Protein AF-A0A662JNB6-F1 (afdb_monomer)

Radius of gyration: 44.87 Å; Cα contacts (8 Å, |Δi|>4): 844; chains: 1; bounding box: 91×78×123 Å

Secondary structure (DSSP, 8-state):
----PPPHHHHHHHHHHHHHS-EEEEEEE--TT--EEE-SSSS--EEEEEEEEETTEEEEEPBTTTEEEETTEEEEPTTS--PPTT-EEEEEEE--SS-S----STTSHHHHHHHHHHHHHHHHHHHHHHHHHTTSTTT--HHHHHHHHHTTT--PPPPB--EEEEEEEESSPPPEEEEEEEEEE--S-SEEE-SS-SEEEEEEEEEEETTEEEEEPBTTTEEE-SSEEEE-TTS--PPTT-EEEEEEEEE---EE-TT-EEEE--SSGGG--EEEESS-EE-EEEETTEEEEEEEEEESS-SGGG-B-TT-EEE-SSPPTT--EEE--S-B---BPPPPHHHHHHHHHHHHHHHSTTSHHHHHHHHHTSTTEEEEEEEESGGG-TTEEEEEEEES-HHHHHHHHHHHSPTTPEEEEEPPPP----------PPTT--HHHHHHHHHHHHHHHH--

Foldseek 3Di:
DDDDADDLVRQLCVVCCCQFQVKDWDKDWDAPPDQKDADPAPDWPDWDWKWAAFPNDIDIFDEPAQWHDDRNIIGGDVPHGDHDHRTMMIIITGHDPDRPDDDCDPPDPVVVVSSVVSVVSNVVSVVVVLVVLLLDLVRNFDVSNQVNLVVLVFHWDAWAWFKDKKKWKFLAFADKDKDWFDKDWCAPDQKDAAPAPDFPWWPWKWWAAPNDIDTFDDPAQWHDDRRITGGDPRHGDHDHRIMMTTITIHGDWFKDAFQFKWWFDDPDPVLIWIKTFHHMDTWDDPDVSMTIDITMITTPDAAQSNWDAWFGGWDRPDDGPPTDTMTHRGTRRPGHHIQGSVRSSVVSVVSVLCVQFADQSNLQVQLCPAPFWDHKDKDACVVVNHLEIEIEIDTHDPVSSVVSNVVRHDPSRHYHYDYDDDDDDDDDDDDDDDPPDDPVVVVVVVVVVVVVVVVD

Nearest PDB structures (foldseek):
  8kea-assembly1_e  TM=4.980E-01  e=2.276E-10  unclassified Caudoviricetes
  9b45-assembly1_l  TM=4.932E-01  e=4.911E-09  Pseudomonas virus Pa193
  7kh1-assembly1_A5  TM=4.160E-01  e=2.410E-08  Vibrio phage XM1
  9jyz-assembly1_B  TM=4.874E-01  e=3.020E-02  Escherichia phage T7
  7ey7-assembly1_c  TM=3.915E-01  e=5.227E-02  Escherichia phage T7

Solvent-accessible surface area (backbone atoms only — not comparable to full-atom values): 25574 Å² total; per-residue (Å²): 135,85,90,75,77,64,52,50,67,58,43,36,52,51,53,48,41,39,63,36,49,40,36,44,78,45,80,46,69,38,47,93,88,56,52,67,46,79,55,93,65,70,64,50,74,47,78,78,48,37,38,28,32,42,93,88,36,85,40,75,58,46,79,82,55,16,29,42,85,54,95,49,17,47,33,53,42,93,90,32,73,64,59,37,78,75,34,61,34,38,42,30,28,23,43,52,94,68,50,92,49,82,67,70,49,94,84,27,74,59,32,52,53,44,50,56,52,23,51,52,51,32,50,51,38,53,52,53,50,51,57,58,42,34,72,37,74,90,64,22,53,68,72,41,30,51,57,57,35,41,79,75,74,43,73,81,52,72,49,34,51,7,50,45,54,32,36,39,26,30,82,55,73,63,64,70,44,81,46,73,64,47,76,44,72,34,80,78,71,50,70,46,78,54,93,61,56,56,53,77,46,78,75,46,37,40,27,34,41,93,90,37,85,40,73,58,45,77,85,55,16,27,41,82,58,95,38,20,49,32,54,38,91,90,24,72,64,63,37,81,78,34,62,32,30,38,25,30,34,18,37,56,82,43,70,46,56,52,67,46,50,36,19,31,78,52,96,50,75,89,74,35,49,46,30,29,26,75,45,67,48,56,55,40,81,77,50,92,44,29,29,37,32,80,34,47,31,34,28,73,51,58,7,48,81,34,39,44,57,50,63,44,38,52,37,50,89,66,74,54,82,89,51,74,48,43,33,18,84,51,66,22,71,68,14,35,54,52,59,48,65,67,57,47,41,53,53,43,52,51,50,50,48,62,66,41,58,55,38,69,67,28,48,42,52,52,47,53,68,41,71,65,36,78,48,68,49,70,40,76,30,58,99,75,39,83,58,35,34,36,38,36,42,38,65,42,57,67,70,60,43,53,48,50,48,63,75,32,51,43,87,89,52,47,76,46,79,43,67,76,78,88,78,88,78,90,80,89,80,91,80,88,78,63,94,88,64,61,62,69,66,50,49,56,52,51,52,52,52,53,52,52,64,76,75,105

Structure (mmCIF, N/CA/C/O backbone):
data_AF-A0A662JNB6-F1
#
_entry.id   AF-A0A662JNB6-F1
#
loop_
_atom_site.group_PDB
_atom_site.id
_atom_site.type_symbol
_atom_site.label_atom_id
_atom_site.label_alt_id
_atom_site.label_comp_id
_atom_site.label_asym_id
_atom_site.label_entity_id
_atom_site.label_seq_id
_atom_site.pdbx_PDB_ins_code
_atom_site.Cartn_x
_atom_site.Cartn_y
_atom_site.Cartn_z
_atom_site.occupancy
_atom_site.B_iso_or_equiv
_atom_site.auth_seq_id
_atom_site.auth_comp_id
_atom_site.auth_asym_id
_atom_site.auth_atom_id
_atom_site.pdbx_PDB_model_num
ATOM 1 N N . MET A 1 1 ? 24.725 -7.289 -31.799 1.00 48.06 1 MET A N 1
ATOM 2 C CA . MET A 1 1 ? 24.157 -6.538 -32.940 1.00 48.06 1 MET A CA 1
ATOM 3 C C . MET A 1 1 ? 23.305 -5.425 -32.365 1.00 48.06 1 MET A C 1
ATOM 5 O O . MET A 1 1 ? 22.439 -5.732 -31.561 1.00 48.06 1 MET A O 1
ATOM 9 N N . THR A 1 2 ? 23.580 -4.168 -32.704 1.00 61.81 2 THR A N 1
ATOM 10 C CA . THR A 1 2 ? 22.772 -3.019 -32.263 1.00 61.81 2 THR A CA 1
ATOM 11 C C . THR A 1 2 ? 21.530 -2.928 -33.144 1.00 61.81 2 THR A C 1
ATOM 13 O O . THR A 1 2 ? 21.650 -3.005 -34.367 1.00 61.81 2 THR A O 1
ATOM 16 N N . TYR A 1 3 ? 20.347 -2.819 -32.541 1.00 74.94 3 TYR A N 1
ATOM 17 C CA . TYR A 1 3 ? 19.111 -2.590 -33.285 1.00 74.94 3 TYR A CA 1
ATOM 18 C C . TYR A 1 3 ? 19.142 -1.192 -33.918 1.00 74.94 3 TYR A C 1
ATOM 20 O O . TYR A 1 3 ? 19.459 -0.216 -33.242 1.00 74.94 3 TYR A O 1
ATOM 28 N N . VAL A 1 4 ? 18.831 -1.105 -35.211 1.00 75.25 4 VAL A N 1
ATOM 29 C CA . VAL A 1 4 ? 18.731 0.156 -35.955 1.00 75.25 4 VAL A CA 1
ATOM 30 C C . VAL A 1 4 ? 17.395 0.136 -36.684 1.00 75.25 4 VAL A C 1
ATOM 32 O O . VAL A 1 4 ? 17.165 -0.737 -37.525 1.00 75.25 4 VAL A O 1
ATOM 35 N N . SER A 1 5 ? 16.501 1.058 -36.330 1.00 82.19 5 SER A N 1
ATOM 36 C CA . SER A 1 5 ? 15.245 1.252 -37.048 1.00 82.19 5 SER A CA 1
ATOM 37 C C . SER A 1 5 ? 15.515 1.896 -38.405 1.00 82.19 5 SER A C 1
ATOM 39 O O . SER A 1 5 ? 16.429 2.707 -38.545 1.00 82.19 5 SER A O 1
ATOM 41 N N . LYS A 1 6 ? 14.720 1.523 -39.408 1.00 83.62 6 LYS A N 1
ATOM 42 C CA . LYS A 1 6 ? 14.697 2.204 -40.706 1.00 83.62 6 LYS A CA 1
ATOM 43 C C . LYS A 1 6 ? 13.502 3.140 -40.761 1.00 83.62 6 LYS A C 1
ATOM 45 O O . LYS A 1 6 ? 12.444 2.796 -40.231 1.00 83.62 6 LYS A O 1
ATOM 50 N N . THR A 1 7 ? 13.663 4.293 -41.398 1.00 87.56 7 THR A N 1
ATOM 51 C CA . THR A 1 7 ? 12.543 5.217 -41.626 1.00 87.56 7 THR A CA 1
ATOM 52 C C . THR A 1 7 ? 11.667 4.738 -42.779 1.00 87.56 7 THR A C 1
ATOM 54 O O . THR A 1 7 ? 12.107 3.949 -43.621 1.00 87.56 7 THR A O 1
ATOM 57 N N . TYR A 1 8 ? 10.432 5.237 -42.849 1.00 88.56 8 TYR A N 1
ATOM 58 C CA . TYR A 1 8 ? 9.548 5.001 -43.988 1.00 88.56 8 TYR A CA 1
ATOM 59 C C . TYR A 1 8 ? 10.237 5.227 -45.343 1.00 88.56 8 TYR A C 1
ATOM 61 O O . TYR A 1 8 ? 10.206 4.346 -46.203 1.00 88.56 8 TYR A O 1
ATOM 69 N N . ASP A 1 9 ? 10.907 6.369 -45.514 1.00 84.88 9 ASP A N 1
ATOM 70 C CA . ASP A 1 9 ? 11.555 6.732 -46.778 1.00 84.88 9 ASP A CA 1
ATOM 71 C C . ASP A 1 9 ? 12.682 5.759 -47.139 1.00 84.88 9 ASP A C 1
ATOM 73 O O . ASP A 1 9 ? 12.757 5.296 -48.278 1.00 84.88 9 ASP A O 1
ATOM 77 N N . GLU A 1 10 ? 13.501 5.359 -46.163 1.00 85.06 10 GLU A N 1
ATOM 78 C CA . GLU A 1 10 ? 14.561 4.367 -46.370 1.00 85.06 10 GLU A CA 1
ATOM 79 C C . GLU A 1 10 ? 13.997 2.999 -46.774 1.00 85.06 10 GLU A C 1
ATOM 81 O O . GLU A 1 10 ? 14.577 2.307 -47.615 1.00 85.06 10 GLU A O 1
ATOM 86 N N . ILE A 1 11 ? 12.864 2.592 -46.192 1.00 87.38 11 ILE A N 1
ATOM 87 C CA . ILE A 1 11 ? 12.195 1.329 -46.529 1.00 87.38 11 ILE A CA 1
ATOM 88 C C . ILE A 1 11 ? 11.634 1.400 -47.953 1.00 87.38 11 ILE A C 1
ATOM 90 O O . ILE A 1 11 ? 11.870 0.487 -48.749 1.00 87.38 11 ILE A O 1
ATOM 94 N N . VAL A 1 12 ? 10.941 2.490 -48.299 1.00 86.06 12 VAL A N 1
ATOM 95 C CA . VAL A 1 12 ? 10.380 2.713 -49.639 1.00 86.06 12 VAL A CA 1
ATOM 96 C C . VAL A 1 12 ? 11.481 2.734 -50.697 1.00 86.06 12 VAL A C 1
ATOM 98 O O . VAL A 1 12 ? 11.376 2.022 -51.697 1.00 86.06 12 VAL A O 1
ATOM 101 N N . GLU A 1 13 ? 12.550 3.502 -50.487 1.00 82.75 13 GLU A N 1
ATOM 102 C CA . GLU A 1 13 ? 13.680 3.561 -51.416 1.00 82.75 13 GLU A CA 1
ATOM 103 C C . GLU A 1 13 ? 14.348 2.197 -51.581 1.00 82.75 13 GLU A C 1
ATOM 105 O O . GLU A 1 13 ? 14.647 1.787 -52.707 1.00 82.75 13 GLU A O 1
ATOM 110 N N . HIS A 1 14 ? 14.533 1.461 -50.484 1.00 81.50 14 HIS A N 1
ATOM 111 C CA . HIS A 1 14 ? 15.127 0.134 -50.528 1.00 81.50 14 HIS A CA 1
ATOM 112 C C . HIS A 1 14 ? 14.267 -0.841 -51.344 1.00 81.50 14 HIS A C 1
ATOM 114 O O . HIS A 1 14 ? 14.779 -1.463 -52.277 1.00 81.50 14 HIS A O 1
ATOM 120 N N . ILE A 1 15 ? 12.962 -0.929 -51.072 1.00 83.50 15 ILE A N 1
ATOM 121 C CA . ILE A 1 15 ? 12.044 -1.823 -51.797 1.00 83.50 15 ILE A CA 1
ATOM 122 C C . ILE A 1 15 ? 11.947 -1.426 -53.276 1.00 83.50 15 ILE A C 1
ATOM 124 O O . ILE A 1 15 ? 12.068 -2.281 -54.156 1.00 83.50 15 ILE A O 1
ATOM 128 N N . LEU A 1 16 ? 11.801 -0.131 -53.580 1.00 78.62 16 LEU A N 1
ATOM 129 C CA . LEU A 1 16 ? 11.759 0.340 -54.965 1.00 78.62 16 LEU A CA 1
ATOM 130 C C . LEU A 1 16 ? 13.063 0.043 -55.699 1.00 78.62 16 LEU A C 1
ATOM 132 O O . LEU A 1 16 ? 13.019 -0.373 -56.856 1.00 78.62 16 LEU A O 1
ATOM 136 N N . SER A 1 17 ? 14.219 0.210 -55.053 1.00 73.00 17 SER A N 1
ATOM 137 C CA . SER A 1 17 ? 15.512 -0.086 -55.677 1.00 73.00 17 SER A CA 1
ATOM 138 C C . SER A 1 17 ? 15.646 -1.565 -56.053 1.00 73.00 17 SER A C 1
ATOM 140 O O . SER A 1 17 ? 16.115 -1.871 -57.152 1.00 73.00 17 SER A O 1
ATOM 142 N N . GLN A 1 18 ? 15.147 -2.468 -55.203 1.00 72.81 18 GLN A N 1
ATOM 143 C CA . GLN A 1 18 ? 15.144 -3.905 -55.470 1.00 72.81 18 GLN A CA 1
ATOM 144 C C . GLN A 1 18 ? 14.198 -4.271 -56.620 1.00 72.81 18 GLN A C 1
ATOM 146 O O . GLN A 1 18 ? 14.580 -5.028 -57.510 1.00 72.81 18 GLN A O 1
ATOM 151 N N . ILE A 1 19 ? 12.989 -3.702 -56.646 1.00 73.00 19 ILE A N 1
ATOM 152 C CA . ILE A 1 19 ? 11.956 -4.050 -57.635 1.00 73.00 19 ILE A CA 1
ATOM 153 C C . ILE A 1 19 ? 12.242 -3.439 -59.017 1.00 73.00 19 ILE A C 1
ATOM 155 O O . ILE A 1 19 ? 11.996 -4.070 -60.042 1.00 73.00 19 ILE A O 1
ATOM 159 N N . THR A 1 20 ? 12.750 -2.206 -59.068 1.00 66.88 20 THR A N 1
ATOM 160 C CA . THR A 1 20 ? 12.760 -1.404 -60.311 1.00 66.88 20 THR A CA 1
ATOM 161 C C . THR A 1 20 ? 14.110 -1.396 -61.002 1.00 66.88 20 THR A C 1
ATOM 163 O O . THR A 1 20 ? 14.187 -1.322 -62.222 1.00 66.88 20 THR A O 1
ATOM 166 N N . LYS A 1 21 ? 15.200 -1.503 -60.242 1.00 60.72 21 LYS A N 1
ATOM 167 C CA . LYS A 1 21 ? 16.549 -1.485 -60.813 1.00 60.72 21 LYS A CA 1
ATOM 168 C C . LYS A 1 21 ? 17.145 -2.885 -60.939 1.00 60.72 21 LYS A C 1
ATOM 170 O O . LYS A 1 21 ? 18.285 -2.993 -61.376 1.00 60.72 21 LYS A O 1
ATOM 175 N N . GLY A 1 22 ? 16.422 -3.931 -60.518 1.00 63.88 22 GLY A N 1
ATOM 176 C CA . GLY A 1 22 ? 16.975 -5.284 -60.402 1.00 63.88 22 GLY A CA 1
ATOM 177 C C . GLY A 1 22 ? 18.250 -5.297 -59.556 1.00 63.88 22 GLY A C 1
ATOM 178 O O . GLY A 1 22 ? 19.176 -6.049 -59.856 1.00 63.88 22 GLY A O 1
ATOM 179 N N . VAL A 1 23 ? 18.340 -4.383 -58.578 1.00 64.06 23 VAL A N 1
ATOM 180 C CA . VAL A 1 23 ? 19.539 -4.198 -57.764 1.00 64.06 23 VAL A CA 1
ATOM 181 C C . VAL A 1 23 ? 19.499 -5.196 -56.626 1.00 64.06 23 VAL A C 1
ATOM 183 O O . VAL A 1 23 ? 18.639 -5.124 -55.748 1.00 64.06 23 VAL A O 1
ATOM 186 N N . VAL A 1 24 ? 20.454 -6.115 -56.637 1.00 72.19 24 VAL A N 1
ATOM 187 C CA . VAL A 1 24 ? 20.684 -7.048 -55.538 1.00 72.19 24 VAL A CA 1
ATOM 188 C C . VAL A 1 24 ? 21.706 -6.415 -54.616 1.00 72.19 24 VAL A C 1
ATOM 190 O O . V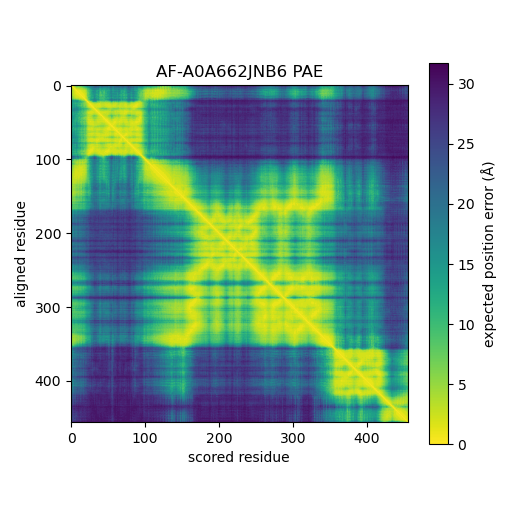AL A 1 24 ? 22.779 -6.023 -55.066 1.00 72.19 24 VAL A O 1
ATOM 193 N N . ASN A 1 25 ? 21.365 -6.311 -53.334 1.00 82.19 25 ASN A N 1
ATOM 194 C CA . ASN A 1 25 ? 22.329 -6.047 -52.275 1.00 82.19 25 ASN A CA 1
ATOM 195 C C . ASN A 1 25 ? 22.817 -7.403 -51.754 1.00 82.19 25 ASN A C 1
ATOM 197 O O . ASN A 1 25 ? 22.099 -8.086 -51.024 1.00 82.19 25 ASN A O 1
ATOM 201 N N . GLU A 1 26 ? 24.000 -7.822 -52.193 1.00 84.12 26 GLU A N 1
ATOM 202 C CA . GLU A 1 26 ? 24.592 -9.097 -51.794 1.00 84.12 26 GLU A CA 1
ATOM 203 C C . GLU A 1 26 ? 25.681 -8.879 -50.749 1.00 84.12 26 GLU A C 1
ATOM 205 O O . GLU A 1 26 ? 26.555 -8.022 -50.900 1.00 84.12 26 GLU A O 1
ATOM 210 N N . LYS A 1 27 ? 25.616 -9.665 -49.674 1.00 88.44 27 LYS A N 1
ATOM 211 C CA . LYS A 1 27 ? 26.578 -9.626 -48.576 1.00 88.44 27 LYS A CA 1
ATOM 212 C C . LYS A 1 27 ? 27.682 -10.653 -48.807 1.00 88.44 27 LYS A C 1
ATOM 214 O O . LYS A 1 27 ? 27.405 -11.844 -48.927 1.00 88.44 27 LYS A O 1
ATOM 219 N N . HIS A 1 28 ? 28.928 -10.206 -48.717 1.00 90.25 28 HIS A N 1
ATOM 220 C CA . HIS A 1 28 ? 30.113 -11.058 -48.665 1.00 90.25 28 HIS A CA 1
ATOM 221 C C . HIS A 1 28 ? 30.941 -10.754 -47.413 1.00 90.25 28 HIS A C 1
ATOM 223 O O . HIS A 1 28 ? 30.810 -9.692 -46.805 1.00 90.25 28 HIS A O 1
ATOM 229 N N . VAL A 1 29 ? 31.792 -11.697 -47.012 1.00 91.38 29 VAL A N 1
ATOM 230 C CA . VAL A 1 29 ? 32.801 -11.495 -45.963 1.00 91.38 29 VAL A CA 1
ATOM 231 C C . VAL A 1 29 ? 34.152 -11.376 -46.647 1.00 91.38 29 VAL A C 1
ATOM 233 O O . VAL A 1 29 ? 34.480 -12.220 -47.478 1.00 91.38 29 VAL A O 1
ATOM 236 N N . TYR A 1 30 ? 34.902 -10.321 -46.340 1.00 90.94 30 TYR A N 1
ATOM 237 C CA . TYR A 1 30 ? 36.222 -10.112 -46.914 1.00 90.94 30 TYR A CA 1
ATOM 238 C C . TYR A 1 30 ? 37.264 -10.981 -46.198 1.00 90.94 30 TYR A C 1
ATOM 240 O O . TYR A 1 30 ? 37.487 -10.853 -44.995 1.00 90.94 30 TYR A O 1
ATOM 248 N N . GLU A 1 31 ? 37.901 -11.873 -46.951 1.00 90.31 31 GLU A N 1
ATOM 249 C CA . GLU A 1 31 ? 38.995 -12.731 -46.503 1.00 90.31 31 GLU A CA 1
ATOM 250 C C . GLU A 1 31 ? 40.335 -12.201 -47.067 1.00 90.31 31 GLU A C 1
ATOM 252 O O . GLU A 1 31 ? 40.426 -11.977 -48.280 1.00 90.31 31 GLU A O 1
ATOM 257 N N . PRO A 1 32 ? 41.404 -12.058 -46.252 1.00 81.56 32 PRO A N 1
ATOM 258 C CA . PRO A 1 32 ? 42.668 -11.414 -46.657 1.00 81.56 32 PRO A CA 1
ATOM 259 C C . PRO A 1 32 ? 43.348 -12.019 -47.896 1.00 81.56 32 PRO A C 1
ATOM 261 O O . PRO A 1 32 ? 44.088 -11.342 -48.612 1.00 81.56 32 PRO A O 1
ATOM 264 N N . HIS A 1 33 ? 43.102 -13.305 -48.161 1.00 82.50 33 HIS A N 1
ATOM 265 C CA . HIS A 1 33 ? 43.699 -14.058 -49.269 1.00 82.50 33 HIS A CA 1
ATOM 266 C C . HIS A 1 33 ? 42.749 -14.267 -50.453 1.00 82.50 33 HIS A C 1
ATOM 268 O O . HIS A 1 33 ? 43.107 -14.933 -51.426 1.00 82.50 33 HIS A O 1
ATOM 274 N N . ARG A 1 34 ? 41.547 -13.687 -50.398 1.00 88.38 34 ARG A N 1
ATOM 275 C CA . ARG A 1 34 ? 40.531 -13.820 -51.436 1.00 88.38 34 ARG A CA 1
ATOM 276 C C . ARG A 1 34 ? 40.268 -12.467 -52.078 1.00 88.38 34 ARG A C 1
ATOM 278 O O . ARG A 1 34 ? 39.575 -11.612 -51.536 1.00 88.38 34 ARG A O 1
ATOM 285 N N . SER A 1 35 ? 40.799 -12.293 -53.282 1.00 85.62 35 SER A N 1
ATOM 286 C CA . SER A 1 35 ? 40.608 -11.075 -54.073 1.00 85.62 35 SER A CA 1
ATOM 287 C C . SER A 1 35 ? 39.357 -11.105 -54.948 1.00 85.62 35 SER A C 1
ATOM 289 O O . SER A 1 35 ? 38.957 -10.055 -55.436 1.00 85.62 35 SER A O 1
ATOM 291 N N . ARG A 1 36 ? 38.727 -12.272 -55.150 1.00 90.88 36 ARG A N 1
ATOM 292 C CA . ARG A 1 36 ? 37.577 -12.441 -56.053 1.00 90.88 36 ARG A CA 1
ATOM 293 C C . ARG A 1 36 ? 36.373 -13.065 -55.355 1.00 90.88 36 ARG A C 1
ATOM 295 O O . ARG A 1 36 ? 36.492 -14.100 -54.688 1.00 90.88 36 ARG A O 1
ATOM 302 N N . TYR A 1 37 ? 35.203 -12.473 -55.571 1.00 91.12 37 TYR A N 1
ATOM 303 C CA . TYR A 1 37 ? 33.929 -12.949 -55.035 1.00 91.12 37 TYR A CA 1
ATOM 304 C C . TYR A 1 37 ? 32.912 -13.044 -56.163 1.00 91.12 37 TYR A C 1
ATOM 306 O O . TYR A 1 37 ? 32.689 -12.075 -56.882 1.00 91.12 37 TYR A O 1
ATOM 314 N N . ARG A 1 38 ? 32.319 -14.229 -56.331 1.00 90.06 38 ARG A N 1
ATOM 315 C CA . ARG A 1 38 ? 31.273 -14.464 -57.325 1.00 90.06 38 ARG A CA 1
ATOM 316 C C . ARG A 1 38 ? 29.950 -13.946 -56.795 1.00 90.06 38 ARG A C 1
ATOM 318 O O . ARG A 1 38 ? 29.576 -14.305 -55.682 1.00 90.06 38 ARG A O 1
ATOM 325 N N . LEU A 1 39 ? 29.285 -13.145 -57.617 1.00 89.12 39 LEU A N 1
ATOM 326 C CA . LEU A 1 39 ? 27.954 -12.630 -57.345 1.00 89.12 39 LEU A CA 1
ATOM 327 C C . LEU A 1 39 ? 26.927 -13.700 -57.726 1.00 89.12 39 LEU A C 1
ATOM 329 O O . LEU A 1 39 ? 27.085 -14.398 -58.731 1.00 89.12 39 LEU A O 1
ATOM 333 N N . ALA A 1 40 ? 25.905 -13.879 -56.894 1.00 84.88 40 ALA A N 1
ATOM 334 C CA . ALA A 1 40 ? 24.955 -14.977 -57.029 1.00 84.88 40 ALA A CA 1
ATOM 335 C C . ALA A 1 40 ? 24.064 -14.857 -58.278 1.00 84.88 40 ALA A C 1
ATOM 337 O O . ALA A 1 40 ? 23.733 -15.872 -58.893 1.00 84.88 40 ALA A O 1
ATOM 338 N N . ASN A 1 41 ? 23.682 -13.635 -58.666 1.00 81.62 41 ASN A N 1
ATOM 339 C CA . ASN A 1 41 ? 22.777 -13.394 -59.789 1.00 81.62 41 ASN A CA 1
ATOM 340 C C . ASN A 1 41 ? 23.564 -12.963 -61.032 1.00 81.62 41 ASN A C 1
ATOM 342 O O . ASN A 1 41 ? 24.173 -11.897 -61.051 1.00 81.62 41 ASN A O 1
ATOM 346 N N . THR A 1 42 ? 23.530 -13.792 -62.075 1.00 79.12 42 THR A N 1
ATOM 347 C CA . THR A 1 42 ? 24.312 -13.622 -63.311 1.00 79.12 42 THR A CA 1
ATOM 348 C C . THR A 1 42 ? 23.397 -13.643 -64.546 1.00 79.12 42 THR A C 1
ATOM 350 O O . THR A 1 42 ? 22.339 -14.277 -64.494 1.00 79.12 42 THR A O 1
ATOM 353 N N . PRO A 1 43 ? 23.752 -12.966 -65.657 1.00 83.75 43 PRO A N 1
ATOM 354 C CA . PRO A 1 43 ? 24.942 -12.130 -65.842 1.00 83.75 43 PRO A CA 1
ATOM 355 C C . PRO A 1 43 ? 24.807 -10.754 -65.167 1.00 83.75 43 PRO A C 1
ATOM 357 O O . PRO A 1 43 ? 23.804 -10.056 -65.324 1.00 83.75 43 PRO A O 1
ATOM 360 N N . VAL A 1 44 ? 25.842 -10.337 -64.441 1.00 84.44 44 VAL A N 1
ATOM 361 C CA . VAL A 1 44 ? 25.940 -9.028 -63.793 1.00 84.44 44 VAL A CA 1
ATOM 362 C C . VAL A 1 44 ? 26.218 -7.977 -64.859 1.00 84.44 44 VAL A C 1
ATOM 364 O O . VAL A 1 44 ? 27.239 -7.997 -65.541 1.00 84.44 44 VAL A O 1
ATOM 367 N N . LYS A 1 45 ? 25.308 -7.016 -64.995 1.00 83.19 45 LYS A N 1
ATOM 368 C CA . LYS A 1 45 ? 25.417 -5.925 -65.968 1.00 83.19 45 LYS A CA 1
ATOM 369 C C . LYS A 1 45 ? 26.348 -4.828 -65.485 1.00 83.19 45 LYS A C 1
ATOM 371 O O . LYS A 1 45 ? 27.196 -4.358 -66.237 1.00 83.19 45 LYS A O 1
ATOM 376 N N . ARG A 1 46 ? 26.173 -4.398 -64.233 1.00 84.88 46 ARG A N 1
ATOM 377 C CA . ARG A 1 46 ? 27.024 -3.385 -63.595 1.00 84.88 46 ARG A CA 1
ATOM 378 C C . ARG A 1 46 ? 26.914 -3.424 -62.080 1.00 84.88 46 ARG A C 1
ATOM 380 O O . ARG A 1 46 ? 25.851 -3.726 -61.538 1.00 84.88 46 ARG A O 1
ATOM 387 N N . ILE A 1 47 ? 27.979 -3.007 -61.407 1.00 85.56 47 ILE A N 1
ATOM 388 C CA . ILE A 1 47 ? 27.967 -2.724 -59.972 1.00 85.56 47 ILE A CA 1
ATOM 389 C C . ILE A 1 47 ? 27.562 -1.257 -59.774 1.00 85.56 47 ILE A C 1
ATOM 391 O O . ILE A 1 47 ? 28.096 -0.362 -60.419 1.00 85.56 47 ILE A O 1
ATOM 395 N N . VAL A 1 48 ? 26.577 -1.015 -58.910 1.00 84.81 48 VAL A N 1
ATOM 396 C CA . VAL A 1 48 ? 26.066 0.319 -58.560 1.00 84.81 48 VAL A CA 1
ATOM 397 C C . VAL A 1 48 ? 26.866 0.922 -57.412 1.00 84.81 48 VAL A C 1
ATOM 399 O O . VAL A 1 48 ? 27.206 2.101 -57.450 1.00 84.81 48 VAL A O 1
ATOM 402 N N . LYS A 1 49 ? 27.125 0.132 -56.365 1.00 86.88 49 LYS A N 1
ATOM 403 C CA . LYS A 1 49 ? 27.788 0.608 -55.147 1.00 86.88 49 LYS A CA 1
ATOM 404 C C . LYS A 1 49 ? 28.360 -0.556 -54.350 1.00 86.88 49 LYS A C 1
ATOM 406 O O . LYS A 1 49 ? 27.635 -1.511 -54.083 1.00 86.88 49 LYS A O 1
ATOM 411 N N . VAL A 1 50 ? 29.599 -0.426 -53.886 1.00 90.31 50 VAL A N 1
ATOM 412 C CA . VAL A 1 50 ? 30.210 -1.354 -52.923 1.00 90.31 50 VAL A CA 1
ATOM 413 C C . VAL A 1 50 ? 30.506 -0.602 -51.640 1.00 90.31 50 VAL A C 1
ATOM 415 O O . VAL A 1 50 ? 31.116 0.465 -51.672 1.00 90.31 50 VAL A O 1
ATOM 418 N N . GLU A 1 51 ? 30.061 -1.136 -50.510 1.00 91.62 51 GLU A N 1
ATOM 419 C CA . GLU A 1 51 ? 30.275 -0.523 -49.200 1.00 91.62 51 GLU A CA 1
ATOM 420 C C . GLU A 1 51 ? 30.698 -1.546 -48.150 1.00 91.62 51 GLU A C 1
ATOM 422 O O . GLU A 1 51 ? 30.287 -2.703 -48.185 1.00 91.62 51 GLU A O 1
ATOM 427 N N . GLY A 1 52 ? 31.518 -1.115 -47.201 1.00 92.12 52 GLY A N 1
ATOM 428 C CA . GLY A 1 52 ? 32.053 -1.960 -46.135 1.00 92.12 52 GLY A CA 1
ATOM 429 C C . GLY A 1 52 ? 32.774 -1.123 -45.087 1.00 92.12 52 GLY A C 1
ATOM 430 O O . GLY A 1 52 ? 32.622 0.099 -45.055 1.00 92.12 52 GLY A O 1
ATOM 431 N N . LEU A 1 53 ? 33.531 -1.778 -44.213 1.00 92.19 53 LEU A N 1
ATOM 432 C CA . LEU A 1 53 ? 34.351 -1.106 -43.208 1.00 92.19 53 LEU A CA 1
ATOM 433 C C . LEU A 1 53 ? 35.774 -0.940 -43.730 1.00 92.19 53 LEU A C 1
ATOM 435 O O . LEU A 1 53 ? 36.342 -1.899 -44.231 1.00 92.19 53 LEU A O 1
ATOM 439 N N . LEU A 1 54 ? 36.330 0.261 -43.614 1.00 91.19 54 LEU A N 1
ATOM 440 C CA . LEU A 1 54 ? 37.740 0.554 -43.847 1.00 91.19 54 LEU A CA 1
ATOM 441 C C . LEU A 1 54 ? 38.262 1.285 -42.609 1.00 91.19 54 LEU A C 1
ATOM 443 O O . LEU A 1 54 ? 37.768 2.365 -42.271 1.00 91.19 54 LEU A O 1
ATOM 447 N N . ARG A 1 55 ? 39.249 0.704 -41.925 1.00 90.38 55 ARG A N 1
ATOM 448 C CA . ARG A 1 55 ? 39.824 1.214 -40.668 1.00 90.38 55 ARG A CA 1
ATOM 449 C C . ARG A 1 55 ? 38.747 1.505 -39.614 1.00 90.38 55 ARG A C 1
ATOM 451 O O . ARG A 1 55 ? 38.766 2.543 -38.955 1.00 90.38 55 ARG A O 1
ATOM 458 N N . GLY A 1 56 ? 37.769 0.609 -39.496 1.00 85.50 56 GLY A N 1
ATOM 459 C CA . GLY A 1 56 ? 36.661 0.689 -38.544 1.00 85.50 56 GLY A CA 1
ATOM 460 C C . GLY A 1 56 ? 35.543 1.671 -38.910 1.00 85.50 56 GLY A C 1
ATOM 461 O O . GLY A 1 56 ? 34.569 1.769 -38.167 1.00 85.50 56 GLY A O 1
ATOM 462 N N . SER A 1 57 ? 35.636 2.383 -40.039 1.00 86.12 57 SER A N 1
ATOM 463 C CA . SER A 1 57 ? 34.625 3.354 -40.484 1.00 86.12 57 SER A CA 1
ATOM 464 C C . SER A 1 57 ? 33.934 2.908 -41.770 1.00 86.12 57 SER A C 1
ATOM 466 O O . SER A 1 57 ? 34.548 2.280 -42.631 1.00 86.12 57 SER A O 1
ATOM 468 N N . ARG A 1 58 ? 32.644 3.240 -41.929 1.00 87.88 58 ARG A N 1
ATOM 469 C CA . ARG A 1 58 ? 31.887 2.898 -43.144 1.00 87.88 58 ARG A CA 1
ATOM 470 C C . ARG A 1 58 ? 32.469 3.647 -44.342 1.00 87.88 58 ARG A C 1
ATOM 472 O O . ARG A 1 58 ? 32.547 4.873 -44.332 1.00 87.88 58 ARG A O 1
ATOM 479 N N . HIS A 1 59 ? 32.838 2.904 -45.376 1.00 89.81 59 HIS A N 1
ATOM 480 C CA . HIS A 1 59 ? 33.469 3.424 -46.578 1.00 89.81 59 HIS A CA 1
ATOM 481 C C . HIS A 1 59 ? 32.760 2.906 -47.832 1.00 89.81 59 HIS A C 1
ATOM 483 O O . HIS A 1 59 ? 32.270 1.774 -47.867 1.00 89.81 59 HIS A O 1
ATOM 489 N N . VAL A 1 60 ? 32.686 3.758 -48.856 1.00 92.94 60 VAL A N 1
ATOM 490 C CA . VAL A 1 60 ? 32.161 3.406 -50.179 1.00 92.94 60 VAL A CA 1
ATOM 491 C C . VAL A 1 60 ? 33.345 3.277 -51.121 1.00 92.94 60 VAL A C 1
ATOM 493 O O . VAL A 1 60 ? 34.003 4.267 -51.423 1.00 92.94 60 VAL A O 1
ATOM 496 N N . PHE A 1 61 ? 33.597 2.055 -51.572 1.00 92.56 61 PHE A N 1
ATOM 497 C CA . PHE A 1 61 ? 34.725 1.742 -52.439 1.00 92.56 61 PHE A CA 1
ATOM 498 C C . PHE A 1 61 ? 34.452 2.222 -53.866 1.00 92.56 61 PHE A C 1
ATOM 500 O O . PHE A 1 61 ? 33.303 2.250 -54.329 1.00 92.56 61 PHE A O 1
ATOM 507 N N . ARG A 1 62 ? 35.511 2.591 -54.583 1.00 91.50 62 ARG A N 1
ATOM 508 C CA . ARG A 1 62 ? 35.446 3.177 -55.924 1.00 91.50 62 ARG A CA 1
ATOM 509 C C . ARG A 1 62 ? 35.707 2.130 -57.004 1.00 91.50 62 ARG A C 1
ATOM 511 O O . ARG A 1 62 ? 36.683 1.383 -56.940 1.00 91.50 62 ARG A O 1
ATOM 518 N N . SER A 1 63 ? 34.845 2.121 -58.022 1.00 90.31 63 SER A N 1
ATOM 519 C CA . SER A 1 63 ? 35.046 1.313 -59.233 1.00 90.31 63 SER A CA 1
ATOM 520 C C . SER A 1 63 ? 36.351 1.704 -59.923 1.00 90.31 63 SER A C 1
ATOM 522 O O . SER A 1 63 ? 36.708 2.882 -59.950 1.00 90.31 63 SER A O 1
ATOM 524 N N . ASP A 1 64 ? 37.050 0.710 -60.461 1.00 88.44 64 ASP A N 1
ATOM 525 C CA . ASP A 1 64 ? 38.292 0.808 -61.240 1.00 88.44 64 ASP A CA 1
ATOM 526 C C . ASP A 1 64 ? 39.509 1.361 -60.478 1.00 88.44 64 ASP A C 1
ATOM 528 O O . ASP A 1 64 ? 40.598 1.472 -61.041 1.00 88.44 64 ASP A O 1
ATOM 532 N N . ILE A 1 65 ? 39.346 1.648 -59.184 1.00 90.94 65 ILE A N 1
ATOM 533 C CA . ILE A 1 65 ? 40.418 2.034 -58.257 1.00 90.94 65 ILE A CA 1
ATOM 534 C C . ILE A 1 65 ? 40.560 0.961 -57.177 1.00 90.94 65 ILE A C 1
ATOM 536 O O . ILE A 1 65 ? 41.631 0.381 -57.012 1.00 90.94 65 ILE A O 1
ATOM 540 N N . ASP A 1 66 ? 39.461 0.663 -56.482 1.00 91.62 66 ASP A N 1
ATOM 541 C CA . ASP A 1 66 ? 39.443 -0.258 -55.345 1.00 91.62 66 ASP A CA 1
ATOM 542 C C . ASP A 1 66 ? 39.018 -1.668 -55.781 1.00 91.62 66 ASP A C 1
ATOM 544 O O . ASP A 1 66 ? 39.613 -2.673 -55.384 1.00 91.62 66 ASP A O 1
ATOM 548 N N . TYR A 1 67 ? 38.032 -1.753 -56.675 1.00 93.50 67 TYR A N 1
ATOM 549 C CA . TYR A 1 67 ? 37.540 -3.009 -57.240 1.00 93.50 67 TYR A CA 1
ATOM 550 C C . TYR A 1 67 ? 37.152 -2.854 -58.711 1.00 93.50 67 TYR A C 1
ATOM 552 O O . TYR A 1 67 ? 36.932 -1.748 -59.197 1.00 93.50 67 TYR A O 1
ATOM 560 N N . ARG A 1 68 ? 36.993 -3.978 -59.411 1.00 93.06 68 ARG A N 1
ATOM 561 C CA . ARG A 1 68 ? 36.401 -4.044 -60.754 1.00 93.06 68 ARG A CA 1
ATOM 562 C C . ARG A 1 68 ? 35.481 -5.254 -60.902 1.00 93.06 68 ARG A C 1
AT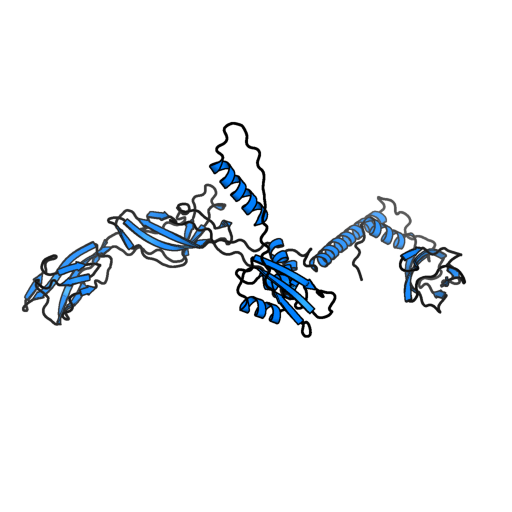OM 564 O O . ARG A 1 68 ? 35.595 -6.219 -60.148 1.00 93.06 68 ARG A O 1
ATOM 571 N N . LEU A 1 69 ? 34.581 -5.207 -61.879 1.00 91.19 69 LEU A N 1
ATOM 572 C CA . LEU A 1 69 ? 33.725 -6.334 -62.255 1.00 91.19 69 LEU A CA 1
ATOM 573 C C . LEU A 1 69 ? 34.403 -7.148 -63.369 1.00 91.19 69 LEU A C 1
ATOM 575 O O . LEU A 1 69 ? 34.726 -6.593 -64.417 1.00 91.19 69 LEU A O 1
ATOM 579 N N . VAL A 1 70 ? 34.611 -8.449 -63.152 1.00 90.88 70 VAL A N 1
ATOM 580 C CA . VAL A 1 70 ? 35.200 -9.389 -64.125 1.00 90.88 70 VAL A CA 1
ATOM 581 C C . VAL A 1 70 ? 34.434 -10.707 -64.069 1.00 90.88 70 VAL A C 1
ATOM 583 O O . VAL A 1 70 ? 34.381 -11.319 -63.008 1.00 90.88 70 VAL A O 1
ATOM 586 N N . ASP A 1 71 ? 33.866 -11.159 -65.189 1.00 86.06 71 ASP A N 1
ATOM 587 C CA . ASP A 1 71 ? 33.164 -12.452 -65.315 1.00 86.06 71 ASP A CA 1
ATOM 588 C C . ASP A 1 71 ? 32.158 -12.727 -64.179 1.00 86.06 71 ASP A C 1
ATOM 590 O O . ASP A 1 71 ? 32.222 -13.756 -63.503 1.00 86.06 71 ASP A O 1
ATOM 594 N N . ASP A 1 72 ? 31.262 -11.767 -63.921 1.00 88.62 72 ASP A N 1
ATOM 595 C CA . ASP A 1 72 ? 30.269 -11.811 -62.834 1.00 88.62 72 ASP A CA 1
ATOM 596 C C . ASP A 1 72 ? 30.856 -11.908 -61.410 1.00 88.62 72 ASP A C 1
ATOM 598 O O . ASP A 1 72 ? 30.176 -12.263 -60.441 1.00 88.62 72 ASP A O 1
ATOM 602 N N . MET A 1 73 ? 32.138 -11.578 -61.258 1.00 90.75 73 MET A N 1
ATOM 603 C CA . MET A 1 73 ? 32.838 -11.524 -59.982 1.00 90.75 73 MET A CA 1
ATOM 604 C C . MET A 1 73 ? 33.307 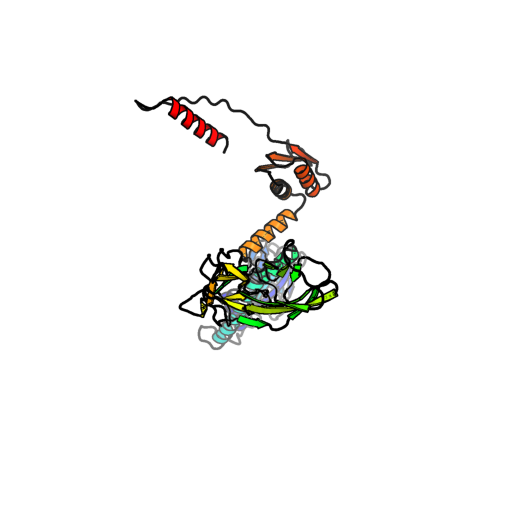-10.103 -59.689 1.00 90.75 73 MET A C 1
ATOM 606 O O . MET A 1 73 ? 33.810 -9.399 -60.565 1.00 90.75 73 MET A O 1
ATOM 610 N N . ILE A 1 74 ? 33.206 -9.695 -58.428 1.00 92.44 74 ILE A N 1
ATOM 611 C CA . ILE A 1 74 ? 33.934 -8.526 -57.943 1.00 92.44 74 ILE A CA 1
ATOM 612 C C . ILE A 1 74 ? 35.381 -8.940 -57.666 1.00 92.44 74 ILE A C 1
ATOM 614 O O . ILE A 1 74 ? 35.638 -9.892 -56.925 1.00 92.44 74 ILE A O 1
ATOM 618 N N . GLU A 1 75 ? 36.325 -8.236 -58.282 1.00 93.50 75 GLU A N 1
ATOM 619 C CA . GLU A 1 75 ? 37.760 -8.403 -58.077 1.00 93.50 75 GLU A CA 1
ATOM 620 C C . GLU A 1 75 ? 38.337 -7.157 -57.400 1.00 93.50 75 GLU A C 1
ATOM 622 O O . GLU A 1 75 ? 38.299 -6.065 -57.964 1.00 93.50 75 GLU A O 1
ATOM 627 N N . TRP A 1 76 ? 38.901 -7.328 -56.205 1.00 93.81 76 TRP A N 1
ATOM 628 C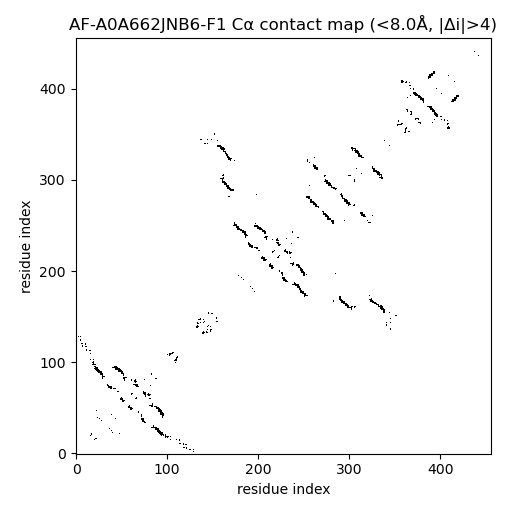 CA . TRP A 1 76 ? 39.633 -6.285 -55.487 1.00 93.81 76 TRP A CA 1
ATOM 629 C C . TRP A 1 76 ? 41.005 -6.059 -56.120 1.00 93.81 76 TRP A C 1
ATOM 631 O O . TRP A 1 76 ? 41.781 -7.004 -56.302 1.00 93.81 76 TRP A O 1
ATOM 641 N N . LEU A 1 77 ? 41.322 -4.805 -56.437 1.00 91.62 77 LEU A N 1
ATOM 642 C CA . LEU A 1 77 ? 42.535 -4.459 -57.170 1.00 91.62 77 LEU A CA 1
ATOM 643 C C . LEU A 1 77 ? 43.786 -4.463 -56.262 1.00 91.62 77 LEU A C 1
ATOM 645 O O . LEU A 1 77 ? 43.716 -4.200 -55.052 1.00 91.62 77 LEU A O 1
ATOM 649 N N . PRO A 1 78 ? 44.974 -4.791 -56.803 1.00 82.94 78 PRO A N 1
ATOM 650 C CA . PRO A 1 78 ? 46.239 -4.597 -56.098 1.00 82.94 78 PRO A CA 1
ATOM 651 C C . PRO A 1 78 ? 46.517 -3.099 -55.900 1.00 82.94 78 PRO A C 1
ATOM 653 O O . PRO A 1 78 ? 46.668 -2.373 -56.877 1.00 82.94 78 PRO A O 1
ATOM 656 N N . GLY A 1 79 ? 46.594 -2.642 -54.646 1.00 82.44 79 GLY A N 1
ATOM 657 C CA . GLY A 1 79 ? 46.896 -1.244 -54.300 1.00 82.44 79 GLY A CA 1
ATOM 658 C C . GLY A 1 79 ? 45.686 -0.326 -54.075 1.00 82.44 79 GLY A C 1
ATOM 659 O O . GLY A 1 79 ? 45.891 0.818 -53.684 1.00 82.44 79 GLY A O 1
ATOM 660 N N . GLY A 1 80 ? 44.460 -0.816 -54.283 1.00 87.00 80 GLY A N 1
ATOM 661 C CA . GLY A 1 80 ? 43.226 -0.120 -53.901 1.00 87.00 80 GLY A CA 1
ATOM 662 C C . GLY A 1 80 ? 42.831 -0.361 -52.440 1.00 87.00 80 GLY A C 1
ATOM 663 O O . GLY A 1 80 ? 43.326 -1.304 -51.811 1.00 87.00 80 GLY A O 1
ATOM 664 N N . ASP A 1 81 ? 41.932 0.470 -51.910 1.00 92.19 81 ASP A N 1
ATOM 665 C CA . ASP A 1 81 ? 41.393 0.302 -50.558 1.00 92.19 81 ASP A CA 1
ATOM 666 C C . ASP A 1 81 ? 40.498 -0.948 -50.493 1.00 92.19 81 ASP A C 1
ATOM 668 O O . ASP A 1 81 ? 39.765 -1.266 -51.432 1.00 92.19 81 ASP A O 1
ATOM 672 N N . ARG A 1 82 ? 40.555 -1.689 -49.380 1.00 91.38 82 ARG A N 1
ATOM 673 C CA . ARG A 1 82 ? 39.820 -2.952 -49.199 1.00 91.38 82 ARG A CA 1
ATOM 674 C C . ARG A 1 82 ? 39.078 -2.970 -47.869 1.00 91.38 82 ARG A C 1
ATOM 676 O O . ARG A 1 82 ? 39.480 -2.243 -46.962 1.00 91.38 82 ARG A O 1
ATOM 683 N N . PRO A 1 83 ? 38.020 -3.786 -47.735 1.00 93.12 83 PRO A N 1
ATOM 684 C CA . PRO A 1 83 ? 37.355 -3.947 -46.457 1.00 93.12 83 PRO A CA 1
ATOM 685 C C . PRO A 1 83 ? 38.318 -4.467 -45.389 1.00 93.12 83 PRO A C 1
ATOM 687 O O . PRO A 1 83 ? 39.261 -5.193 -45.700 1.00 93.12 83 PRO A O 1
ATOM 690 N N . ASP A 1 84 ? 38.060 -4.122 -44.133 1.00 91.38 84 ASP A N 1
ATOM 691 C CA . ASP A 1 84 ? 38.809 -4.644 -42.997 1.00 91.38 84 ASP A CA 1
ATOM 692 C C . ASP A 1 84 ? 38.712 -6.178 -42.952 1.00 91.38 84 ASP A C 1
ATOM 694 O O . ASP A 1 84 ? 37.676 -6.771 -43.283 1.00 91.38 84 ASP A O 1
ATOM 698 N N . ASP A 1 85 ? 39.791 -6.831 -42.529 1.00 90.69 85 ASP A N 1
ATOM 699 C CA . ASP A 1 85 ? 39.891 -8.289 -42.516 1.00 90.69 85 ASP A CA 1
ATOM 700 C C . ASP A 1 85 ? 38.743 -8.935 -41.729 1.00 90.69 85 ASP A C 1
ATOM 702 O O . ASP A 1 85 ? 38.401 -8.508 -40.624 1.00 90.69 85 ASP A O 1
ATOM 706 N N . MET A 1 86 ? 38.148 -9.989 -42.298 1.00 88.75 86 MET A N 1
ATOM 707 C CA . MET A 1 86 ? 37.027 -10.737 -41.711 1.00 88.75 86 MET A CA 1
ATOM 708 C C . MET A 1 86 ? 35.754 -9.901 -41.488 1.00 88.75 86 MET A C 1
ATOM 710 O O . MET A 1 86 ? 34.842 -10.339 -40.780 1.00 88.75 86 MET A O 1
ATOM 714 N N . THR A 1 87 ? 35.642 -8.720 -42.104 1.00 89.62 87 THR A N 1
ATOM 715 C CA . THR A 1 87 ? 34.428 -7.896 -42.035 1.00 89.62 87 THR A CA 1
ATOM 716 C C . THR A 1 87 ? 33.512 -8.106 -43.237 1.00 89.62 87 THR A C 1
ATOM 718 O O . THR A 1 87 ? 33.912 -8.587 -44.299 1.00 89.62 87 THR A O 1
ATOM 721 N N . ALA A 1 88 ? 32.230 -7.779 -43.060 1.00 90.50 88 ALA A N 1
ATOM 722 C CA . ALA A 1 88 ? 31.258 -7.859 -44.138 1.00 90.50 88 ALA A CA 1
ATOM 723 C C . ALA A 1 88 ? 31.345 -6.637 -45.062 1.00 90.50 88 ALA A C 1
ATOM 725 O O . ALA A 1 88 ? 31.423 -5.500 -44.593 1.00 90.50 88 ALA A O 1
ATOM 726 N N . PHE A 1 89 ? 31.221 -6.878 -46.363 1.00 92.25 89 PHE A N 1
ATOM 727 C CA . PHE A 1 89 ? 30.990 -5.849 -47.368 1.00 92.25 89 PHE A CA 1
ATOM 728 C C . PHE A 1 89 ? 29.754 -6.196 -48.202 1.00 92.25 89 PHE A C 1
ATOM 730 O O . PHE A 1 89 ? 29.365 -7.360 -48.327 1.00 92.25 89 PHE A O 1
ATOM 737 N N . TYR A 1 90 ? 29.122 -5.167 -48.748 1.00 90.88 90 TYR A N 1
ATOM 738 C CA . TYR A 1 90 ? 27.866 -5.251 -49.478 1.00 90.88 90 TYR A CA 1
ATOM 739 C C . TYR A 1 90 ? 28.079 -4.755 -50.901 1.00 90.88 90 TYR A C 1
ATOM 741 O O . TYR A 1 90 ? 28.570 -3.643 -51.112 1.00 90.88 90 TYR A O 1
ATOM 749 N N . VAL A 1 91 ? 27.698 -5.575 -51.876 1.00 89.69 91 VAL A N 1
ATOM 750 C CA . VAL A 1 91 ? 27.778 -5.259 -53.303 1.00 89.69 91 VAL A CA 1
ATOM 751 C C . VAL A 1 91 ? 26.362 -5.039 -53.811 1.00 89.69 91 VAL A C 1
ATOM 753 O O . VAL A 1 91 ? 25.552 -5.959 -53.824 1.00 89.69 91 VAL A O 1
ATOM 756 N N . ASN A 1 92 ? 26.065 -3.813 -54.230 1.00 84.88 92 ASN A N 1
ATOM 757 C CA . ASN A 1 92 ? 24.829 -3.468 -54.921 1.00 84.88 92 ASN A CA 1
ATOM 758 C C . ASN A 1 92 ? 25.077 -3.568 -56.423 1.00 84.88 92 ASN A C 1
ATOM 760 O O . ASN A 1 92 ? 25.855 -2.771 -56.949 1.00 84.88 92 ASN A O 1
ATOM 764 N N . TYR A 1 93 ? 24.438 -4.501 -57.123 1.00 83.50 93 TYR A N 1
ATOM 765 C CA . TYR A 1 93 ? 24.653 -4.707 -58.559 1.00 83.50 93 TYR A CA 1
ATOM 766 C C . TYR A 1 93 ? 23.356 -5.002 -59.310 1.00 83.50 93 TYR A C 1
ATOM 768 O O . TYR A 1 93 ? 22.391 -5.493 -58.733 1.00 83.50 93 TYR A O 1
ATOM 776 N N . VAL A 1 94 ? 23.344 -4.684 -60.604 1.00 81.25 94 VAL A N 1
ATOM 777 C CA . VAL A 1 94 ? 22.229 -4.932 -61.527 1.00 81.25 94 VAL A CA 1
ATOM 778 C C . VAL A 1 94 ? 22.538 -6.176 -62.349 1.00 81.25 94 VAL A C 1
ATOM 780 O O . VAL A 1 94 ? 23.615 -6.257 -62.937 1.00 81.25 94 VAL A O 1
ATOM 783 N N . PHE A 1 95 ? 21.594 -7.109 -62.436 1.00 77.00 95 PHE A N 1
ATOM 784 C CA . PHE A 1 95 ? 21.710 -8.328 -63.253 1.00 77.00 95 PHE A CA 1
ATOM 785 C C . PHE A 1 95 ? 20.650 -8.420 -64.371 1.00 77.00 95 PHE A C 1
ATOM 787 O O . PHE A 1 95 ? 20.711 -9.308 -65.216 1.00 77.00 95 PHE A O 1
ATOM 794 N N . ASN A 1 96 ? 19.695 -7.483 -64.423 1.00 69.31 96 ASN A N 1
ATOM 795 C CA . ASN A 1 96 ? 18.666 -7.415 -65.462 1.00 69.31 96 ASN A CA 1
ATOM 796 C C . ASN A 1 96 ? 18.559 -5.986 -66.033 1.00 69.31 96 ASN A C 1
ATOM 798 O O . ASN A 1 96 ? 18.435 -5.033 -65.270 1.00 69.31 96 ASN A O 1
ATOM 802 N N . ASP A 1 97 ? 18.607 -5.841 -67.364 1.00 60.72 97 ASP A N 1
ATOM 803 C CA . ASP A 1 97 ? 18.563 -4.541 -68.070 1.00 60.72 97 ASP A CA 1
ATOM 804 C C . ASP A 1 97 ? 17.137 -4.037 -68.334 1.00 60.72 97 ASP A C 1
ATOM 806 O O . ASP A 1 97 ? 16.950 -2.882 -68.717 1.00 60.72 97 ASP A O 1
ATOM 810 N N . GLN A 1 98 ? 16.121 -4.880 -68.137 1.00 59.12 98 GLN A N 1
ATOM 811 C CA . GLN A 1 98 ? 14.727 -4.480 -68.292 1.00 59.12 98 GLN A CA 1
ATOM 812 C C . GLN A 1 98 ? 14.060 -4.405 -66.917 1.00 59.12 98 GLN A C 1
ATOM 814 O O . GLN A 1 98 ? 13.771 -5.450 -66.325 1.00 59.12 98 GLN A O 1
ATOM 819 N N . PRO A 1 99 ? 13.780 -3.196 -66.394 1.00 59.38 99 PRO A N 1
ATOM 820 C CA . PRO A 1 99 ? 12.831 -3.050 -65.305 1.00 59.38 99 PRO A CA 1
ATOM 821 C C . PRO A 1 99 ? 11.510 -3.664 -65.761 1.00 59.38 99 PRO A C 1
ATOM 823 O O . PRO A 1 99 ? 10.888 -3.160 -66.694 1.00 59.38 99 PRO A O 1
ATOM 826 N N . ALA A 1 100 ? 11.052 -4.736 -65.113 1.00 61.94 100 ALA A N 1
ATOM 827 C CA . ALA A 1 100 ? 9.688 -5.225 -65.335 1.00 61.94 100 ALA A CA 1
ATOM 828 C C . ALA A 1 100 ? 8.647 -4.149 -64.958 1.00 61.94 100 ALA A C 1
ATOM 830 O O . ALA A 1 100 ? 7.501 -4.199 -65.396 1.00 61.94 100 ALA A O 1
ATOM 831 N N . ILE A 1 101 ? 9.063 -3.171 -64.146 1.00 69.44 101 ILE A N 1
ATOM 832 C CA . ILE A 1 101 ? 8.248 -2.087 -63.623 1.00 69.44 101 ILE A CA 1
ATOM 833 C C . ILE A 1 101 ? 9.002 -0.765 -63.779 1.00 69.44 101 ILE A C 1
ATOM 835 O O . ILE A 1 101 ? 10.079 -0.590 -63.211 1.00 69.44 101 ILE A O 1
ATOM 839 N N . THR A 1 102 ? 8.425 0.169 -64.535 1.00 70.19 102 THR A N 1
ATOM 840 C CA . THR A 1 102 ? 9.071 1.438 -64.910 1.00 70.19 102 THR A CA 1
ATOM 841 C C . THR A 1 102 ? 8.467 2.667 -64.234 1.00 70.19 102 THR A C 1
ATOM 843 O O . THR A 1 102 ? 9.155 3.676 -64.101 1.00 70.19 102 THR A O 1
ATOM 846 N N . ASP A 1 103 ? 7.203 2.608 -63.805 1.00 77.56 103 ASP A N 1
ATOM 847 C CA . ASP A 1 103 ? 6.525 3.752 -63.189 1.00 77.56 103 ASP A CA 1
ATOM 848 C C . ASP A 1 103 ? 6.604 3.700 -61.658 1.00 77.56 103 ASP A C 1
ATOM 850 O O . ASP A 1 103 ? 5.859 2.983 -60.987 1.00 77.56 103 ASP A O 1
ATOM 854 N N . VAL A 1 104 ? 7.542 4.469 -61.110 1.00 78.50 104 VAL A N 1
ATOM 855 C CA . VAL A 1 104 ? 7.845 4.557 -59.669 1.00 78.50 104 VAL A CA 1
ATOM 856 C C . VAL A 1 104 ? 7.436 5.892 -59.059 1.00 78.50 104 VAL A C 1
ATOM 858 O O . VAL A 1 104 ? 7.766 6.177 -57.907 1.00 78.50 104 VAL A O 1
ATOM 861 N N . ASN A 1 105 ? 6.769 6.733 -59.846 1.00 78.75 105 ASN A N 1
ATOM 862 C CA . ASN A 1 105 ? 6.405 8.070 -59.419 1.00 78.75 105 ASN A CA 1
ATOM 863 C C . ASN A 1 105 ? 5.285 8.016 -58.367 1.00 78.75 105 ASN A C 1
ATOM 865 O O . ASN A 1 105 ? 4.476 7.081 -58.372 1.00 78.75 105 ASN A O 1
ATOM 869 N N . PRO A 1 106 ? 5.196 9.021 -57.477 1.00 80.25 106 PRO A N 1
ATOM 870 C CA . PRO A 1 106 ? 4.042 9.198 -56.600 1.00 80.25 106 PRO A CA 1
ATOM 871 C C . PRO A 1 106 ? 2.726 9.122 -57.387 1.00 80.25 106 PRO A C 1
ATOM 873 O O . PRO A 1 106 ? 2.543 9.844 -58.365 1.00 80.25 106 PRO A O 1
ATOM 876 N N . GLY A 1 107 ? 1.824 8.231 -56.967 1.00 77.88 107 GLY A N 1
ATOM 877 C CA . GLY A 1 107 ? 0.541 7.976 -57.635 1.00 77.88 107 GLY A CA 1
ATOM 878 C C . GLY A 1 107 ? 0.512 6.773 -58.587 1.00 77.88 107 GLY A C 1
ATOM 879 O O . GLY A 1 107 ? -0.572 6.409 -59.043 1.00 77.88 107 GLY A O 1
ATOM 880 N N . SER A 1 108 ? 1.647 6.119 -58.867 1.00 87.50 108 SER A N 1
ATOM 881 C CA . SER A 1 108 ? 1.649 4.857 -59.618 1.00 87.50 108 SER A CA 1
ATOM 882 C C . SER A 1 108 ? 1.144 3.690 -58.763 1.00 87.50 108 SER A C 1
ATOM 884 O O . SER A 1 108 ? 1.344 3.663 -57.549 1.00 87.50 108 SER A O 1
ATOM 886 N N . VAL A 1 109 ? 0.543 2.672 -59.395 1.00 85.38 109 VAL A N 1
ATOM 887 C CA . VAL A 1 109 ? 0.032 1.474 -58.692 1.00 85.38 109 VAL A CA 1
ATOM 888 C C . VAL A 1 109 ? 1.132 0.802 -57.867 1.00 85.38 109 VAL A C 1
ATOM 890 O O . VAL A 1 109 ? 0.911 0.403 -56.726 1.00 85.38 109 VAL A O 1
ATOM 893 N N . VAL A 1 110 ? 2.340 0.708 -58.424 1.00 83.31 110 VAL A N 1
ATOM 894 C CA . VAL A 1 110 ? 3.480 0.077 -57.747 1.00 83.31 110 VAL A CA 1
ATOM 895 C C . VAL A 1 110 ? 3.940 0.930 -56.579 1.00 83.31 110 VAL A C 1
ATOM 897 O O . VAL A 1 110 ? 4.175 0.391 -55.500 1.00 83.31 110 VAL A O 1
ATOM 900 N N . ARG A 1 111 ? 4.039 2.250 -56.768 1.00 85.62 111 ARG A N 1
ATOM 901 C CA . ARG A 1 111 ? 4.411 3.165 -55.693 1.00 85.62 111 ARG A CA 1
ATOM 902 C C . ARG A 1 111 ? 3.403 3.075 -54.551 1.00 85.62 111 ARG A C 1
ATOM 904 O O . ARG A 1 111 ? 3.827 2.889 -53.422 1.00 85.62 111 ARG A O 1
ATOM 911 N N . THR A 1 112 ? 2.102 3.071 -54.837 1.00 88.06 112 THR A N 1
ATOM 912 C CA . THR A 1 112 ? 1.050 2.927 -53.818 1.00 88.06 112 THR A CA 1
ATOM 913 C C . THR A 1 112 ? 1.142 1.605 -53.051 1.00 88.06 112 THR A C 1
ATOM 915 O O . THR A 1 112 ? 1.011 1.603 -51.829 1.00 88.06 112 THR A O 1
ATOM 918 N N . ILE A 1 113 ? 1.400 0.481 -53.732 1.00 88.12 113 ILE A N 1
ATOM 919 C CA . ILE A 1 113 ? 1.571 -0.823 -53.066 1.00 88.12 113 ILE A CA 1
ATOM 920 C C . ILE A 1 113 ? 2.815 -0.817 -52.170 1.00 88.12 113 ILE A C 1
ATOM 922 O O . ILE A 1 113 ? 2.748 -1.267 -51.027 1.00 88.12 113 ILE A O 1
ATOM 926 N N . VAL A 1 114 ? 3.945 -0.301 -52.666 1.00 89.25 114 VAL A N 1
ATOM 927 C CA . VAL A 1 114 ? 5.188 -0.238 -51.885 1.00 89.25 114 VAL A CA 1
ATOM 928 C C . VAL A 1 114 ? 5.030 0.683 -50.682 1.00 89.25 114 VAL A C 1
ATOM 930 O O . VAL A 1 114 ? 5.429 0.305 -49.593 1.00 89.25 114 VAL A O 1
ATOM 933 N N . GLU A 1 115 ? 4.406 1.845 -50.842 1.00 89.50 115 GLU A N 1
ATOM 934 C CA . GLU A 1 115 ? 4.123 2.774 -49.745 1.00 89.50 115 GLU A CA 1
ATOM 935 C C . GLU A 1 115 ? 3.238 2.137 -48.664 1.00 89.50 115 GLU A C 1
ATOM 937 O O . GLU A 1 115 ? 3.538 2.256 -47.476 1.00 89.50 115 GLU A O 1
ATOM 942 N N . ALA A 1 116 ? 2.203 1.385 -49.056 1.00 92.00 116 ALA A N 1
ATOM 943 C CA . ALA A 1 116 ? 1.363 0.651 -48.111 1.00 92.00 116 ALA A CA 1
ATOM 944 C C . ALA A 1 116 ? 2.164 -0.403 -47.323 1.00 92.00 116 ALA A C 1
ATOM 946 O O . ALA A 1 116 ? 2.083 -0.447 -46.099 1.00 92.00 116 ALA A O 1
ATOM 947 N N . ILE A 1 117 ? 2.983 -1.212 -48.005 1.00 91.00 117 ILE A N 1
ATOM 948 C CA . ILE A 1 117 ? 3.825 -2.233 -47.358 1.00 91.00 117 ILE A CA 1
ATOM 949 C C . ILE A 1 117 ? 4.888 -1.583 -46.463 1.00 91.00 117 ILE A C 1
ATOM 951 O O . ILE A 1 117 ? 5.101 -2.024 -45.336 1.00 91.00 117 ILE A O 1
ATOM 955 N N . SER A 1 118 ? 5.547 -0.525 -46.937 1.00 92.44 118 SER A N 1
ATOM 956 C CA . SER A 1 118 ? 6.567 0.198 -46.177 1.00 92.44 118 SER A CA 1
ATOM 957 C C . SER A 1 118 ? 6.010 0.798 -44.897 1.00 92.44 118 SER A C 1
ATOM 959 O O . SER A 1 118 ? 6.709 0.801 -43.890 1.00 92.44 118 SER A O 1
ATOM 961 N N . ARG A 1 119 ? 4.755 1.259 -44.911 1.00 92.19 119 ARG A N 1
ATOM 962 C CA . ARG A 1 119 ? 4.081 1.774 -43.717 1.00 92.19 119 ARG A CA 1
ATOM 963 C C . ARG A 1 119 ? 3.866 0.689 -42.661 1.00 92.19 119 ARG A C 1
ATOM 965 O O . ARG A 1 119 ? 4.102 0.932 -41.482 1.00 92.19 119 ARG A O 1
ATOM 972 N N . GLU A 1 120 ? 3.492 -0.519 -43.076 1.00 93.81 120 GLU A N 1
ATOM 973 C CA . GLU A 1 120 ? 3.387 -1.664 -42.161 1.00 93.81 120 GLU A CA 1
ATOM 974 C C . GLU A 1 120 ? 4.764 -2.094 -41.631 1.00 93.81 120 GLU A C 1
ATOM 976 O O . GLU A 1 120 ? 4.921 -2.378 -40.445 1.00 93.81 120 GLU A O 1
ATOM 981 N N . ILE A 1 121 ? 5.797 -2.090 -42.480 1.00 91.56 121 ILE A N 1
ATOM 982 C CA . ILE A 1 121 ? 7.172 -2.399 -42.059 1.00 91.56 121 ILE A CA 1
ATOM 983 C C . ILE A 1 121 ? 7.698 -1.340 -41.077 1.00 91.56 121 ILE A C 1
ATOM 985 O O . ILE A 1 121 ? 8.326 -1.697 -40.081 1.00 91.56 121 ILE A O 1
ATOM 989 N N . GLU A 1 122 ? 7.434 -0.054 -41.313 1.00 92.38 122 GLU A N 1
ATOM 990 C CA . GLU A 1 122 ? 7.769 1.027 -40.380 1.00 92.38 122 GLU A CA 1
ATOM 991 C C . GLU A 1 122 ? 7.079 0.815 -39.029 1.00 92.38 122 GLU A C 1
ATOM 993 O O . GLU A 1 122 ? 7.725 0.913 -37.984 1.00 92.38 122 GLU A O 1
ATOM 998 N N . PHE A 1 123 ? 5.794 0.453 -39.036 1.00 91.75 123 PHE A N 1
ATOM 999 C CA . PHE A 1 123 ? 5.066 0.132 -37.813 1.00 91.75 123 PHE A CA 1
ATOM 1000 C C . PHE A 1 123 ? 5.706 -1.042 -37.054 1.00 91.75 123 PHE A C 1
ATOM 1002 O O . PHE A 1 123 ? 5.891 -0.958 -35.838 1.00 91.75 123 PHE A O 1
ATOM 1009 N N . LEU A 1 124 ? 6.138 -2.098 -37.753 1.00 93.00 124 LEU A N 1
ATOM 1010 C CA . LEU A 1 124 ? 6.883 -3.204 -37.139 1.00 93.00 124 LEU A CA 1
ATOM 1011 C C . LEU A 1 124 ? 8.220 -2.745 -36.541 1.00 93.00 124 LEU A C 1
ATOM 1013 O O . LEU A 1 124 ? 8.562 -3.154 -35.430 1.00 93.00 124 LEU A O 1
ATOM 1017 N N . TYR A 1 125 ? 8.969 -1.872 -37.223 1.00 91.31 125 TYR A N 1
ATOM 1018 C CA . TYR A 1 125 ? 10.183 -1.272 -36.658 1.00 91.31 125 TYR A CA 1
ATOM 1019 C C . TYR A 1 125 ? 9.871 -0.413 -35.419 1.00 91.31 125 TYR A C 1
ATOM 1021 O O . TYR A 1 125 ? 10.618 -0.444 -34.439 1.00 91.31 125 TYR A O 1
ATOM 1029 N N . ALA A 1 126 ? 8.760 0.322 -35.401 1.00 88.75 126 ALA A N 1
ATOM 1030 C CA . ALA A 1 126 ? 8.346 1.076 -34.220 1.00 88.75 126 ALA A CA 1
ATOM 1031 C C . ALA A 1 126 ? 8.033 0.139 -33.037 1.00 88.75 126 ALA A C 1
ATOM 1033 O O . ALA A 1 126 ? 8.510 0.365 -31.922 1.00 88.75 126 ALA A O 1
ATOM 1034 N N . GLN A 1 127 ? 7.315 -0.963 -33.282 1.00 91.19 127 GLN A N 1
ATOM 1035 C CA . GLN A 1 127 ? 7.021 -1.974 -32.261 1.00 91.19 127 GLN A CA 1
ATOM 1036 C C . GLN A 1 127 ? 8.286 -2.664 -31.739 1.00 91.19 127 GLN A C 1
ATOM 1038 O O . GLN A 1 127 ? 8.470 -2.783 -30.528 1.00 91.19 127 GLN A O 1
ATOM 1043 N N . LEU A 1 128 ? 9.192 -3.073 -32.629 1.00 90.81 128 LEU A N 1
ATOM 1044 C CA . LEU A 1 128 ? 10.471 -3.673 -32.245 1.00 90.81 128 LEU A CA 1
ATOM 1045 C C . LEU A 1 128 ? 11.336 -2.701 -31.442 1.00 90.81 128 LEU A C 1
ATOM 1047 O O . LEU A 1 128 ? 11.965 -3.110 -30.468 1.00 90.81 128 LEU A O 1
ATOM 1051 N N . SER A 1 129 ? 11.327 -1.414 -31.799 1.00 88.50 129 SER A N 1
ATOM 1052 C CA . SER A 1 129 ? 12.019 -0.383 -31.026 1.00 88.50 129 SER A CA 1
ATOM 1053 C C . SER A 1 129 ? 11.449 -0.265 -29.616 1.00 88.50 129 SER A C 1
ATOM 1055 O O . SER A 1 129 ? 12.210 -0.124 -28.663 1.00 88.50 129 SER A O 1
ATOM 1057 N N . HIS A 1 130 ? 10.125 -0.345 -29.466 1.00 87.75 130 HIS A N 1
ATOM 1058 C CA . HIS A 1 130 ? 9.482 -0.317 -28.157 1.00 87.75 130 HIS A CA 1
ATOM 1059 C C . HIS A 1 130 ? 9.867 -1.539 -27.309 1.00 87.75 130 HIS A C 1
ATOM 1061 O O . HIS A 1 130 ? 10.245 -1.379 -26.153 1.00 87.75 130 HIS A O 1
ATOM 1067 N N . VAL A 1 131 ? 9.862 -2.742 -27.896 1.00 89.31 131 VAL A N 1
ATOM 1068 C CA . VAL A 1 131 ? 10.294 -3.982 -27.221 1.00 89.31 131 VAL A CA 1
ATOM 1069 C C . VAL A 1 131 ? 11.765 -3.915 -26.813 1.00 89.31 131 VAL A C 1
ATOM 1071 O O . VAL A 1 131 ? 12.114 -4.312 -25.704 1.00 89.31 131 VAL A O 1
ATOM 1074 N N . TYR A 1 132 ? 12.628 -3.388 -27.683 1.00 88.50 132 TYR A N 1
ATOM 1075 C CA . TYR A 1 132 ? 14.043 -3.207 -27.377 1.00 88.50 132 TYR A CA 1
ATOM 1076 C C . TYR A 1 132 ? 14.236 -2.264 -26.181 1.00 88.50 132 TYR A C 1
ATOM 1078 O O . TYR A 1 132 ? 14.908 -2.625 -25.217 1.00 88.50 132 TYR A O 1
ATOM 1086 N N . SER A 1 133 ? 13.588 -1.096 -26.194 1.00 87.69 133 SER A N 1
ATOM 1087 C CA . SER A 1 133 ? 13.644 -0.140 -25.082 1.00 87.69 133 SER A CA 1
ATOM 1088 C C . SER A 1 133 ? 12.999 -0.681 -23.799 1.00 87.69 133 SER A C 1
ATOM 1090 O O . SER A 1 133 ? 13.434 -0.344 -22.701 1.00 87.69 133 SER A O 1
ATOM 1092 N N . ALA A 1 134 ? 12.010 -1.567 -23.895 1.00 89.69 134 ALA A N 1
ATOM 1093 C CA . ALA A 1 134 ? 11.396 -2.204 -22.733 1.00 89.69 134 ALA A CA 1
ATOM 1094 C C . ALA A 1 134 ? 12.352 -3.146 -21.968 1.00 89.69 134 ALA A C 1
ATOM 1096 O O . ALA A 1 134 ? 12.057 -3.520 -20.837 1.00 89.69 134 ALA A O 1
ATOM 1097 N N . GLY A 1 135 ? 13.499 -3.514 -22.555 1.00 87.12 135 GLY A N 1
ATOM 1098 C CA . GLY A 1 135 ? 14.515 -4.355 -21.915 1.00 87.12 135 GLY A CA 1
ATOM 1099 C C . GLY A 1 135 ? 15.466 -3.623 -20.959 1.00 87.12 135 GLY A C 1
ATOM 1100 O O . GLY A 1 135 ? 16.225 -4.282 -20.250 1.00 87.12 135 GLY A O 1
ATOM 1101 N N . PHE A 1 136 ? 15.450 -2.288 -20.921 1.00 88.50 136 PHE A N 1
ATOM 1102 C CA . PHE A 1 136 ? 16.361 -1.499 -20.085 1.00 88.50 136 PHE A CA 1
ATOM 1103 C C . PHE A 1 136 ? 15.617 -0.830 -18.936 1.00 88.50 136 PHE A C 1
ATOM 1105 O O . PHE A 1 136 ? 14.564 -0.233 -19.135 1.00 88.50 136 PHE A O 1
ATOM 1112 N N . ILE A 1 137 ? 16.204 -0.860 -17.738 1.00 88.12 137 ILE A N 1
ATOM 1113 C CA . ILE A 1 137 ? 15.607 -0.291 -16.519 1.00 88.12 137 ILE A CA 1
ATOM 1114 C C . ILE A 1 137 ? 15.256 1.201 -16.654 1.00 88.12 137 ILE A C 1
ATOM 1116 O O . ILE A 1 137 ? 14.274 1.665 -16.076 1.00 88.12 137 ILE A O 1
ATOM 1120 N N . ASP A 1 138 ? 16.025 1.948 -17.448 1.00 88.94 138 ASP A N 1
ATOM 1121 C CA . ASP A 1 138 ? 15.828 3.385 -17.656 1.00 88.94 138 ASP A CA 1
ATOM 1122 C C . ASP A 1 138 ? 14.624 3.711 -18.542 1.00 88.94 138 ASP A C 1
ATOM 1124 O O . ASP A 1 138 ? 13.983 4.739 -18.348 1.00 88.94 138 ASP A O 1
ATOM 1128 N N . THR A 1 139 ? 14.299 2.837 -19.494 1.00 90.62 139 THR A N 1
ATOM 1129 C CA . THR A 1 139 ? 13.271 3.084 -20.516 1.00 90.62 139 THR A CA 1
ATOM 1130 C C . THR A 1 139 ? 12.050 2.176 -20.388 1.00 90.62 139 THR A C 1
ATOM 1132 O O . THR A 1 139 ? 11.008 2.470 -20.973 1.00 90.62 139 THR A O 1
ATOM 1135 N N . ALA A 1 140 ? 12.143 1.088 -19.623 1.00 92.62 140 ALA A N 1
ATOM 1136 C CA . ALA A 1 140 ? 11.027 0.198 -19.341 1.00 92.62 140 ALA A CA 1
ATOM 1137 C C . ALA A 1 140 ? 9.946 0.904 -18.507 1.00 92.62 140 ALA A C 1
ATOM 1139 O O . ALA A 1 140 ? 10.248 1.710 -17.623 1.00 92.62 140 ALA A O 1
ATOM 1140 N N . SER A 1 141 ? 8.684 0.568 -18.776 1.00 91.88 141 SER A N 1
ATOM 1141 C CA . SER A 1 141 ? 7.500 1.075 -18.069 1.00 91.88 141 SER A CA 1
ATOM 1142 C C . SER A 1 141 ? 6.480 -0.040 -17.831 1.00 91.88 141 SER A C 1
ATOM 1144 O O . SER A 1 141 ? 6.527 -1.091 -18.483 1.00 91.88 141 SER A O 1
ATOM 1146 N N . GLY A 1 142 ? 5.587 0.168 -16.862 1.00 91.56 142 GLY A N 1
ATOM 1147 C CA . GLY A 1 142 ? 4.542 -0.775 -16.468 1.00 91.56 142 GLY A CA 1
ATOM 1148 C C . GLY A 1 142 ? 5.075 -2.188 -16.215 1.00 91.56 142 GLY A C 1
ATOM 1149 O O . GLY A 1 142 ? 6.112 -2.380 -15.578 1.00 91.56 142 GLY A O 1
ATOM 1150 N N . SER A 1 143 ? 4.397 -3.190 -16.780 1.00 92.25 143 SER A N 1
ATOM 1151 C CA . SER A 1 143 ? 4.749 -4.603 -16.587 1.00 92.25 143 SER A CA 1
ATOM 1152 C C . SER A 1 143 ? 6.141 -4.972 -17.107 1.00 92.25 143 SER A C 1
ATOM 1154 O O . SER A 1 143 ? 6.757 -5.901 -16.590 1.00 92.25 143 SER A O 1
ATOM 1156 N N . ALA A 1 144 ? 6.662 -4.264 -18.115 1.00 93.38 144 ALA A N 1
ATOM 1157 C CA . ALA A 1 144 ? 8.023 -4.505 -18.588 1.00 93.38 144 ALA A CA 1
ATOM 1158 C C . ALA A 1 144 ? 9.055 -4.090 -17.532 1.00 93.38 144 ALA A C 1
ATOM 1160 O O . ALA A 1 144 ? 10.005 -4.832 -17.283 1.00 93.38 144 ALA A O 1
ATOM 1161 N N . LEU A 1 145 ? 8.837 -2.950 -16.862 1.00 94.44 145 LEU A N 1
ATOM 1162 C CA . LEU A 1 145 ? 9.690 -2.522 -15.754 1.00 94.44 145 LEU A CA 1
ATOM 1163 C C . LEU A 1 145 ? 9.641 -3.540 -14.614 1.00 94.44 145 LEU A C 1
ATOM 1165 O O . LEU A 1 145 ? 10.695 -3.923 -14.115 1.00 94.44 145 LEU A O 1
ATOM 1169 N N . ASP A 1 146 ? 8.450 -4.034 -14.266 1.00 94.12 146 ASP A N 1
ATOM 1170 C CA . ASP A 1 146 ? 8.277 -5.053 -13.222 1.00 94.12 146 ASP A CA 1
ATOM 1171 C C . ASP A 1 146 ? 9.086 -6.326 -13.518 1.00 94.12 146 ASP A C 1
ATOM 1173 O O . ASP A 1 146 ? 9.735 -6.878 -12.628 1.00 94.12 146 ASP A O 1
ATOM 1177 N N . LEU A 1 147 ? 9.104 -6.776 -14.779 1.00 92.62 147 LEU A N 1
ATOM 1178 C CA . LEU A 1 147 ? 9.907 -7.923 -15.208 1.00 92.62 147 LEU A CA 1
ATOM 1179 C C . LEU A 1 147 ? 11.410 -7.640 -15.108 1.00 92.62 147 LEU A C 1
ATOM 1181 O O . LEU A 1 147 ? 12.145 -8.477 -14.584 1.00 92.62 147 LEU A O 1
ATOM 1185 N N . VAL A 1 148 ? 11.870 -6.468 -15.553 1.00 92.19 148 VAL A N 1
ATOM 1186 C CA . VAL A 1 148 ? 13.291 -6.085 -15.484 1.00 92.19 148 VAL A CA 1
ATOM 1187 C C . VAL A 1 148 ? 13.774 -6.037 -14.032 1.00 92.19 148 VAL A C 1
ATOM 1189 O O . VAL A 1 148 ? 14.808 -6.619 -13.704 1.00 92.19 148 VAL A O 1
ATOM 1192 N N . VAL A 1 149 ? 13.014 -5.401 -13.137 1.00 92.50 149 VAL A N 1
ATOM 1193 C CA . VAL A 1 149 ? 13.403 -5.273 -11.722 1.00 92.50 149 VAL A CA 1
ATOM 1194 C C . VAL A 1 149 ? 13.239 -6.580 -10.942 1.00 92.50 149 VAL A C 1
ATOM 1196 O O . VAL A 1 149 ? 13.921 -6.774 -9.934 1.00 92.50 149 VAL A O 1
ATOM 1199 N N . SER A 1 150 ? 12.413 -7.518 -11.424 1.00 90.88 150 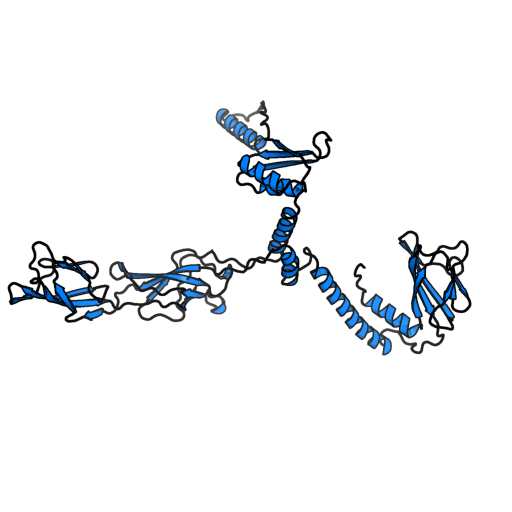SER A N 1
ATOM 1200 C CA . SER A 1 150 ? 12.248 -8.832 -10.787 1.00 90.88 150 SER A CA 1
ATOM 1201 C C . SER A 1 150 ? 13.541 -9.651 -10.748 1.00 90.88 150 SER A C 1
ATOM 1203 O O . SER A 1 150 ? 13.745 -10.420 -9.808 1.00 90.88 150 SER A O 1
ATOM 1205 N N . ILE A 1 151 ? 14.451 -9.432 -11.708 1.00 86.75 151 ILE A N 1
ATOM 1206 C CA . ILE A 1 151 ? 15.789 -10.047 -11.742 1.00 86.75 151 ILE A CA 1
ATOM 1207 C C . ILE A 1 151 ? 16.603 -9.643 -10.503 1.00 86.75 151 ILE A C 1
ATOM 1209 O O . ILE A 1 151 ? 17.394 -10.433 -9.993 1.00 86.75 151 ILE A O 1
ATOM 1213 N N . LEU A 1 152 ? 16.367 -8.438 -9.978 1.00 85.19 152 LEU A N 1
ATOM 1214 C CA . LEU A 1 152 ? 17.003 -7.911 -8.768 1.00 85.19 152 LEU A CA 1
ATOM 1215 C C . LEU A 1 152 ? 16.270 -8.326 -7.479 1.00 85.19 152 LEU A C 1
ATOM 1217 O O . LEU A 1 152 ? 16.622 -7.864 -6.396 1.00 85.19 152 LEU A O 1
ATOM 1221 N N . GLY A 1 153 ? 15.218 -9.149 -7.569 1.00 87.12 153 GLY A N 1
ATOM 1222 C CA . GLY A 1 153 ? 14.364 -9.507 -6.431 1.00 87.12 153 GLY A CA 1
ATOM 1223 C C . GLY A 1 153 ? 13.466 -8.363 -5.943 1.00 87.12 153 GLY A C 1
ATOM 1224 O O . GLY A 1 153 ? 12.830 -8.473 -4.893 1.00 87.12 153 GLY A O 1
ATOM 1225 N N . VAL A 1 154 ? 13.390 -7.266 -6.696 1.00 90.12 154 VAL A N 1
ATOM 1226 C CA . VAL A 1 154 ? 12.574 -6.095 -6.374 1.00 90.12 154 VAL A CA 1
ATOM 1227 C C . VAL A 1 154 ? 11.170 -6.301 -6.943 1.00 90.12 154 VAL A C 1
ATOM 1229 O O . VAL A 1 154 ? 11.009 -6.658 -8.105 1.00 90.12 154 VAL A O 1
ATOM 1232 N N . LYS A 1 155 ? 10.135 -6.080 -6.126 1.00 91.94 155 LYS A N 1
ATOM 1233 C CA . LYS A 1 155 ? 8.721 -6.115 -6.545 1.00 91.94 155 LYS A CA 1
ATOM 1234 C C . LYS A 1 155 ? 8.052 -4.782 -6.262 1.00 91.94 155 LYS A C 1
ATOM 1236 O O . LYS A 1 155 ? 8.358 -4.187 -5.226 1.00 91.94 155 LYS A O 1
ATOM 1241 N N . ARG A 1 156 ? 7.150 -4.345 -7.144 1.00 94.50 156 ARG A N 1
ATOM 1242 C CA . ARG A 1 156 ? 6.347 -3.129 -6.967 1.00 94.50 156 ARG A CA 1
ATOM 1243 C C . ARG A 1 156 ? 5.514 -3.210 -5.694 1.00 94.50 156 ARG A C 1
ATOM 1245 O O . ARG A 1 156 ? 4.943 -4.261 -5.391 1.00 94.50 156 ARG A O 1
ATOM 1252 N N . LYS A 1 157 ? 5.472 -2.115 -4.937 1.00 94.19 157 LYS A N 1
ATOM 1253 C CA . LYS A 1 157 ? 4.590 -2.021 -3.769 1.00 94.19 157 LYS A CA 1
ATOM 1254 C C . LYS A 1 157 ? 3.151 -1.787 -4.249 1.00 94.19 157 LYS A C 1
ATOM 1256 O O . LYS A 1 157 ? 2.936 -0.813 -4.973 1.00 94.19 157 LYS A O 1
ATOM 1261 N N . PRO A 1 158 ? 2.193 -2.660 -3.889 1.00 93.94 158 PRO A N 1
ATOM 1262 C CA . PRO A 1 158 ? 0.809 -2.507 -4.317 1.00 93.94 158 PRO A CA 1
ATOM 1263 C C . PRO A 1 158 ? 0.155 -1.312 -3.619 1.00 93.94 158 PRO A C 1
ATOM 1265 O O . PRO A 1 158 ? 0.609 -0.880 -2.560 1.00 93.94 158 PRO A O 1
ATOM 1268 N N . ALA A 1 159 ? -0.947 -0.824 -4.185 1.00 95.06 159 ALA A N 1
ATOM 1269 C CA . ALA A 1 159 ? -1.780 0.165 -3.513 1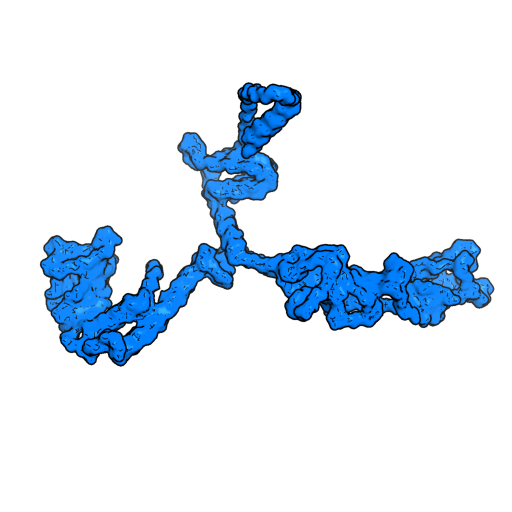.00 95.06 159 ALA A CA 1
ATOM 1270 C C . ALA A 1 159 ? -2.390 -0.414 -2.223 1.00 95.06 159 ALA A C 1
ATOM 1272 O O . ALA A 1 159 ? -2.902 -1.538 -2.209 1.00 95.06 159 ALA A O 1
ATOM 1273 N N . GLU A 1 160 ? -2.393 0.377 -1.154 1.00 95.56 160 GLU A N 1
ATOM 1274 C CA . GLU A 1 160 ? -2.982 0.026 0.136 1.00 95.56 160 GLU A CA 1
ATOM 1275 C C . GLU A 1 160 ? -4.311 0.756 0.347 1.00 95.56 160 GLU A C 1
ATOM 1277 O O . GLU A 1 160 ? -4.491 1.919 -0.023 1.00 95.56 160 GLU A O 1
ATOM 1282 N N . HIS A 1 161 ? -5.276 0.057 0.944 1.00 96.75 161 HIS A N 1
ATOM 1283 C CA . HIS A 1 161 ? -6.576 0.639 1.252 1.00 96.75 161 HIS A CA 1
ATOM 1284 C C . HIS A 1 161 ? -6.496 1.525 2.491 1.00 96.75 161 HIS A C 1
ATOM 1286 O O . HIS A 1 161 ? -5.997 1.099 3.530 1.00 96.75 161 HIS A O 1
ATOM 1292 N N . ALA A 1 162 ? -7.105 2.706 2.410 1.00 97.12 162 ALA A N 1
ATOM 1293 C CA . ALA A 1 162 ? -7.355 3.527 3.582 1.00 97.12 162 ALA A CA 1
ATOM 1294 C C . ALA A 1 162 ? -8.258 2.771 4.576 1.00 97.12 162 ALA A C 1
ATOM 1296 O O . ALA A 1 162 ? -9.288 2.204 4.191 1.00 97.12 162 ALA A O 1
ATOM 1297 N N . SER A 1 163 ? -7.875 2.744 5.848 1.00 97.19 163 SER A N 1
ATOM 1298 C CA . SER A 1 163 ? -8.571 2.008 6.904 1.00 97.19 163 SER A CA 1
ATOM 1299 C C . SER A 1 163 ? -8.544 2.778 8.213 1.00 97.19 163 SER A C 1
ATOM 1301 O O . SER A 1 163 ? -7.520 3.340 8.584 1.00 97.19 163 SER A O 1
ATOM 1303 N N . GLY A 1 164 ? -9.648 2.750 8.945 1.00 97.38 164 GLY A N 1
ATOM 1304 C CA . GLY A 1 164 ? -9.775 3.455 10.215 1.00 97.38 164 GLY A CA 1
ATOM 1305 C C . GLY A 1 164 ? -11.055 3.053 10.924 1.00 97.38 164 GLY A C 1
ATOM 1306 O O . GLY A 1 164 ? -11.584 1.971 10.670 1.00 97.38 164 GLY A O 1
ATOM 1307 N N . PHE A 1 165 ? -11.571 3.927 11.779 1.00 97.81 165 PHE A N 1
ATOM 1308 C CA . PHE A 1 165 ? -12.804 3.685 12.523 1.00 97.81 165 PHE A CA 1
ATOM 1309 C C . PHE A 1 165 ? -13.886 4.690 12.140 1.00 97.81 165 PHE A C 1
ATOM 1311 O O . PHE A 1 165 ? -13.619 5.868 11.898 1.00 97.81 165 PHE A O 1
ATOM 1318 N N . VAL A 1 166 ? -15.128 4.212 12.110 1.00 97.94 166 VAL A N 1
ATOM 1319 C CA . VAL A 1 166 ? -16.319 5.061 12.048 1.00 97.94 166 VAL A CA 1
ATOM 1320 C C . VAL A 1 166 ? -17.199 4.764 13.249 1.00 97.94 166 VAL A C 1
ATOM 1322 O O . VAL A 1 166 ? -17.406 3.608 13.615 1.00 97.94 166 VAL A O 1
ATOM 1325 N N . THR A 1 167 ? -17.741 5.815 13.838 1.00 97.88 167 THR A N 1
ATOM 1326 C CA . THR A 1 167 ? -18.710 5.741 14.918 1.00 97.88 167 THR A CA 1
ATOM 1327 C C . THR A 1 167 ? -20.102 5.707 14.308 1.00 97.88 167 THR A C 1
ATOM 1329 O O . THR A 1 167 ? -20.546 6.683 13.699 1.00 97.88 167 THR A O 1
ATOM 1332 N N . PHE A 1 168 ? -20.807 4.596 14.476 1.00 97.69 168 PHE A N 1
ATOM 1333 C CA . PHE A 1 168 ? -22.250 4.551 14.256 1.00 97.69 168 PHE A CA 1
ATOM 1334 C C . PHE A 1 168 ? -22.951 4.924 15.552 1.00 97.69 168 PHE A C 1
ATOM 1336 O O . PHE A 1 168 ? -22.473 4.559 16.625 1.00 97.69 168 PHE A O 1
ATOM 1343 N N . GLY A 1 169 ? -24.085 5.613 15.474 1.00 95.75 169 GLY A N 1
ATOM 1344 C CA . GLY A 1 169 ? -24.801 5.974 16.685 1.00 95.75 169 GLY A CA 1
ATOM 1345 C C . GLY A 1 169 ? -26.256 6.360 16.504 1.00 95.75 169 GLY A C 1
ATOM 1346 O O . GLY A 1 169 ? -26.783 6.458 15.392 1.00 95.75 169 GLY A O 1
ATOM 1347 N N . ARG A 1 170 ? -26.899 6.550 17.652 1.00 94.88 170 ARG A N 1
ATOM 1348 C CA . ARG A 1 170 ? -28.255 7.076 17.806 1.00 94.88 170 ARG A CA 1
ATOM 1349 C C . ARG A 1 170 ? -28.346 7.965 19.044 1.00 94.88 170 ARG A C 1
ATOM 1351 O O . ARG A 1 170 ? -27.673 7.715 20.046 1.00 94.88 170 ARG A O 1
ATOM 1358 N N . SER A 1 171 ? -29.207 8.971 18.957 1.00 92.50 171 SER A N 1
ATOM 1359 C CA . SER A 1 171 ? -29.479 9.979 19.990 1.00 92.50 171 SER A CA 1
ATOM 1360 C C . SER A 1 171 ? -30.813 9.738 20.707 1.00 92.50 171 SER A C 1
ATOM 1362 O O . SER A 1 171 ? -31.378 10.641 21.323 1.00 92.50 171 SER A O 1
ATOM 1364 N N . SER A 1 172 ? -31.346 8.524 20.595 1.00 90.62 172 SER A N 1
ATOM 1365 C CA . SER A 1 172 ? -32.551 8.069 21.277 1.00 90.62 172 SER A CA 1
ATOM 1366 C C . SER A 1 172 ? -32.320 6.676 21.862 1.00 90.62 172 SER A C 1
ATOM 1368 O O . SER A 1 172 ? -31.444 5.948 21.396 1.00 90.62 172 SER A O 1
ATOM 1370 N N . ASP A 1 173 ? -33.102 6.266 22.858 1.00 90.06 173 ASP A N 1
ATOM 1371 C CA . ASP A 1 173 ? -32.962 4.924 23.429 1.00 90.06 173 ASP A CA 1
ATOM 1372 C C . ASP A 1 173 ? -33.494 3.830 22.484 1.00 90.06 173 ASP A C 1
ATOM 1374 O O . ASP A 1 173 ? -34.538 4.015 21.842 1.00 90.06 173 ASP A O 1
ATOM 1378 N N . PRO A 1 174 ? -32.818 2.668 22.390 1.00 90.88 174 PRO A N 1
ATOM 1379 C CA . PRO A 1 174 ? -33.330 1.510 21.671 1.00 90.88 174 PRO A CA 1
ATOM 1380 C C . PRO A 1 174 ? -34.727 1.079 22.134 1.00 90.88 174 PRO A C 1
ATOM 1382 O O . PRO A 1 174 ? -35.101 1.317 23.287 1.00 90.88 174 PRO A O 1
ATOM 1385 N N . PRO A 1 175 ? -35.501 0.406 21.261 1.00 90.00 175 PRO A N 1
ATOM 1386 C CA . PRO A 1 175 ? -36.705 -0.292 21.687 1.00 90.00 175 PRO A CA 1
ATOM 1387 C C . PRO A 1 175 ? -36.398 -1.236 22.852 1.00 90.00 175 PRO A C 1
ATOM 1389 O O . PRO A 1 175 ? -35.299 -1.786 22.951 1.00 90.00 175 PRO A O 1
ATOM 1392 N N . THR A 1 176 ? -37.365 -1.407 23.749 1.00 91.44 176 THR A N 1
ATOM 1393 C CA . THR A 1 176 ? -37.205 -2.259 24.929 1.00 91.44 176 THR A CA 1
ATOM 1394 C C . THR A 1 176 ? -37.950 -3.569 24.760 1.00 91.44 176 THR A C 1
ATOM 1396 O O . THR A 1 176 ? -39.123 -3.568 24.389 1.00 91.44 176 THR A O 1
ATOM 1399 N N . VAL A 1 177 ? -37.305 -4.666 25.135 1.00 91.62 177 VAL A N 1
ATOM 1400 C CA . VAL A 1 177 ? -37.907 -5.991 25.265 1.00 91.62 177 VAL A CA 1
ATOM 1401 C C . VAL A 1 177 ? -38.174 -6.262 26.737 1.00 91.62 177 VAL A C 1
ATOM 1403 O O . VAL A 1 177 ? -37.293 -6.088 27.581 1.00 91.62 177 VAL A O 1
ATOM 1406 N N . GLN A 1 178 ? -39.385 -6.711 27.047 1.00 92.69 178 GLN A N 1
ATOM 1407 C CA . GLN A 1 178 ? -39.708 -7.220 28.372 1.00 92.69 178 GLN A CA 1
ATOM 1408 C C . GLN A 1 178 ? -39.273 -8.679 28.478 1.00 92.69 178 GLN A C 1
ATOM 1410 O O . GLN A 1 178 ? -39.736 -9.532 27.720 1.00 92.69 178 GLN A O 1
ATOM 1415 N N . VAL A 1 179 ? -38.393 -8.959 29.434 1.00 92.38 179 VAL A N 1
ATOM 1416 C CA . VAL A 1 179 ? -38.030 -10.316 29.834 1.00 92.38 179 VAL A CA 1
ATOM 1417 C C . VAL A 1 179 ? -38.805 -10.636 31.101 1.00 92.38 179 VAL A C 1
ATOM 1419 O O . VAL A 1 179 ? -38.782 -9.874 32.066 1.00 92.38 179 VAL A O 1
ATOM 1422 N N . SER A 1 180 ? -39.528 -11.751 31.085 1.00 93.00 180 SER A N 1
ATOM 1423 C CA . SER A 1 180 ? -40.353 -12.182 32.209 1.00 93.00 180 SER A CA 1
ATOM 1424 C C . SER A 1 180 ? -39.893 -13.532 32.733 1.00 93.00 180 SER A C 1
ATOM 1426 O O . SER A 1 180 ? -39.662 -14.468 31.967 1.00 93.00 180 SER A O 1
ATOM 1428 N N . ARG A 1 181 ? -39.826 -13.617 34.057 1.00 93.62 181 ARG A N 1
ATOM 1429 C CA . ARG A 1 181 ? -39.515 -14.776 34.881 1.00 93.62 181 ARG A CA 1
ATOM 1430 C C . ARG A 1 181 ? -38.183 -15.419 34.522 1.00 93.62 181 ARG A C 1
ATOM 1432 O O . ARG A 1 181 ? -38.094 -16.645 34.433 1.00 93.62 181 ARG A O 1
ATOM 1439 N N . GLU A 1 182 ? -37.138 -14.614 34.339 1.00 94.75 182 GLU A N 1
ATOM 1440 C CA . GLU A 1 182 ? -35.792 -15.159 34.185 1.00 94.75 182 GLU A CA 1
ATOM 1441 C C . GLU A 1 182 ? -35.351 -15.827 35.489 1.00 94.75 182 GLU A C 1
ATOM 1443 O O . GLU A 1 182 ? -35.289 -15.186 36.532 1.00 94.75 182 GLU A O 1
ATOM 1448 N N . ALA A 1 183 ? -35.095 -17.133 35.429 1.00 94.38 183 ALA A N 1
ATOM 1449 C CA . ALA A 1 183 ? -34.788 -17.948 36.594 1.00 94.38 183 ALA A CA 1
ATOM 1450 C C . ALA A 1 183 ? -33.281 -17.989 36.883 1.00 94.38 183 ALA A C 1
ATOM 1452 O O . ALA A 1 183 ? -32.485 -18.359 36.013 1.00 94.38 183 ALA A O 1
ATOM 1453 N N . HIS A 1 184 ? -32.917 -17.723 38.135 1.00 94.44 184 HIS A N 1
ATOM 1454 C CA . HIS A 1 184 ? -31.567 -17.868 38.673 1.00 94.44 184 HIS A CA 1
ATOM 1455 C C . HIS A 1 184 ? -31.598 -18.712 39.947 1.00 94.44 184 HIS A C 1
ATOM 1457 O O . HIS A 1 184 ? -32.479 -18.549 40.788 1.00 94.44 184 HIS A O 1
ATOM 1463 N N . ILE A 1 185 ? -30.630 -19.614 40.105 1.00 94.50 185 ILE A N 1
ATOM 1464 C CA . ILE A 1 185 ? -30.462 -20.393 41.337 1.00 94.50 185 ILE A CA 1
ATOM 1465 C C . ILE A 1 185 ? -29.559 -19.601 42.272 1.00 94.50 185 ILE A C 1
ATOM 1467 O O . ILE A 1 185 ? -28.454 -19.232 41.880 1.00 94.50 185 ILE A O 1
ATOM 1471 N N . TYR A 1 186 ? -30.016 -19.367 43.498 1.00 94.12 186 TYR A N 1
ATOM 1472 C CA . TYR A 1 186 ? -29.225 -18.692 44.511 1.00 94.12 186 TYR A CA 1
ATOM 1473 C C . TYR A 1 186 ? -28.224 -19.665 45.149 1.00 94.12 186 TYR A C 1
ATOM 1475 O O . TYR A 1 186 ? -28.603 -20.568 45.894 1.00 94.12 186 TYR A O 1
ATOM 1483 N N . ASP A 1 187 ? -26.939 -19.481 44.851 1.00 91.31 187 ASP A N 1
ATOM 1484 C CA . ASP A 1 187 ? -25.820 -20.304 45.336 1.00 91.31 187 ASP A CA 1
ATOM 1485 C C . ASP A 1 187 ? -24.977 -19.593 46.414 1.00 91.31 187 ASP A C 1
ATOM 1487 O O . ASP A 1 187 ? -23.910 -20.071 46.798 1.00 91.31 187 ASP A O 1
ATOM 1491 N N . GLY A 1 188 ? -25.459 -18.452 46.918 1.00 88.81 188 GLY A N 1
ATOM 1492 C CA . GLY A 1 188 ? -24.762 -17.621 47.902 1.00 88.81 188 GLY A CA 1
ATOM 1493 C C . GLY A 1 188 ? -23.838 -16.562 47.296 1.00 88.81 188 GLY A C 1
ATOM 1494 O O . GLY A 1 188 ? -23.275 -15.764 48.044 1.00 88.81 188 GLY A O 1
ATOM 1495 N N . LYS A 1 189 ? -23.693 -16.497 45.964 1.00 91.94 189 LYS A N 1
ATOM 1496 C CA . LYS A 1 189 ? -22.994 -15.380 45.314 1.00 91.94 189 LYS A CA 1
ATOM 1497 C C . LYS A 1 189 ? -23.739 -14.068 45.517 1.00 91.94 189 LYS A C 1
ATOM 1499 O O . LYS A 1 189 ? -24.964 -14.029 45.626 1.00 91.94 189 LYS A O 1
ATOM 1504 N N . GLU A 1 190 ? -22.980 -12.982 45.509 1.00 89.69 190 GLU A N 1
ATOM 1505 C CA . GLU A 1 190 ? -23.531 -11.630 45.595 1.00 89.69 190 GLU A CA 1
ATOM 1506 C C . GLU A 1 190 ? -24.042 -11.122 44.242 1.00 89.69 190 GLU A C 1
ATOM 1508 O O . GLU A 1 190 ? -24.933 -10.286 44.224 1.00 89.69 190 GLU A O 1
ATOM 1513 N N . LEU A 1 191 ? -23.518 -11.631 43.120 1.00 92.94 191 LEU A N 1
ATOM 1514 C CA . LEU A 1 191 ? -23.776 -11.119 41.769 1.00 92.94 191 LEU A CA 1
ATOM 1515 C C . LEU A 1 191 ? -24.359 -12.199 40.852 1.00 92.94 191 LEU A C 1
ATOM 1517 O O . LEU A 1 191 ? -23.785 -13.283 40.731 1.00 92.94 191 LEU A O 1
ATOM 1521 N N . TYR A 1 192 ? -25.435 -11.860 40.140 1.00 93.69 192 TYR A N 1
ATOM 1522 C CA . TYR A 1 192 ? -26.065 -12.713 39.128 1.00 93.69 192 TYR A CA 1
ATOM 1523 C C . TYR A 1 192 ? -26.280 -11.938 37.829 1.00 93.69 192 TYR A C 1
ATOM 1525 O O . TYR A 1 192 ? -26.909 -10.885 37.830 1.00 93.69 192 TYR A O 1
ATOM 1533 N N . GLU A 1 193 ? -25.750 -12.454 36.722 1.00 93.38 193 GLU A N 1
ATOM 1534 C CA . GLU A 1 193 ? -25.846 -11.825 35.399 1.00 93.38 193 GLU A CA 1
ATOM 1535 C C . GLU A 1 193 ? -27.196 -12.100 34.742 1.00 93.38 193 GLU A C 1
ATOM 1537 O O . GLU A 1 193 ? -27.600 -13.258 34.638 1.00 93.38 193 GLU A O 1
ATOM 1542 N N . LEU A 1 194 ? -27.852 -11.047 34.256 1.00 92.25 194 LEU A N 1
ATOM 1543 C CA . LEU A 1 194 ? -29.072 -11.147 33.460 1.00 92.25 194 LEU A CA 1
ATOM 1544 C C . LEU A 1 194 ? -28.720 -11.490 32.007 1.00 92.25 194 LEU A C 1
ATOM 1546 O O . LEU A 1 194 ? -27.753 -10.971 31.444 1.00 92.25 194 LEU A O 1
ATOM 1550 N N . ARG A 1 195 ? -29.508 -12.361 31.367 1.00 89.31 195 ARG A N 1
ATOM 1551 C CA . ARG A 1 195 ? -29.238 -12.836 29.995 1.00 89.31 195 ARG A CA 1
ATOM 1552 C C . ARG A 1 195 ? -29.327 -11.732 28.944 1.00 89.31 195 ARG A C 1
ATOM 1554 O O . ARG A 1 195 ? -28.588 -11.769 27.956 1.00 89.31 195 ARG A O 1
ATOM 1561 N N . SER A 1 196 ? -30.232 -10.774 29.127 1.00 87.69 196 SER A N 1
ATOM 1562 C CA . SER A 1 196 ? -30.470 -9.686 28.178 1.00 87.69 196 SER A CA 1
ATOM 1563 C C . SER A 1 196 ? -29.900 -8.371 28.697 1.00 87.69 196 SER A C 1
ATOM 1565 O O . SER A 1 196 ? -30.491 -7.694 29.528 1.00 87.69 196 SER A O 1
ATOM 1567 N N . THR A 1 197 ? -28.757 -7.973 28.152 1.00 84.94 197 THR A N 1
ATOM 1568 C CA . THR A 1 197 ? -28.115 -6.683 28.433 1.00 84.94 197 THR A CA 1
ATOM 1569 C C . THR A 1 197 ? -28.040 -5.826 27.166 1.00 84.94 197 THR A C 1
ATOM 1571 O O . THR A 1 197 ? -27.919 -6.389 26.074 1.00 84.94 197 THR A O 1
ATOM 1574 N N . PRO A 1 198 ? -28.074 -4.485 27.267 1.00 88.44 198 PRO A N 1
ATOM 1575 C CA . PRO A 1 198 ? -28.142 -3.694 28.504 1.00 88.44 198 PRO A CA 1
ATOM 1576 C C . PRO A 1 198 ? -29.554 -3.606 29.099 1.00 88.44 198 PRO A C 1
ATOM 1578 O O . PRO A 1 198 ? -30.544 -3.541 28.372 1.00 88.44 198 PRO A O 1
ATOM 1581 N N . VAL A 1 199 ? -29.635 -3.584 30.428 1.00 89.19 199 VAL A N 1
ATOM 1582 C CA . VAL A 1 199 ? -30.895 -3.498 31.175 1.00 89.19 199 VAL A CA 1
ATOM 1583 C C . VAL A 1 199 ? -31.311 -2.031 31.292 1.00 89.19 199 VAL A C 1
ATOM 1585 O O . VAL A 1 199 ? -30.490 -1.156 31.557 1.00 89.19 199 VAL A O 1
ATOM 1588 N N . LYS A 1 200 ? -32.586 -1.743 31.027 1.00 89.44 200 LYS A N 1
ATOM 1589 C CA . LYS A 1 200 ? -33.197 -0.427 31.250 1.00 89.44 200 LYS A CA 1
ATOM 1590 C C . LYS A 1 200 ? -33.624 -0.255 32.703 1.00 89.44 200 LYS A C 1
ATOM 1592 O O . LYS A 1 200 ? -33.525 0.843 33.237 1.00 89.44 200 LYS A O 1
ATOM 1597 N N . GLY A 1 201 ? -34.153 -1.320 33.290 1.00 90.12 201 GLY A N 1
ATOM 1598 C CA . GLY A 1 201 ? -34.576 -1.357 34.680 1.00 90.12 201 GLY A CA 1
ATOM 1599 C C . GLY A 1 201 ? -35.211 -2.694 35.028 1.00 90.12 201 GLY A C 1
ATOM 1600 O O . GLY A 1 201 ? -35.747 -3.391 34.157 1.00 90.12 201 GLY A O 1
ATOM 1601 N N . VAL A 1 202 ? -35.147 -3.040 36.308 1.00 92.56 202 VAL A N 1
ATOM 1602 C CA . VAL A 1 202 ? -35.785 -4.236 36.853 1.00 92.56 202 VAL A CA 1
ATOM 1603 C C . VAL A 1 202 ? -37.231 -3.899 37.199 1.00 92.56 202 VAL A C 1
ATOM 1605 O O . VAL A 1 202 ? -37.523 -2.874 37.803 1.00 92.56 202 VAL A O 1
ATOM 1608 N N . VAL A 1 203 ? -38.157 -4.745 36.760 1.00 93.88 203 VAL A N 1
ATOM 1609 C CA . VAL A 1 203 ? -39.590 -4.591 37.035 1.00 93.88 203 VAL A CA 1
ATOM 1610 C C . VAL A 1 203 ? -39.939 -5.282 38.345 1.00 93.88 203 VAL A C 1
ATOM 1612 O O . VAL A 1 203 ? -40.695 -4.734 39.143 1.00 93.88 203 VAL A O 1
ATOM 1615 N N . LYS A 1 204 ? -39.414 -6.494 38.555 1.00 94.38 204 LYS A N 1
ATOM 1616 C CA . LYS A 1 204 ? -39.753 -7.323 39.710 1.00 94.38 204 LYS A CA 1
ATOM 1617 C C . LYS A 1 204 ? -38.681 -8.371 39.983 1.00 94.38 204 LYS A C 1
ATOM 1619 O O . LYS A 1 204 ? -38.170 -8.980 39.047 1.00 94.38 204 LYS A O 1
ATOM 1624 N N . VAL A 1 205 ? -38.396 -8.637 41.257 1.00 95.31 205 VAL A N 1
ATOM 1625 C CA . VAL A 1 205 ? -37.583 -9.788 41.680 1.00 95.31 205 VAL A CA 1
ATOM 1626 C C . VAL A 1 205 ? -38.354 -10.570 42.731 1.00 95.31 205 VAL A C 1
ATOM 1628 O O . VAL A 1 205 ? -38.708 -10.026 43.772 1.00 95.31 205 VAL A O 1
ATOM 1631 N N . GLU A 1 206 ? -38.605 -11.850 42.476 1.00 95.12 206 GLU A N 1
ATOM 1632 C CA . GLU A 1 206 ? -39.329 -12.736 43.392 1.00 95.12 206 GLU A CA 1
ATOM 1633 C C . GLU A 1 206 ? -38.516 -13.982 43.709 1.00 95.12 206 GLU A C 1
ATOM 1635 O O . GLU A 1 206 ? -37.909 -14.577 42.826 1.00 95.12 206 GLU A O 1
ATOM 1640 N N . GLY A 1 207 ? -38.554 -14.446 44.951 1.00 94.44 207 GLY A N 1
ATOM 1641 C CA . GLY A 1 207 ? -37.915 -15.698 45.340 1.00 94.44 207 GLY A CA 1
ATOM 1642 C C . GLY A 1 207 ? -38.448 -16.213 46.662 1.00 94.44 207 GLY A C 1
ATOM 1643 O O . GLY A 1 207 ? -39.513 -15.796 47.117 1.00 94.44 207 GLY A O 1
ATOM 1644 N N . VAL A 1 208 ? -37.718 -17.146 47.265 1.00 92.81 208 VAL A N 1
ATOM 1645 C CA . VAL A 1 208 ? -38.108 -17.774 48.529 1.00 92.81 208 VAL A CA 1
ATOM 1646 C C . VAL A 1 208 ? -37.222 -17.244 49.647 1.00 92.81 208 VAL A C 1
ATOM 1648 O O . VAL A 1 208 ? -36.006 -17.247 49.496 1.00 92.81 208 VAL A O 1
ATOM 1651 N N . VAL A 1 209 ? -37.828 -16.786 50.740 1.00 91.62 209 VAL A N 1
ATOM 1652 C CA . VAL A 1 209 ? -37.143 -16.363 51.969 1.00 91.62 209 VAL A CA 1
ATOM 1653 C C . VAL A 1 209 ? -37.856 -17.020 53.145 1.00 91.62 209 VAL A C 1
ATOM 1655 O O . VAL A 1 209 ? -39.074 -16.882 53.273 1.00 91.62 209 VAL A O 1
ATOM 1658 N N . GLU A 1 210 ? -37.119 -17.743 53.987 1.00 89.56 210 GLU A N 1
ATOM 1659 C CA . GLU A 1 210 ? -37.665 -18.494 55.131 1.00 89.56 210 GLU A CA 1
ATOM 1660 C C . GLU A 1 210 ? -38.814 -19.449 54.732 1.00 89.56 210 GLU A C 1
ATOM 1662 O O . GLU A 1 210 ? -39.788 -19.637 55.463 1.00 89.56 210 GLU A O 1
ATOM 1667 N N . GLY A 1 211 ? -38.725 -20.052 53.541 1.00 84.50 211 GLY A N 1
ATOM 1668 C CA . GLY A 1 211 ? -39.740 -20.969 53.009 1.00 84.50 211 GLY A CA 1
ATOM 1669 C C . GLY A 1 211 ? -41.018 -20.311 52.461 1.00 84.50 211 GLY A C 1
ATOM 1670 O O . GLY A 1 211 ? -41.915 -21.027 52.013 1.00 84.50 211 GLY A O 1
ATOM 1671 N N . GLY A 1 212 ? -41.114 -18.975 52.461 1.00 87.88 212 GLY A N 1
ATOM 1672 C CA . GLY A 1 212 ? -42.229 -18.208 51.892 1.00 87.88 212 GLY A CA 1
ATOM 1673 C C . GLY A 1 212 ? -41.843 -17.421 50.635 1.00 87.88 212 GLY A C 1
ATOM 1674 O O . GLY A 1 212 ? -40.684 -17.067 50.448 1.00 87.88 212 GLY A O 1
ATOM 1675 N N . SER A 1 213 ? -42.815 -17.120 49.766 1.00 91.19 213 SER A N 1
ATOM 1676 C CA . SER A 1 213 ? -42.595 -16.238 48.607 1.00 91.19 213 SER A CA 1
ATOM 1677 C C . SER A 1 213 ? -42.367 -14.799 49.071 1.00 91.19 213 SER A C 1
ATOM 1679 O O . SER A 1 213 ? -43.171 -14.263 49.835 1.00 91.19 213 SER A O 1
ATOM 1681 N N . TYR A 1 214 ? -41.315 -14.160 48.573 1.00 93.62 214 TYR A N 1
ATOM 1682 C CA . TYR A 1 214 ? -40.954 -12.785 48.900 1.00 93.62 214 TYR A CA 1
ATOM 1683 C C . TYR A 1 214 ? -40.586 -12.010 47.630 1.00 93.62 214 TYR A C 1
ATOM 1685 O O . TYR A 1 214 ? -39.868 -12.514 46.765 1.00 93.62 214 TYR A O 1
ATOM 1693 N N . GLU A 1 215 ? -41.097 -10.783 47.526 1.00 95.12 215 GLU A N 1
ATOM 1694 C CA . GLU A 1 215 ? -40.735 -9.828 46.479 1.00 95.12 215 GLU A CA 1
ATOM 1695 C C . GLU A 1 215 ? -39.654 -8.893 47.024 1.00 95.12 215 GLU A C 1
ATOM 1697 O O . GLU A 1 215 ? -39.875 -8.163 47.995 1.00 95.12 215 GLU A O 1
ATOM 1702 N N . PHE A 1 216 ? -38.475 -8.951 46.414 1.00 94.50 216 PHE A N 1
ATOM 1703 C CA . PHE A 1 216 ? -37.312 -8.191 46.845 1.00 94.50 216 PHE A CA 1
ATOM 1704 C C . PHE A 1 216 ? -37.388 -6.752 46.342 1.00 94.50 216 PHE A C 1
ATOM 1706 O O . PHE A 1 216 ? -37.836 -6.489 45.224 1.00 94.50 216 PHE A O 1
ATOM 1713 N N . LYS A 1 217 ? -36.924 -5.812 47.165 1.00 92.88 217 LYS A N 1
ATOM 1714 C CA . LYS A 1 217 ? -36.966 -4.378 46.865 1.00 92.88 217 LYS A CA 1
ATOM 1715 C C . LYS A 1 217 ? -35.613 -3.865 46.392 1.00 92.88 217 LYS A C 1
ATOM 1717 O O . LYS A 1 217 ? -34.603 -4.043 47.074 1.00 92.88 217 LYS A O 1
ATOM 1722 N N . GLU A 1 218 ? -35.606 -3.175 45.258 1.00 92.81 218 GLU A N 1
ATOM 1723 C CA . GLU A 1 218 ? -34.412 -2.493 44.757 1.00 92.81 218 GLU A CA 1
ATOM 1724 C C . GLU A 1 218 ? -33.967 -1.384 45.732 1.00 92.81 218 GLU A C 1
ATOM 1726 O O . GLU A 1 218 ? -34.793 -0.687 46.324 1.00 92.81 218 GLU A O 1
ATOM 1731 N N . GLY A 1 219 ? -32.659 -1.256 45.951 1.00 90.75 219 GLY A N 1
ATOM 1732 C CA . GLY A 1 219 ? -32.041 -0.335 46.908 1.00 90.75 219 GLY A CA 1
ATOM 1733 C C . GLY A 1 219 ? -32.080 -0.792 48.372 1.00 90.75 219 GLY A C 1
ATOM 1734 O O . GLY A 1 219 ? -31.426 -0.171 49.206 1.00 90.75 219 GLY A O 1
ATOM 1735 N N . VAL A 1 220 ? -32.813 -1.867 48.693 1.00 92.62 220 VAL A N 1
ATOM 1736 C CA . VAL A 1 220 ? -32.899 -2.439 50.052 1.00 92.62 220 VAL A CA 1
ATOM 1737 C C . VAL A 1 220 ? -32.365 -3.867 50.075 1.00 92.62 220 VAL A C 1
ATOM 1739 O O . VAL A 1 220 ? -31.458 -4.180 50.840 1.00 92.62 220 VAL A O 1
ATOM 1742 N N . ASP A 1 221 ? -32.907 -4.723 49.211 1.00 93.50 221 ASP A N 1
ATOM 1743 C CA . ASP A 1 221 ? -32.557 -6.139 49.128 1.00 93.50 221 ASP A CA 1
ATOM 1744 C C . ASP A 1 221 ? -31.498 -6.396 48.046 1.00 93.50 221 ASP A C 1
ATOM 1746 O O . ASP A 1 221 ? -30.553 -7.162 48.246 1.00 93.50 221 ASP A O 1
ATOM 1750 N N . TYR A 1 222 ? -31.615 -5.710 46.908 1.00 94.44 222 TYR A N 1
ATOM 1751 C CA . TYR A 1 222 ? -30.678 -5.806 45.789 1.00 94.44 222 TYR A CA 1
ATOM 1752 C C . TYR A 1 222 ? -30.481 -4.453 45.100 1.00 94.44 222 TYR A C 1
ATOM 1754 O O . TYR A 1 222 ? -31.256 -3.523 45.309 1.00 94.44 222 TYR A O 1
ATOM 1762 N N . VAL A 1 223 ? -29.469 -4.347 44.245 1.00 94.25 223 VAL A N 1
ATOM 1763 C CA . VAL A 1 223 ? -29.301 -3.254 43.279 1.00 94.25 223 VAL A CA 1
ATOM 1764 C C . VAL A 1 223 ? -28.991 -3.837 41.901 1.00 94.25 223 VAL A C 1
ATOM 1766 O O . VAL A 1 223 ? -28.330 -4.874 41.805 1.00 94.25 223 VAL A O 1
ATOM 1769 N N . GLU A 1 224 ? -29.495 -3.211 40.839 1.00 91.62 224 GLU A N 1
ATOM 1770 C CA . GLU A 1 224 ? -29.079 -3.526 39.472 1.00 91.62 224 GLU A CA 1
ATOM 1771 C C . GLU A 1 224 ? -27.806 -2.741 39.133 1.00 91.62 224 GLU A C 1
ATOM 1773 O O . GLU A 1 224 ? -27.767 -1.516 39.232 1.00 91.62 224 GLU A O 1
ATOM 1778 N N . GLU A 1 225 ? -26.735 -3.452 38.785 1.00 88.00 225 GLU A N 1
ATOM 1779 C CA . GLU A 1 225 ? -25.448 -2.849 38.443 1.00 88.00 225 GLU A CA 1
ATOM 1780 C C . GLU A 1 225 ? -24.857 -3.545 37.208 1.00 88.00 225 GLU A C 1
ATOM 1782 O O . GLU A 1 225 ? -24.349 -4.666 37.277 1.00 88.00 225 GLU A O 1
ATOM 1787 N N . GLY A 1 226 ? -24.912 -2.873 36.054 1.00 81.62 226 GLY A N 1
ATOM 1788 C CA . GLY A 1 226 ? -24.230 -3.314 34.831 1.00 81.62 226 GLY A CA 1
ATOM 1789 C C . GLY A 1 226 ? -24.822 -4.573 34.188 1.00 81.62 226 GLY A C 1
ATOM 1790 O O . GLY A 1 226 ? -24.085 -5.398 33.648 1.00 81.62 226 GLY A O 1
ATOM 1791 N N . GLY A 1 227 ? -26.142 -4.740 34.250 1.00 88.75 227 GLY A N 1
ATOM 1792 C CA . GLY A 1 227 ? -26.858 -5.928 33.795 1.00 88.75 227 GLY A CA 1
ATOM 1793 C C . GLY A 1 227 ? -26.811 -7.086 34.790 1.00 88.75 227 GLY A C 1
ATOM 1794 O O . GLY A 1 227 ? -26.999 -8.238 34.394 1.00 88.75 227 GLY A O 1
ATOM 1795 N N . LYS A 1 228 ? -26.514 -6.808 36.063 1.00 93.31 228 LYS A N 1
ATOM 1796 C CA . LYS A 1 228 ? -26.398 -7.819 37.118 1.00 93.31 228 LYS A CA 1
ATOM 1797 C C . LYS A 1 228 ? -27.272 -7.455 38.304 1.00 93.31 228 LYS A C 1
ATOM 1799 O O . LYS A 1 228 ? -27.329 -6.298 38.703 1.00 93.31 228 LYS A O 1
ATOM 1804 N N . ILE A 1 229 ? -27.885 -8.462 38.911 1.00 94.62 229 ILE A N 1
ATOM 1805 C CA . ILE A 1 229 ? -28.514 -8.334 40.222 1.00 94.62 229 ILE A CA 1
ATOM 1806 C C . ILE A 1 229 ? -27.436 -8.533 41.279 1.00 94.62 229 ILE A C 1
ATOM 1808 O O . ILE A 1 229 ? -26.843 -9.611 41.374 1.00 94.62 229 ILE A O 1
ATOM 1812 N N . LYS A 1 230 ? -27.190 -7.486 42.063 1.00 94.75 230 LYS A N 1
ATOM 1813 C CA . LYS A 1 230 ? -26.273 -7.497 43.196 1.00 94.75 230 LYS A CA 1
ATOM 1814 C C . LYS A 1 230 ? -27.062 -7.509 44.496 1.00 94.75 230 LYS A C 1
ATOM 1816 O O . LYS A 1 230 ? -27.738 -6.536 44.820 1.00 94.75 230 LYS A O 1
ATOM 1821 N N . TRP A 1 231 ? -26.967 -8.594 45.249 1.00 94.69 231 TRP A N 1
ATOM 1822 C CA . TRP A 1 231 ? -27.604 -8.710 46.557 1.00 94.69 231 TRP A CA 1
ATOM 1823 C C . TRP A 1 231 ? -26.877 -7.853 47.591 1.00 94.69 231 TRP A C 1
ATOM 1825 O O . TRP A 1 231 ? -25.657 -7.938 47.730 1.00 94.69 231 TRP A O 1
ATOM 1835 N N . LEU A 1 232 ? -27.626 -7.041 48.336 1.00 92.94 232 LEU A N 1
ATOM 1836 C CA . LEU A 1 232 ? -27.069 -6.170 49.367 1.00 92.94 232 LEU A CA 1
ATOM 1837 C C . LEU A 1 232 ? -26.805 -6.965 50.648 1.00 92.94 232 LEU A C 1
ATOM 1839 O O . LEU A 1 232 ? -27.568 -7.854 51.024 1.00 92.94 232 LEU A O 1
ATOM 1843 N N . SER A 1 233 ? -25.709 -6.657 51.340 1.00 87.88 233 SER A N 1
ATOM 1844 C CA . SER A 1 233 ? -25.292 -7.383 52.545 1.00 87.88 233 SER A CA 1
ATOM 1845 C C . SER A 1 233 ? -26.340 -7.318 53.662 1.00 87.88 233 SER A C 1
ATOM 1847 O O . SER A 1 233 ? -26.607 -8.354 54.271 1.00 87.88 233 SER A O 1
ATOM 1849 N N . GLU A 1 234 ? -26.954 -6.150 53.868 1.00 86.94 234 GLU A N 1
ATOM 1850 C CA . GLU A 1 234 ? -27.983 -5.874 54.888 1.00 86.94 234 GLU A CA 1
ATOM 1851 C C . GLU A 1 234 ? -29.417 -6.228 54.449 1.00 86.94 234 GLU A C 1
ATOM 1853 O O . GLU A 1 234 ? -30.340 -6.218 55.263 1.00 86.94 234 GLU A O 1
ATOM 1858 N N . GLY A 1 235 ? -29.602 -6.549 53.168 1.00 87.62 235 GLY A N 1
ATOM 1859 C CA . GLY A 1 235 ? -30.889 -6.882 52.569 1.00 87.62 235 GLY A CA 1
ATOM 1860 C C . GLY A 1 235 ? -31.314 -8.336 52.782 1.00 87.62 235 GLY A C 1
ATOM 1861 O O . GLY A 1 235 ? -30.493 -9.209 53.092 1.00 87.62 235 GLY A O 1
ATOM 1862 N N . LYS A 1 236 ? -32.604 -8.627 52.568 1.00 91.50 236 LYS A N 1
ATOM 1863 C CA . LYS A 1 236 ? -33.086 -10.013 52.502 1.00 91.50 236 LYS A CA 1
ATOM 1864 C C . LYS A 1 236 ? -32.575 -10.671 51.224 1.00 91.50 236 LYS A C 1
ATOM 1866 O O . LYS A 1 236 ? -32.565 -10.060 50.160 1.00 91.50 236 LYS A O 1
ATOM 1871 N N . LYS A 1 237 ? -32.181 -11.940 51.331 1.00 93.12 237 LYS A N 1
ATOM 1872 C CA . LYS A 1 237 ? -31.631 -12.742 50.229 1.00 93.12 237 LYS A CA 1
ATOM 1873 C C . LYS A 1 237 ? -32.452 -14.013 50.061 1.00 93.12 237 LYS A C 1
ATOM 1875 O O . LYS A 1 237 ? -33.036 -14.457 51.050 1.00 93.12 237 LYS A O 1
ATOM 1880 N N . PRO A 1 238 ? -32.492 -14.602 48.857 1.00 94.19 238 PRO A N 1
ATOM 1881 C CA . PRO A 1 238 ? -33.142 -15.886 48.666 1.00 94.19 238 PRO A CA 1
ATOM 1882 C C . PRO A 1 238 ? -32.524 -16.973 49.554 1.00 94.19 238 PRO A C 1
ATOM 1884 O O . PRO A 1 238 ? -31.332 -16.941 49.863 1.00 94.19 238 PRO A O 1
ATOM 1887 N N . ASP A 1 239 ? -33.322 -17.964 49.931 1.00 92.88 239 ASP A N 1
ATOM 1888 C CA . ASP A 1 239 ? -32.844 -19.146 50.639 1.00 92.88 239 ASP A CA 1
ATOM 1889 C C . ASP A 1 239 ? -31.833 -19.913 49.761 1.00 92.88 239 ASP A C 1
ATOM 1891 O O . ASP A 1 239 ? -31.970 -19.993 48.533 1.00 92.88 239 ASP A O 1
ATOM 1895 N N . LEU A 1 240 ? -30.805 -20.501 50.378 1.00 92.81 240 LEU A N 1
ATOM 1896 C CA . LEU A 1 240 ? -29.746 -21.216 49.657 1.00 92.81 240 LEU A CA 1
ATOM 1897 C C . LEU A 1 240 ? -30.324 -22.360 48.803 1.00 92.81 240 LEU A C 1
ATOM 1899 O O . LEU A 1 240 ? -31.145 -23.144 49.277 1.00 92.81 240 LEU A O 1
ATOM 1903 N N . ASN A 1 241 ? -29.850 -22.487 47.561 1.00 91.31 241 ASN A N 1
ATOM 1904 C CA . ASN A 1 241 ? -30.308 -23.456 46.558 1.00 91.31 241 ASN A CA 1
ATOM 1905 C C . ASN A 1 241 ? -31.771 -23.288 46.109 1.00 91.31 241 ASN A C 1
ATOM 1907 O O . ASN A 1 241 ? -32.336 -24.203 45.505 1.00 91.31 241 ASN A O 1
ATOM 1911 N N . THR A 1 242 ? -32.391 -22.135 46.361 1.00 93.56 242 THR A N 1
ATOM 1912 C CA . THR A 1 242 ? -33.713 -21.810 45.807 1.00 93.56 242 THR A CA 1
ATOM 1913 C C . THR A 1 242 ? -33.598 -20.996 44.521 1.00 93.56 242 THR A C 1
ATOM 1915 O O . THR A 1 242 ? -32.559 -20.409 44.220 1.00 93.56 242 THR A O 1
ATOM 1918 N N . THR A 1 243 ? -34.655 -21.007 43.706 1.00 93.88 243 THR A N 1
ATOM 1919 C CA . THR A 1 243 ? -34.717 -20.205 42.477 1.00 93.88 243 THR A CA 1
ATOM 1920 C C . THR A 1 243 ? -35.387 -18.871 42.766 1.00 93.88 243 THR A C 1
ATOM 1922 O O . THR A 1 243 ? -36.485 -18.848 43.323 1.00 93.88 243 THR A O 1
ATOM 1925 N N . PHE A 1 244 ? -34.762 -17.783 42.333 1.00 94.88 244 PHE A N 1
ATOM 1926 C CA . PHE A 1 244 ? -35.404 -16.481 42.228 1.00 94.88 244 PHE A CA 1
ATOM 1927 C C . PHE A 1 244 ? -35.643 -16.133 40.755 1.00 94.88 244 PHE A C 1
ATOM 1929 O O . PHE A 1 244 ? -34.930 -16.592 39.860 1.00 94.88 244 PHE A O 1
ATOM 1936 N N . TYR A 1 245 ? -36.689 -15.357 40.510 1.00 95.94 245 TYR A N 1
ATOM 1937 C CA . TYR A 1 245 ? -37.153 -14.931 39.203 1.00 95.94 245 TYR A CA 1
ATOM 1938 C C . TYR A 1 245 ? -36.990 -13.425 39.074 1.00 95.94 245 TYR A C 1
ATOM 1940 O O . TYR A 1 245 ? -37.336 -12.687 39.997 1.00 95.94 245 TYR A O 1
ATOM 1948 N N . VAL A 1 246 ? -36.506 -12.980 37.920 1.00 95.81 246 VAL A N 1
ATOM 1949 C CA . VAL A 1 246 ? -36.337 -11.564 37.602 1.00 95.81 246 VAL A CA 1
ATOM 1950 C C . VAL A 1 246 ? -37.184 -11.219 36.380 1.00 95.81 246 VAL A C 1
ATOM 1952 O O . VAL A 1 246 ? -37.051 -11.836 35.321 1.00 95.81 246 VAL A O 1
ATOM 1955 N N . ASP A 1 247 ? -38.049 -10.221 36.535 1.00 94.88 247 ASP A N 1
ATOM 1956 C CA . ASP A 1 247 ? -38.736 -9.529 35.450 1.00 94.88 247 ASP A CA 1
ATOM 1957 C C . ASP A 1 247 ? -38.021 -8.200 35.218 1.00 94.88 247 ASP A C 1
ATOM 1959 O O . ASP A 1 247 ? -37.832 -7.424 36.155 1.00 94.88 247 ASP A O 1
ATOM 1963 N N . TYR A 1 248 ? -37.626 -7.903 33.984 1.00 94.31 248 TYR A N 1
ATOM 1964 C CA . TYR A 1 248 ? -36.886 -6.682 33.674 1.00 94.31 248 TYR A CA 1
ATOM 1965 C C . TYR A 1 248 ? -37.105 -6.227 32.230 1.00 94.31 248 TYR A C 1
ATOM 1967 O O . TYR A 1 248 ? -37.539 -6.986 31.360 1.00 94.31 248 TYR A O 1
ATOM 1975 N N . LEU A 1 249 ? -36.816 -4.953 31.979 1.00 93.56 249 LEU A N 1
ATOM 1976 C CA . LEU A 1 249 ? -36.802 -4.363 30.646 1.00 93.56 249 LEU A CA 1
ATOM 1977 C C . LEU A 1 249 ? -35.358 -4.294 30.161 1.00 93.56 249 LEU A C 1
ATOM 1979 O O . LEU A 1 249 ? -34.512 -3.704 30.830 1.00 93.56 249 LEU A O 1
ATOM 1983 N N . ALA A 1 250 ? -35.078 -4.851 28.989 1.00 92.00 250 ALA A N 1
ATOM 1984 C CA . ALA A 1 250 ? -33.776 -4.770 28.334 1.00 92.00 250 ALA A CA 1
ATOM 1985 C C . ALA A 1 250 ? -33.876 -3.985 27.027 1.00 92.00 250 ALA A C 1
ATOM 1987 O O . ALA A 1 250 ? -34.911 -3.999 26.366 1.00 92.00 250 ALA A O 1
ATOM 1988 N N . TYR A 1 251 ? -32.800 -3.314 26.637 1.00 91.56 251 TYR A N 1
ATOM 1989 C CA . TYR A 1 251 ? -32.700 -2.672 25.331 1.00 91.56 251 TYR A CA 1
ATOM 1990 C C . TYR A 1 251 ? -32.423 -3.707 24.237 1.00 91.56 251 TYR A C 1
ATOM 1992 O O . TYR A 1 251 ? -31.626 -4.629 24.420 1.00 91.56 251 TYR A O 1
ATOM 2000 N N . GLU A 1 252 ? -33.063 -3.551 23.077 1.00 90.62 252 GLU A N 1
ATOM 2001 C CA . GLU A 1 252 ? -32.745 -4.354 21.898 1.00 90.62 252 GLU A CA 1
ATOM 2002 C C . GLU A 1 252 ? -31.301 -4.111 21.441 1.00 90.62 252 GLU A C 1
ATOM 2004 O O . GLU A 1 252 ? -30.853 -2.973 21.285 1.00 90.62 252 GLU A O 1
ATOM 2009 N N . LYS A 1 253 ? -30.567 -5.201 21.180 1.00 91.12 253 LYS A N 1
ATOM 2010 C CA . LYS A 1 253 ? -29.193 -5.137 20.668 1.00 91.12 253 LYS A CA 1
ATOM 2011 C C . LYS A 1 253 ? -29.194 -4.748 19.193 1.00 91.12 253 LYS A C 1
ATOM 2013 O O . LYS A 1 253 ? -29.525 -5.564 18.332 1.00 91.12 253 LYS A O 1
ATOM 2018 N N . ILE A 1 254 ? -28.747 -3.533 18.901 1.00 93.12 254 ILE A N 1
ATOM 2019 C CA . ILE A 1 254 ? -28.583 -3.042 17.531 1.00 93.12 254 ILE A CA 1
ATOM 2020 C C . ILE A 1 254 ? -27.192 -3.422 17.037 1.00 93.12 254 ILE A C 1
ATOM 2022 O O . ILE A 1 254 ? -26.183 -2.969 17.575 1.00 93.12 254 ILE A O 1
ATOM 2026 N N . ARG A 1 255 ? -27.148 -4.274 16.013 1.00 94.75 255 ARG A N 1
ATOM 2027 C CA . ARG A 1 255 ? -25.906 -4.784 15.428 1.00 94.75 255 ARG A CA 1
ATOM 2028 C C . ARG A 1 255 ? -25.565 -4.018 14.161 1.00 94.75 255 ARG A C 1
ATOM 2030 O O . ARG A 1 255 ? -26.439 -3.767 13.335 1.00 94.75 255 ARG A O 1
ATOM 2037 N N . ILE A 1 256 ? -24.284 -3.726 13.990 1.00 97.31 256 ILE A N 1
ATOM 2038 C CA . ILE A 1 256 ? -23.684 -3.241 12.752 1.00 97.31 256 ILE A CA 1
ATOM 2039 C C . ILE A 1 256 ? -22.939 -4.424 12.138 1.00 97.31 256 ILE A C 1
ATOM 2041 O O . ILE A 1 256 ? -21.853 -4.756 12.615 1.00 97.31 256 ILE A O 1
ATOM 2045 N N . PRO A 1 257 ? -23.501 -5.096 11.119 1.00 97.31 257 PRO A N 1
ATOM 2046 C CA . PRO A 1 257 ? -22.855 -6.247 10.505 1.00 97.31 257 PRO A CA 1
ATOM 2047 C C . PRO A 1 257 ? -21.554 -5.858 9.803 1.00 97.31 257 PRO A C 1
ATOM 2049 O O . PRO A 1 257 ? -21.417 -4.741 9.287 1.00 97.31 257 PRO A O 1
ATOM 2052 N N . LYS A 1 258 ? -20.639 -6.825 9.682 1.00 97.38 258 LYS A N 1
ATOM 2053 C CA . LYS A 1 258 ? -19.552 -6.762 8.698 1.00 97.38 258 LYS A CA 1
ATOM 2054 C C . LYS A 1 258 ? -20.140 -6.596 7.291 1.00 97.38 258 LYS A C 1
ATOM 2056 O O . LYS A 1 258 ? -21.150 -7.219 6.968 1.00 97.38 258 LYS A O 1
ATOM 2061 N N . GLY A 1 259 ? -19.501 -5.793 6.447 1.00 97.06 259 GLY A N 1
ATOM 2062 C CA . GLY A 1 259 ? -19.976 -5.532 5.087 1.00 97.06 259 GLY A CA 1
ATOM 2063 C C . GLY A 1 259 ? -20.952 -4.354 4.963 1.00 97.06 259 GLY A C 1
ATOM 2064 O O . GLY A 1 259 ? -21.496 -4.091 3.889 1.00 97.06 259 GLY A O 1
ATOM 2065 N N . THR A 1 260 ? -21.206 -3.632 6.055 1.00 97.62 260 THR A N 1
ATOM 2066 C CA . THR A 1 260 ? -22.042 -2.427 6.037 1.00 97.62 260 THR A CA 1
ATOM 2067 C C . THR A 1 260 ? -21.313 -1.317 5.289 1.00 97.62 260 THR A C 1
ATOM 2069 O O . THR A 1 260 ? -20.160 -1.014 5.592 1.00 97.62 260 THR A O 1
ATOM 2072 N N . ARG A 1 261 ? -21.986 -0.691 4.316 1.00 97.44 261 ARG A N 1
ATOM 2073 C CA . ARG A 1 261 ? -21.412 0.391 3.508 1.00 97.44 261 ARG A CA 1
ATOM 2074 C C . ARG A 1 261 ? -21.705 1.761 4.100 1.00 97.44 261 ARG A C 1
ATOM 2076 O O . ARG A 1 261 ? -22.855 2.070 4.409 1.00 97.44 261 ARG A O 1
ATOM 2083 N N . VAL A 1 262 ? -20.673 2.591 4.154 1.00 97.44 262 VAL A N 1
ATOM 2084 C CA . VAL A 1 262 ? -20.731 4.001 4.559 1.00 97.44 262 VAL A CA 1
ATOM 2085 C C . VAL A 1 262 ? -19.965 4.839 3.548 1.00 97.44 262 VAL A C 1
ATOM 2087 O O . VAL A 1 262 ? -19.085 4.328 2.854 1.00 97.44 262 VAL A O 1
ATOM 2090 N N . SER A 1 263 ? -20.299 6.115 3.418 1.00 97.19 263 SER A N 1
ATOM 2091 C CA . SER A 1 263 ? -19.629 6.981 2.458 1.00 97.19 263 SER A CA 1
ATOM 2092 C C . SER A 1 263 ? -19.553 8.427 2.911 1.00 97.19 263 SER A C 1
ATOM 2094 O O . SER A 1 263 ? -20.283 8.877 3.798 1.00 97.19 263 SER A O 1
ATOM 2096 N N . THR A 1 264 ? -18.683 9.179 2.246 1.00 96.38 264 THR A N 1
ATOM 2097 C CA . THR A 1 264 ? -18.766 10.635 2.276 1.00 96.38 264 THR A CA 1
ATOM 2098 C C . THR A 1 264 ? -20.014 11.121 1.548 1.00 96.38 264 THR A C 1
ATOM 2100 O O . THR A 1 264 ? -20.580 10.426 0.695 1.00 96.38 264 THR A O 1
ATOM 2103 N N . TYR A 1 265 ? -20.448 12.333 1.879 1.00 93.19 265 TYR A N 1
ATOM 2104 C CA . TYR A 1 265 ? -21.439 13.033 1.077 1.00 93.19 265 TYR A CA 1
ATOM 2105 C C . TYR A 1 265 ? -20.781 13.598 -0.189 1.00 93.19 265 TYR A C 1
ATOM 2107 O O . TYR A 1 265 ? -19.775 14.301 -0.110 1.00 93.19 265 TYR A O 1
ATOM 2115 N N . SER A 1 266 ? -21.363 13.325 -1.357 1.00 91.31 266 SER A N 1
ATOM 2116 C CA . SER A 1 266 ? -21.009 13.991 -2.614 1.00 91.31 266 SER A CA 1
ATOM 2117 C C . SER A 1 266 ? -22.262 14.252 -3.444 1.00 91.31 266 SER A C 1
ATOM 2119 O O . SER A 1 266 ? -23.217 13.476 -3.413 1.00 91.31 266 SER A O 1
ATOM 2121 N N . ARG A 1 267 ? -22.253 15.351 -4.208 1.00 86.44 267 ARG A N 1
ATOM 2122 C CA . ARG A 1 267 ? -23.320 15.683 -5.168 1.00 86.44 267 ARG A CA 1
ATOM 2123 C C . ARG A 1 267 ? -23.280 14.783 -6.404 1.00 86.44 267 ARG A C 1
ATOM 2125 O O . ARG A 1 267 ? -24.311 14.590 -7.040 1.00 86.44 267 ARG A O 1
ATOM 2132 N N . ALA A 1 268 ? -22.111 14.234 -6.725 1.00 88.62 268 ALA A N 1
ATOM 2133 C CA . ALA A 1 268 ? -21.920 13.247 -7.775 1.00 88.62 268 ALA A CA 1
ATOM 2134 C C . ALA A 1 268 ? -21.667 11.878 -7.117 1.00 88.62 268 ALA A C 1
ATOM 2136 O O . ALA A 1 268 ? -20.612 11.690 -6.509 1.00 88.62 268 ALA A O 1
ATOM 2137 N N . PRO A 1 269 ? -22.588 10.900 -7.225 1.00 78.94 269 PRO A N 1
ATOM 2138 C CA . PRO A 1 269 ? -22.441 9.603 -6.558 1.00 78.94 269 PRO A CA 1
ATOM 2139 C C . PRO A 1 269 ? -21.138 8.859 -6.890 1.00 78.94 269 PRO A C 1
ATOM 2141 O O . PRO A 1 269 ? -20.638 8.117 -6.053 1.00 78.94 269 PRO A O 1
ATOM 2144 N N . GLY A 1 270 ? -20.570 9.077 -8.082 1.00 83.31 270 GLY A N 1
ATOM 2145 C CA . GLY A 1 270 ? -19.293 8.482 -8.498 1.00 83.31 270 GLY A CA 1
ATOM 2146 C C . GLY A 1 270 ? -18.053 9.061 -7.804 1.00 83.31 270 GLY A C 1
ATOM 2147 O O . GLY A 1 270 ? -17.002 8.434 -7.836 1.00 83.31 270 GLY A O 1
ATOM 2148 N N . GLU A 1 271 ? -18.168 10.224 -7.161 1.00 88.94 271 GLU A N 1
ATOM 2149 C CA . GLU A 1 271 ? -17.078 10.869 -6.413 1.00 88.94 271 GLU A CA 1
ATOM 2150 C C . GLU A 1 271 ? -17.162 10.596 -4.904 1.00 88.94 271 GLU A C 1
ATOM 2152 O O . GLU A 1 271 ? -16.276 10.986 -4.142 1.00 88.94 271 GLU A O 1
ATOM 2157 N N . ALA A 1 272 ? -18.239 9.948 -4.447 1.00 93.06 272 ALA A N 1
ATOM 2158 C CA . ALA A 1 272 ? -18.381 9.568 -3.051 1.00 93.06 272 ALA A CA 1
ATOM 2159 C C . ALA A 1 272 ? -17.343 8.499 -2.697 1.00 93.06 272 ALA A C 1
ATOM 2161 O O . ALA A 1 272 ? -17.226 7.465 -3.358 1.00 93.06 272 ALA A O 1
ATOM 2162 N N . LYS A 1 273 ? -16.606 8.727 -1.611 1.00 95.75 273 LYS A N 1
ATOM 2163 C CA . LYS A 1 273 ? -15.629 7.761 -1.110 1.00 95.75 273 LYS A CA 1
ATOM 2164 C C . LYS A 1 273 ? -16.374 6.751 -0.257 1.00 95.75 273 LYS A C 1
ATOM 2166 O O . LYS A 1 273 ? -16.985 7.126 0.743 1.00 95.75 273 LYS A O 1
ATOM 2171 N N . VAL A 1 274 ? -16.369 5.492 -0.686 1.00 97.06 274 VAL A N 1
ATOM 2172 C CA . VAL A 1 274 ? -17.144 4.418 -0.057 1.00 97.06 274 VAL A CA 1
ATOM 2173 C C . VAL A 1 274 ? -16.227 3.510 0.748 1.00 97.06 274 VAL A C 1
ATOM 2175 O O . VAL A 1 274 ? -15.179 3.078 0.266 1.00 97.06 274 VAL A O 1
ATOM 2178 N N . TYR A 1 275 ? -16.670 3.182 1.954 1.00 98.12 275 TYR A N 1
ATOM 2179 C CA . TYR A 1 275 ? -16.016 2.275 2.881 1.00 98.12 275 TYR A CA 1
ATOM 2180 C C . TYR A 1 275 ? -16.969 1.151 3.259 1.00 98.12 275 TYR A C 1
ATOM 2182 O O . TYR A 1 275 ? -18.193 1.270 3.153 1.00 98.12 275 TYR A O 1
ATOM 2190 N N . GLU A 1 276 ? -16.387 0.059 3.723 1.00 98.06 276 GLU A N 1
ATOM 2191 C CA . GLU A 1 276 ? -17.091 -1.120 4.189 1.00 98.06 276 GLU A CA 1
ATOM 2192 C C . GLU A 1 276 ? -16.577 -1.514 5.575 1.00 98.06 276 GLU A C 1
ATOM 2194 O O . GLU A 1 276 ? -15.369 -1.480 5.825 1.00 98.06 276 GLU A O 1
ATOM 2199 N N . THR A 1 277 ? -17.485 -1.881 6.480 1.00 98.06 277 THR A N 1
ATOM 2200 C CA . THR A 1 277 ? -17.119 -2.376 7.812 1.00 98.06 277 THR A CA 1
ATOM 2201 C C . THR A 1 277 ? -16.413 -3.725 7.712 1.00 98.06 277 THR A C 1
ATOM 2203 O O . THR A 1 277 ? -16.866 -4.640 7.017 1.00 98.06 277 THR A O 1
ATOM 2206 N N . THR A 1 278 ? -15.290 -3.875 8.412 1.00 97.75 278 THR A N 1
ATOM 2207 C CA . THR A 1 278 ? -14.473 -5.099 8.362 1.00 97.75 278 THR A CA 1
ATOM 2208 C C . THR A 1 278 ? -14.875 -6.128 9.415 1.00 97.75 278 THR A C 1
ATOM 2210 O O . THR A 1 278 ? -14.568 -7.313 9.253 1.00 97.75 278 THR A O 1
ATOM 2213 N N . GLU A 1 279 ? -15.616 -5.704 10.439 1.00 97.62 279 GLU A N 1
ATOM 2214 C CA . GLU A 1 279 ? -16.074 -6.526 11.559 1.00 97.62 279 GLU A CA 1
ATOM 2215 C C . GLU A 1 279 ? -17.493 -6.139 12.000 1.00 97.62 279 GLU A C 1
ATOM 2217 O O . GLU A 1 279 ? -17.971 -5.046 11.698 1.00 97.62 279 GLU A O 1
ATOM 2222 N N . GLU A 1 280 ? -18.161 -7.046 12.720 1.00 97.19 280 GLU A N 1
ATOM 2223 C CA . GLU A 1 280 ? -19.428 -6.750 13.398 1.00 97.19 280 GLU A CA 1
ATOM 2224 C C . GLU A 1 280 ? -19.166 -6.068 14.750 1.00 97.19 280 GLU A C 1
ATOM 2226 O O . GLU A 1 280 ? -18.243 -6.443 15.485 1.00 97.19 280 GLU A O 1
ATOM 2231 N N . ARG A 1 281 ? -20.000 -5.081 15.093 1.00 96.94 281 ARG A N 1
ATOM 2232 C CA . ARG A 1 281 ? -20.081 -4.481 16.436 1.00 96.94 281 ARG A CA 1
ATOM 2233 C C . ARG A 1 281 ? -21.536 -4.254 16.837 1.00 96.94 281 ARG A C 1
ATOM 2235 O O . ARG A 1 281 ? -22.432 -4.270 15.995 1.00 96.94 281 ARG A O 1
ATOM 2242 N N . VAL A 1 282 ? -21.769 -4.049 18.127 1.00 94.75 282 VAL A N 1
ATOM 2243 C CA . VAL A 1 282 ? -23.087 -3.749 18.700 1.00 94.75 282 VAL A CA 1
ATOM 2244 C C . VAL A 1 282 ? -23.036 -2.349 19.291 1.00 94.75 282 VAL A C 1
ATOM 2246 O O . VAL A 1 282 ? -22.015 -1.988 19.866 1.00 94.75 282 VAL A O 1
ATOM 2249 N N . LEU A 1 283 ? -24.108 -1.568 19.140 1.00 94.56 283 LEU A N 1
ATOM 2250 C CA . LEU A 1 283 ? -24.215 -0.278 19.821 1.00 94.56 283 LEU A CA 1
ATOM 2251 C C . LEU A 1 283 ? -24.230 -0.473 21.338 1.00 94.56 283 LEU A C 1
ATOM 2253 O O . LEU A 1 283 ? -25.022 -1.259 21.864 1.00 94.56 283 LEU A O 1
ATOM 2257 N N . GLU A 1 284 ? -23.400 0.296 22.029 1.00 92.50 284 GLU A N 1
ATOM 2258 C CA . GLU A 1 284 ? -23.309 0.324 23.483 1.00 92.50 284 GLU A CA 1
ATOM 2259 C C . GLU A 1 284 ? -23.736 1.695 24.007 1.00 92.50 284 GLU A C 1
ATOM 2261 O O . GLU A 1 284 ? -23.641 2.715 23.318 1.00 92.50 284 GLU A O 1
ATOM 2266 N N . LYS A 1 285 ? -24.256 1.724 25.235 1.00 90.56 285 LYS A N 1
ATOM 2267 C CA . LYS A 1 285 ? -24.688 2.966 25.873 1.00 90.56 285 LYS A CA 1
ATOM 2268 C C . LYS A 1 285 ? -23.454 3.762 26.297 1.00 90.56 285 LYS A C 1
ATOM 2270 O O . LYS A 1 285 ? -22.704 3.312 27.156 1.00 90.56 285 LYS A O 1
ATOM 2275 N N . VAL A 1 286 ? -23.279 4.955 25.731 1.00 89.25 286 VAL A N 1
ATOM 2276 C CA . VAL A 1 286 ? -22.168 5.864 26.067 1.00 89.25 286 VAL A CA 1
ATOM 2277 C C . VAL A 1 286 ? -22.602 6.896 27.107 1.00 89.25 286 VAL A C 1
ATOM 2279 O O . VAL A 1 286 ? -21.855 7.209 28.029 1.00 89.25 286 VAL A O 1
ATOM 2282 N N . ALA A 1 287 ? -23.822 7.418 26.973 1.00 84.00 287 ALA A N 1
ATOM 2283 C CA . ALA A 1 287 ? -24.441 8.352 27.913 1.00 84.00 287 ALA A CA 1
ATOM 2284 C C . ALA A 1 287 ? -25.971 8.175 27.898 1.00 84.00 287 ALA A C 1
ATOM 2286 O O . ALA A 1 287 ? -26.505 7.378 27.123 1.00 84.00 287 ALA A O 1
ATOM 2287 N N . GLU A 1 288 ? -26.705 8.893 28.752 1.00 76.88 288 GLU A N 1
ATOM 2288 C CA . GLU A 1 288 ? -28.173 8.894 28.693 1.00 76.88 288 GLU A CA 1
ATOM 2289 C C . GLU A 1 288 ? -28.674 9.312 27.304 1.00 76.88 288 GLU A C 1
ATOM 2291 O O . GLU A 1 288 ? -28.259 10.336 26.764 1.00 76.88 288 GLU A O 1
ATOM 2296 N N . GLY A 1 289 ? -29.529 8.476 26.705 1.00 79.94 289 GLY A N 1
ATOM 2297 C CA . GLY A 1 289 ? -30.066 8.686 25.361 1.00 79.94 289 GLY A CA 1
ATOM 2298 C C . GLY A 1 289 ? -29.049 8.579 24.220 1.00 79.94 289 GLY A C 1
ATOM 2299 O O . GLY A 1 289 ? -29.432 8.786 23.074 1.00 79.94 289 GLY A O 1
ATOM 2300 N N . ARG A 1 290 ? -27.774 8.249 24.481 1.00 91.12 290 ARG A N 1
ATOM 2301 C CA . ARG A 1 290 ? -26.726 8.186 23.452 1.00 91.12 290 ARG A CA 1
ATOM 2302 C C . ARG A 1 290 ? -26.071 6.814 23.393 1.00 91.12 290 ARG A C 1
ATOM 2304 O O . ARG A 1 290 ? -25.431 6.371 24.349 1.00 91.12 290 ARG A O 1
ATOM 2311 N N . TRP A 1 291 ? -26.190 6.186 22.229 1.00 95.00 291 TRP A N 1
ATOM 2312 C CA . TRP A 1 291 ? -25.682 4.846 21.963 1.00 95.00 291 TRP A CA 1
ATOM 2313 C C . TRP A 1 291 ? -24.792 4.855 20.736 1.00 95.00 291 TRP A C 1
ATOM 2315 O O . TRP A 1 291 ? -25.202 5.356 19.689 1.00 95.00 291 TRP A O 1
ATOM 2325 N N . GLU A 1 292 ? -23.588 4.310 20.861 1.00 96.44 292 GLU A N 1
ATOM 2326 C CA . GLU A 1 292 ? -22.576 4.359 19.809 1.00 96.44 292 GLU A CA 1
ATOM 2327 C C . GLU A 1 292 ? -21.772 3.060 19.731 1.00 96.44 292 GLU A C 1
ATOM 2329 O O . GLU A 1 292 ? -21.729 2.275 20.676 1.00 96.44 292 GLU A O 1
ATOM 2334 N N . ALA A 1 293 ? -21.139 2.834 18.583 1.00 96.62 293 ALA A N 1
ATOM 2335 C CA . ALA A 1 293 ? -20.108 1.822 18.415 1.00 96.62 293 ALA A CA 1
ATOM 2336 C C . ALA A 1 293 ? -19.066 2.298 17.407 1.00 96.62 293 ALA A C 1
ATOM 2338 O O . ALA A 1 293 ? -19.414 2.702 16.293 1.00 96.62 293 ALA A O 1
ATOM 2339 N N . ASP A 1 294 ? -17.796 2.176 17.785 1.00 97.69 294 ASP A N 1
ATOM 2340 C CA . ASP A 1 294 ? -16.670 2.387 16.884 1.00 97.69 294 ASP A CA 1
ATOM 2341 C C . ASP A 1 294 ? -16.393 1.094 16.112 1.00 97.69 294 ASP A C 1
ATOM 2343 O O . ASP A 1 294 ? -16.046 0.051 16.675 1.00 97.69 294 ASP A O 1
ATOM 2347 N N . VAL A 1 295 ? -16.599 1.150 14.798 1.00 98.12 295 VAL A N 1
ATOM 2348 C CA . VAL A 1 295 ? -16.501 -0.003 13.903 1.00 98.12 295 VAL A CA 1
ATOM 2349 C C . VAL A 1 295 ? -15.337 0.207 12.938 1.00 98.12 295 VAL A C 1
ATOM 2351 O O . VAL A 1 295 ? -15.274 1.255 12.285 1.00 98.12 295 VAL A O 1
ATOM 2354 N N . PRO A 1 296 ? -14.420 -0.769 12.804 1.00 98.38 296 PRO A N 1
ATOM 2355 C CA . PRO A 1 296 ? -13.342 -0.672 11.835 1.00 98.38 296 PRO A CA 1
ATOM 2356 C C . PRO A 1 296 ? -13.895 -0.734 10.406 1.00 98.38 296 PRO A C 1
ATOM 2358 O O . PRO A 1 296 ? -14.770 -1.545 10.082 1.00 98.38 296 PRO A O 1
ATOM 2361 N N . VAL A 1 297 ? -13.367 0.124 9.540 1.00 98.25 297 VAL A N 1
ATOM 2362 C CA . VAL A 1 297 ? -13.742 0.232 8.130 1.00 98.25 297 VAL A CA 1
ATOM 2363 C C . VAL A 1 297 ? -12.526 0.201 7.222 1.00 98.25 297 VAL A C 1
ATOM 2365 O O . VAL A 1 297 ? -11.418 0.580 7.604 1.00 98.25 297 VAL A O 1
ATOM 2368 N N . ARG A 1 298 ? -12.761 -0.203 5.976 1.00 98.06 298 ARG A N 1
ATOM 2369 C CA . ARG A 1 298 ? -11.783 -0.168 4.891 1.00 98.06 298 ARG A CA 1
ATOM 2370 C C . ARG A 1 298 ? -12.410 0.458 3.650 1.00 98.06 298 ARG A C 1
ATOM 2372 O O . ARG A 1 298 ? -13.539 0.118 3.298 1.00 98.06 298 ARG A O 1
ATOM 2379 N N . ALA A 1 299 ? -11.687 1.351 2.983 1.00 97.62 299 ALA A N 1
ATOM 2380 C CA . ALA A 1 299 ? -12.104 1.932 1.710 1.00 97.62 299 ALA A CA 1
ATOM 2381 C C . ALA A 1 299 ? -12.290 0.833 0.655 1.00 97.62 299 ALA A C 1
ATOM 2383 O O . ALA A 1 299 ? -11.507 -0.114 0.600 1.00 97.62 299 ALA A O 1
ATOM 2384 N N . LEU A 1 300 ? -13.298 0.957 -0.211 1.00 95.81 300 LEU A N 1
ATOM 2385 C CA . LEU A 1 300 ? -13.502 0.004 -1.309 1.00 95.81 300 LEU A CA 1
ATOM 2386 C C . LEU A 1 300 ? -12.447 0.148 -2.409 1.00 95.81 300 LEU A C 1
ATOM 2388 O O . LEU A 1 300 ? -12.041 -0.847 -3.002 1.00 95.81 300 LEU A O 1
ATOM 2392 N N . VAL A 1 301 ? -12.001 1.377 -2.665 1.00 94.75 301 VAL A N 1
ATOM 2393 C CA . VAL A 1 301 ? -10.962 1.687 -3.654 1.00 94.75 301 VAL A CA 1
ATOM 2394 C C . VAL A 1 301 ? -9.624 1.842 -2.918 1.00 94.75 301 VAL A C 1
ATOM 2396 O O . VAL A 1 301 ? -9.577 2.607 -1.950 1.00 94.75 301 VAL A O 1
ATOM 2399 N N . PRO A 1 302 ? -8.561 1.114 -3.314 1.00 95.25 302 PRO A N 1
ATOM 2400 C CA . PRO A 1 302 ? -7.233 1.292 -2.735 1.00 95.25 302 PRO A CA 1
ATOM 2401 C C . PRO A 1 302 ? -6.611 2.622 -3.179 1.00 95.25 302 PRO A C 1
ATOM 2403 O O . PRO A 1 302 ? -7.030 3.206 -4.179 1.00 95.25 302 PRO A O 1
ATOM 2406 N N . GLY A 1 303 ? -5.599 3.092 -2.454 1.00 95.00 303 GLY A N 1
ATOM 2407 C CA . GLY A 1 303 ? -4.897 4.327 -2.788 1.00 95.00 303 GLY A CA 1
ATOM 2408 C C . GLY A 1 303 ? -5.294 5.537 -1.950 1.00 95.00 303 GLY A C 1
ATOM 2409 O O . GLY A 1 303 ? -6.211 5.504 -1.122 1.00 95.00 303 GLY A O 1
ATOM 2410 N N . ARG A 1 304 ? -4.619 6.658 -2.216 1.00 94.88 304 ARG A N 1
ATOM 2411 C CA . ARG A 1 304 ? -4.856 7.960 -1.570 1.00 94.88 304 ARG A CA 1
ATOM 2412 C C . ARG A 1 304 ? -6.238 8.520 -1.879 1.00 94.88 304 ARG A C 1
ATOM 2414 O O . ARG A 1 304 ? -6.755 9.353 -1.133 1.00 94.88 304 ARG A O 1
ATOM 2421 N N . ALA A 1 305 ? -6.877 8.042 -2.948 1.00 93.38 305 ALA A N 1
ATOM 2422 C CA . ALA A 1 305 ? -8.269 8.352 -3.258 1.00 93.38 305 ALA A CA 1
ATOM 2423 C C . ALA A 1 305 ? -9.209 8.014 -2.085 1.00 93.38 305 ALA A C 1
ATOM 2425 O O . ALA A 1 305 ? -10.174 8.744 -1.851 1.00 93.38 305 ALA A O 1
ATOM 2426 N N . GLY A 1 306 ? -8.889 6.981 -1.298 1.00 93.88 306 GLY A N 1
ATOM 2427 C CA . GLY A 1 306 ? -9.609 6.589 -0.088 1.00 93.88 306 GLY A CA 1
ATOM 2428 C C . GLY A 1 306 ? -9.300 7.428 1.156 1.00 93.88 306 GLY A C 1
ATOM 2429 O O . GLY A 1 306 ? -9.816 7.103 2.217 1.00 93.88 306 GLY A O 1
ATOM 2430 N N . ASN A 1 307 ? -8.491 8.487 1.082 1.00 96.38 307 ASN A N 1
ATOM 2431 C CA . ASN A 1 307 ? -8.158 9.284 2.265 1.00 96.38 307 ASN A CA 1
ATOM 2432 C C . ASN A 1 307 ? -9.228 10.340 2.569 1.00 96.38 307 ASN A C 1
ATOM 2434 O O . ASN A 1 307 ? -9.700 11.036 1.663 1.00 96.38 307 ASN A O 1
ATOM 2438 N N . VAL A 1 308 ? -9.608 10.476 3.838 1.00 96.69 308 VAL A N 1
ATOM 2439 C CA . VAL A 1 308 ? -10.621 11.433 4.313 1.00 96.69 308 VAL A CA 1
ATOM 2440 C C . VAL A 1 308 ? -10.245 12.021 5.665 1.00 96.69 308 VAL A C 1
ATOM 2442 O O . VAL A 1 308 ? -9.659 11.343 6.502 1.00 96.69 308 VAL A O 1
ATOM 2445 N N . TYR A 1 309 ? -10.630 13.275 5.887 1.00 97.50 309 TYR A N 1
ATOM 2446 C CA . TYR A 1 309 ? -10.526 13.919 7.195 1.00 97.50 309 TYR A CA 1
ATOM 2447 C C . TYR A 1 309 ? -11.680 13.511 8.114 1.00 97.50 309 TYR A C 1
ATOM 2449 O O . TYR A 1 309 ? -12.726 13.043 7.647 1.00 97.50 309 TYR A O 1
ATOM 2457 N N . ALA A 1 310 ? -11.501 13.718 9.414 1.00 97.50 310 ALA A N 1
ATOM 2458 C CA . ALA A 1 310 ? -12.529 13.602 10.436 1.00 97.50 310 ALA A CA 1
ATOM 2459 C C . ALA A 1 310 ? -13.826 14.318 10.016 1.00 97.50 310 ALA A C 1
ATOM 2461 O O . ALA A 1 310 ? -13.815 15.419 9.463 1.00 97.50 310 ALA A O 1
ATOM 2462 N N . GLY A 1 311 ? -14.962 13.674 10.264 1.00 96.38 311 GLY A N 1
ATOM 2463 C CA . GLY A 1 311 ? -16.297 14.204 9.995 1.00 96.38 311 GLY A CA 1
ATOM 2464 C C . GLY A 1 311 ? -16.776 14.099 8.546 1.00 96.38 311 GLY A C 1
ATOM 2465 O O . GLY A 1 311 ? -17.878 14.552 8.249 1.00 96.38 311 GLY A O 1
ATOM 2466 N N . MET A 1 312 ? -15.996 13.514 7.634 1.00 96.88 312 MET A N 1
ATOM 2467 C CA . MET A 1 312 ? -16.368 13.412 6.218 1.00 96.88 312 MET A CA 1
ATOM 2468 C C . MET A 1 312 ? -17.303 12.235 5.908 1.00 96.88 312 MET A C 1
ATOM 2470 O O . MET A 1 312 ? -18.148 12.351 5.018 1.00 96.88 312 MET A O 1
ATOM 2474 N N . ILE A 1 313 ? -17.162 11.101 6.599 1.00 97.62 313 ILE A N 1
ATOM 2475 C CA . ILE A 1 313 ? -17.997 9.907 6.403 1.00 97.62 313 ILE A CA 1
ATOM 2476 C C . ILE A 1 313 ? -19.296 10.088 7.186 1.00 97.62 313 ILE A C 1
ATOM 2478 O O . ILE A 1 313 ? -19.337 9.799 8.374 1.00 97.62 313 ILE A O 1
ATOM 2482 N N . THR A 1 314 ? -20.351 10.563 6.525 1.00 96.62 314 THR A N 1
ATOM 2483 C CA . THR A 1 314 ? -21.633 10.912 7.172 1.00 96.62 314 THR A CA 1
ATOM 2484 C C . THR A 1 314 ? -22.848 10.223 6.566 1.00 96.62 314 THR A C 1
ATOM 2486 O O . THR A 1 314 ? -23.956 10.332 7.090 1.00 96.62 314 THR A O 1
ATOM 2489 N N . VAL A 1 315 ? -22.669 9.500 5.461 1.00 95.94 315 VAL A N 1
ATOM 2490 C CA . VAL A 1 315 ? -23.771 8.922 4.693 1.00 95.94 315 VAL A CA 1
ATOM 2491 C C . VAL A 1 315 ? -23.776 7.406 4.843 1.00 95.94 315 VAL A C 1
ATOM 2493 O O . VAL A 1 315 ? -22.757 6.741 4.671 1.00 95.94 315 VAL A O 1
ATOM 2496 N N . MET A 1 316 ? -24.957 6.848 5.105 1.00 95.75 316 MET A N 1
ATOM 2497 C CA . MET A 1 316 ? -25.240 5.420 4.966 1.00 95.75 316 MET A CA 1
ATOM 2498 C C . MET A 1 316 ? -26.090 5.217 3.706 1.00 95.75 316 MET A C 1
ATOM 2500 O O . MET A 1 316 ? -27.300 5.439 3.762 1.00 95.75 316 MET A O 1
ATOM 2504 N N . PRO A 1 317 ? -25.511 4.789 2.565 1.00 93.00 317 PRO A N 1
ATOM 2505 C CA . PRO A 1 317 ? -26.282 4.556 1.340 1.00 93.00 317 PRO A CA 1
ATOM 2506 C C . PRO A 1 317 ? -27.430 3.554 1.529 1.00 93.00 317 PRO A C 1
ATOM 2508 O O . PRO A 1 317 ? -28.469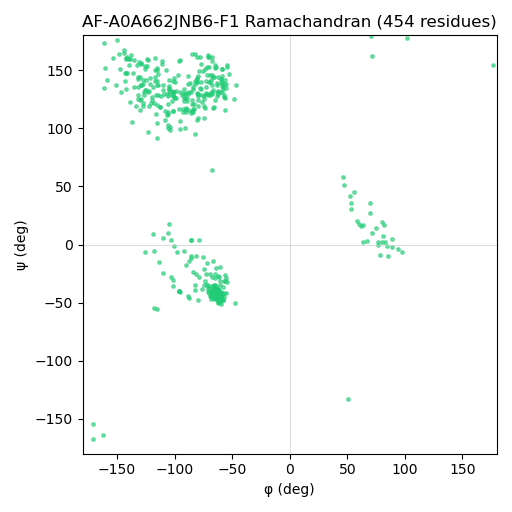 3.660 0.883 1.00 93.00 317 PRO A O 1
ATOM 2511 N N . LYS A 1 318 ? -27.245 2.587 2.436 1.00 94.25 318 LYS A N 1
ATOM 2512 C CA . LYS A 1 318 ? -28.285 1.675 2.914 1.00 94.25 318 LYS A CA 1
ATOM 2513 C C . LYS A 1 318 ? -28.384 1.807 4.441 1.00 94.25 318 LYS A C 1
ATOM 2515 O O . LYS A 1 318 ? -27.576 1.185 5.130 1.00 94.25 318 LYS A O 1
ATOM 2520 N N . PRO A 1 319 ? -29.326 2.611 4.966 1.00 92.75 319 PRO A N 1
ATOM 2521 C CA . PRO A 1 319 ? -29.486 2.804 6.404 1.00 92.75 319 PRO A CA 1
ATOM 2522 C C . PRO A 1 319 ? -29.730 1.485 7.147 1.00 92.75 319 PRO A C 1
ATOM 2524 O O . PRO A 1 319 ? -30.487 0.628 6.681 1.00 92.75 319 PRO A O 1
ATOM 2527 N N . LEU A 1 320 ? -29.085 1.329 8.303 1.00 93.44 320 LEU A N 1
ATOM 2528 C CA . LEU A 1 320 ? -29.312 0.213 9.218 1.00 93.44 320 LEU A CA 1
ATOM 2529 C C . LEU A 1 320 ? -30.471 0.538 10.165 1.00 93.44 320 LEU A C 1
ATOM 2531 O O . LEU A 1 320 ? -30.575 1.653 10.675 1.00 93.44 320 LEU A O 1
ATOM 2535 N N . LEU A 1 321 ? -31.336 -0.444 10.429 1.00 91.25 321 LEU A N 1
ATOM 2536 C CA . LEU A 1 321 ? -32.444 -0.271 11.366 1.00 91.25 321 LEU A CA 1
ATOM 2537 C C . LEU A 1 321 ? -31.901 0.008 12.775 1.00 91.25 321 LEU A C 1
ATOM 2539 O O . LEU A 1 321 ? -31.076 -0.746 13.285 1.00 91.25 321 LEU A O 1
ATOM 2543 N N . GLY A 1 322 ? -32.385 1.080 13.402 1.00 90.94 322 GLY A N 1
ATOM 2544 C CA . GLY A 1 322 ? -31.973 1.467 14.751 1.00 90.94 322 GLY A CA 1
ATOM 2545 C C . GLY A 1 322 ? -30.669 2.267 14.828 1.00 90.94 322 GLY A C 1
ATOM 2546 O O . GLY A 1 322 ? -30.267 2.607 15.935 1.00 90.94 322 GLY A O 1
ATOM 2547 N N . VAL A 1 323 ? -30.036 2.599 13.699 1.00 95.38 323 VAL A N 1
ATOM 2548 C CA . VAL A 1 323 ? -28.872 3.497 13.631 1.00 95.38 323 VAL A CA 1
ATOM 2549 C C . VAL A 1 323 ? -29.292 4.814 12.979 1.00 95.38 323 VAL A C 1
ATOM 2551 O O . VAL A 1 323 ? -29.902 4.804 11.913 1.00 95.38 323 VAL A O 1
ATOM 2554 N N . GLU A 1 324 ? -28.975 5.947 13.603 1.00 95.31 324 GLU A N 1
ATOM 2555 C CA . GLU A 1 324 ? -29.422 7.271 13.142 1.00 95.31 324 GLU A CA 1
ATOM 2556 C C . GLU A 1 324 ? -28.328 8.033 12.391 1.00 95.31 324 GLU A C 1
ATOM 2558 O O . GLU A 1 324 ? -28.622 8.734 11.424 1.00 95.31 324 GLU A O 1
ATOM 2563 N N . TYR A 1 325 ? -27.066 7.891 12.801 1.00 95.44 325 TYR A N 1
ATOM 2564 C CA . TYR A 1 325 ? -25.941 8.571 12.167 1.00 95.44 325 TYR A CA 1
ATOM 2565 C C . TYR A 1 325 ? -24.695 7.692 12.088 1.00 95.44 325 TYR A C 1
ATOM 2567 O O . TYR A 1 325 ? -24.537 6.708 12.812 1.00 95.44 325 TYR A O 1
ATOM 2575 N N . VAL A 1 326 ? -23.793 8.098 11.198 1.00 97.75 326 VAL A N 1
ATOM 2576 C CA . VAL A 1 326 ? -22.419 7.612 11.118 1.00 97.75 326 VAL A CA 1
ATOM 2577 C C . VAL A 1 326 ? -21.482 8.810 11.024 1.00 97.75 326 VAL A C 1
ATOM 2579 O O . VAL A 1 326 ? -21.831 9.811 10.400 1.00 97.75 326 VAL A O 1
ATOM 2582 N N . ILE A 1 327 ? -20.324 8.731 11.671 1.00 97.81 327 ILE A N 1
ATOM 2583 C CA . ILE A 1 327 ? -19.282 9.754 11.595 1.00 97.81 327 ILE A CA 1
ATOM 2584 C C . ILE A 1 327 ? -17.905 9.126 11.806 1.00 97.81 327 ILE A C 1
ATOM 2586 O O . ILE A 1 327 ? -17.735 8.311 12.705 1.00 97.81 327 ILE A O 1
ATOM 2590 N N . ASN A 1 328 ? -16.891 9.501 11.028 1.00 97.69 328 ASN A N 1
ATOM 2591 C CA . ASN A 1 328 ? -15.503 9.222 11.407 1.00 97.69 328 ASN A CA 1
ATOM 2592 C C . ASN A 1 328 ? -14.993 10.332 12.332 1.00 97.69 328 ASN A C 1
ATOM 2594 O O . ASN A 1 328 ? -15.051 11.504 11.975 1.00 97.69 328 ASN A O 1
ATOM 2598 N N . ARG A 1 329 ? -14.508 9.988 13.526 1.00 96.81 329 ARG A N 1
ATOM 2599 C CA . ARG A 1 329 ? -13.988 10.978 14.490 1.00 96.81 329 ARG A CA 1
ATOM 2600 C C . ARG A 1 329 ? -12.538 11.362 14.246 1.00 96.81 329 ARG A C 1
ATOM 2602 O O . ARG A 1 329 ? -12.123 12.444 14.642 1.00 96.81 329 ARG A O 1
ATOM 2609 N N . GLU A 1 330 ? -11.804 10.481 13.586 1.00 97.69 330 GLU A N 1
ATOM 2610 C CA . GLU A 1 330 ? -10.396 10.652 13.263 1.00 97.69 330 GLU A CA 1
ATOM 2611 C C . GLU A 1 330 ? -10.194 10.690 11.749 1.00 97.69 330 GLU A C 1
ATOM 2613 O O . GLU A 1 330 ? -11.045 10.251 10.959 1.00 97.69 330 GLU A O 1
ATOM 2618 N N . ASP A 1 331 ? -9.048 11.234 11.357 1.00 97.88 331 ASP A N 1
ATOM 2619 C CA . ASP A 1 331 ? -8.592 11.235 9.978 1.00 97.88 331 ASP A CA 1
ATOM 2620 C C . ASP A 1 331 ? -8.220 9.811 9.539 1.00 97.88 331 ASP A C 1
ATOM 2622 O O . ASP A 1 331 ? -7.585 9.053 10.270 1.00 97.88 331 ASP A O 1
ATOM 2626 N N . ILE A 1 332 ? -8.571 9.456 8.305 1.00 97.69 332 ILE A N 1
ATOM 2627 C CA . ILE A 1 332 ? -8.178 8.200 7.667 1.00 97.69 332 ILE A CA 1
ATOM 2628 C C . ILE A 1 332 ? -7.285 8.563 6.479 1.00 97.69 332 ILE A C 1
ATOM 2630 O O . ILE A 1 332 ? -7.785 8.833 5.388 1.00 97.69 332 ILE A O 1
ATOM 2634 N N . LEU A 1 333 ? -5.967 8.626 6.701 1.00 96.81 333 LEU A N 1
ATOM 2635 C CA . LEU A 1 333 ? -4.972 9.101 5.717 1.00 96.81 333 LEU A CA 1
ATOM 2636 C C . LEU A 1 333 ? -3.934 8.041 5.317 1.00 96.81 333 LEU A C 1
ATOM 2638 O O . LEU A 1 333 ? -2.953 8.353 4.646 1.00 96.81 333 LEU A O 1
ATOM 2642 N N . ASN A 1 334 ? -4.131 6.794 5.736 1.00 95.56 334 ASN A N 1
ATOM 2643 C CA . ASN A 1 334 ? -3.185 5.700 5.530 1.00 95.56 334 ASN A CA 1
ATOM 2644 C C . ASN A 1 334 ? -3.345 4.977 4.179 1.00 95.56 334 ASN A C 1
ATOM 2646 O O . ASN A 1 334 ? -2.656 3.992 3.943 1.00 95.56 334 ASN A O 1
ATOM 2650 N N . GLY A 1 335 ? -4.241 5.428 3.296 1.00 95.06 335 GLY A N 1
ATOM 2651 C CA . GLY A 1 335 ? -4.314 4.929 1.926 1.00 95.06 335 GLY A CA 1
ATOM 2652 C C . GLY A 1 335 ? -3.112 5.404 1.116 1.00 95.06 335 GLY A C 1
ATOM 2653 O O . GLY A 1 335 ? -2.809 6.601 1.083 1.00 95.06 335 GLY A O 1
ATOM 2654 N N . VAL A 1 336 ? -2.437 4.468 0.449 1.00 94.81 336 VAL A N 1
ATOM 2655 C CA . VAL A 1 336 ? -1.223 4.721 -0.339 1.00 94.81 336 VAL A CA 1
ATOM 2656 C C . VAL A 1 336 ? -1.429 4.173 -1.741 1.00 94.81 336 VAL A C 1
ATOM 2658 O O . VAL A 1 336 ? -1.903 3.050 -1.900 1.00 94.81 336 VAL A O 1
ATOM 2661 N N . ASP A 1 337 ? -1.130 4.982 -2.756 1.00 95.19 337 ASP A N 1
ATOM 2662 C CA . ASP A 1 337 ? -1.228 4.556 -4.152 1.00 95.19 337 ASP A CA 1
ATOM 2663 C C . ASP A 1 337 ? -0.174 3.493 -4.473 1.00 95.19 337 ASP A C 1
ATOM 2665 O O . ASP A 1 337 ? 0.814 3.329 -3.756 1.00 95.19 337 ASP A O 1
ATOM 2669 N N . GLU A 1 338 ? -0.397 2.758 -5.558 1.00 94.56 338 GLU A N 1
ATOM 2670 C CA . GLU A 1 338 ? 0.618 1.852 -6.079 1.00 94.56 338 GLU A CA 1
ATOM 2671 C C . GLU A 1 338 ? 1.888 2.642 -6.416 1.00 94.56 338 GLU A C 1
ATOM 2673 O O . GLU A 1 338 ? 1.825 3.759 -6.933 1.00 94.56 338 GLU A O 1
ATOM 2678 N N . GLU A 1 339 ? 3.044 2.055 -6.113 1.00 94.19 339 GLU A N 1
ATOM 2679 C CA . GLU A 1 339 ? 4.339 2.658 -6.420 1.00 94.19 339 GLU A CA 1
ATOM 2680 C C . GLU A 1 339 ? 4.454 2.941 -7.922 1.00 94.19 339 GLU A C 1
ATOM 2682 O O . GLU A 1 339 ? 4.229 2.061 -8.756 1.00 94.19 339 GLU A O 1
ATOM 2687 N N . SER A 1 340 ? 4.819 4.174 -8.269 1.00 95.44 340 SER A N 1
ATOM 2688 C CA . SER A 1 340 ? 4.973 4.601 -9.659 1.00 95.44 340 SER A CA 1
ATOM 2689 C C . SER A 1 340 ? 6.208 3.980 -10.320 1.00 95.44 340 SER A C 1
ATOM 2691 O O . SER A 1 340 ? 7.137 3.517 -9.657 1.00 95.44 340 SER A O 1
ATOM 2693 N N . ASP A 1 341 ? 6.259 4.006 -11.655 1.00 94.31 341 ASP A N 1
ATOM 2694 C CA . ASP A 1 341 ? 7.421 3.511 -12.407 1.00 94.31 341 ASP A CA 1
ATOM 2695 C C . ASP A 1 341 ? 8.720 4.233 -12.030 1.00 94.31 341 ASP A C 1
ATOM 2697 O O . ASP A 1 341 ? 9.779 3.613 -11.981 1.00 94.31 341 ASP A O 1
ATOM 2701 N N . GLU A 1 342 ? 8.653 5.534 -11.747 1.00 94.06 342 GLU A N 1
ATOM 2702 C CA . GLU A 1 342 ? 9.829 6.325 -11.375 1.00 94.06 342 GLU A CA 1
ATOM 2703 C C . GLU A 1 342 ? 10.354 5.961 -9.982 1.00 94.06 342 GLU A C 1
ATOM 2705 O O . GLU A 1 342 ? 11.562 5.792 -9.784 1.00 94.06 342 GLU A O 1
ATOM 2710 N N . GLU A 1 343 ? 9.448 5.767 -9.024 1.00 94.00 343 GLU A N 1
ATOM 2711 C CA . GLU A 1 343 ? 9.796 5.320 -7.674 1.00 94.00 343 GLU A CA 1
ATOM 2712 C C . GLU A 1 343 ? 10.371 3.900 -7.698 1.00 94.00 343 GLU A C 1
ATOM 2714 O O . GLU A 1 343 ? 11.434 3.654 -7.116 1.00 94.00 343 GLU A O 1
ATOM 2719 N N . LEU A 1 344 ? 9.730 2.985 -8.435 1.00 94.94 344 LEU A N 1
ATOM 2720 C CA . LEU A 1 344 ? 10.205 1.614 -8.602 1.00 94.94 344 LEU A CA 1
ATOM 2721 C C . LEU A 1 344 ? 11.588 1.579 -9.257 1.00 94.94 344 LEU A C 1
ATOM 2723 O O . LEU A 1 344 ? 12.477 0.878 -8.771 1.00 94.94 344 LEU A O 1
ATOM 2727 N N . ARG A 1 345 ? 11.798 2.358 -10.325 1.00 93.50 345 ARG A N 1
ATOM 2728 C CA . ARG A 1 345 ? 13.090 2.476 -11.014 1.00 93.50 345 ARG A CA 1
ATOM 2729 C C . ARG A 1 345 ? 14.171 2.986 -10.074 1.00 93.50 345 ARG A C 1
ATOM 2731 O O . ARG A 1 345 ? 15.242 2.386 -9.992 1.00 93.50 345 ARG A O 1
ATOM 2738 N N . THR A 1 346 ? 13.887 4.052 -9.332 1.00 91.44 346 THR A N 1
ATOM 2739 C CA . THR A 1 346 ? 14.822 4.619 -8.354 1.00 91.44 346 THR A CA 1
ATOM 2740 C C . THR A 1 346 ? 15.184 3.593 -7.283 1.00 91.44 346 THR A C 1
ATOM 2742 O O . THR A 1 346 ? 16.362 3.394 -6.980 1.00 91.44 346 THR A O 1
ATOM 2745 N N . ARG A 1 347 ? 14.192 2.881 -6.738 1.00 92.06 347 ARG A N 1
ATOM 2746 C CA . ARG A 1 347 ? 14.415 1.844 -5.725 1.00 92.06 347 ARG A CA 1
ATOM 2747 C C . ARG A 1 347 ? 15.193 0.648 -6.273 1.00 92.06 347 ARG A C 1
ATOM 2749 O O . ARG A 1 347 ? 16.063 0.130 -5.580 1.00 92.06 347 ARG A O 1
ATOM 2756 N N . ALA A 1 348 ? 14.919 0.231 -7.505 1.00 89.94 348 ALA A N 1
ATOM 2757 C CA . ALA A 1 348 ? 15.624 -0.862 -8.163 1.00 89.94 348 ALA A CA 1
ATOM 2758 C C . ALA A 1 348 ? 17.088 -0.513 -8.479 1.00 89.94 348 ALA A C 1
ATOM 2760 O O . ALA A 1 348 ? 17.967 -1.339 -8.245 1.00 89.94 348 ALA A O 1
ATOM 2761 N N . LYS A 1 349 ? 17.375 0.719 -8.920 1.00 88.69 349 LYS A N 1
ATOM 2762 C CA . LYS A 1 349 ? 18.754 1.209 -9.093 1.00 88.69 349 LYS A CA 1
ATOM 2763 C C . LYS A 1 349 ? 19.531 1.192 -7.781 1.00 88.69 349 LYS A C 1
ATOM 2765 O O . LYS A 1 349 ? 20.616 0.626 -7.732 1.00 88.69 349 LYS A O 1
ATOM 2770 N N . ARG A 1 350 ? 18.934 1.703 -6.700 1.00 83.94 350 ARG A N 1
ATOM 2771 C CA . ARG A 1 350 ? 19.543 1.627 -5.362 1.00 83.94 350 ARG A CA 1
ATOM 2772 C C . ARG A 1 350 ? 19.785 0.183 -4.926 1.00 83.94 350 ARG A C 1
ATOM 2774 O O . ARG A 1 350 ? 20.830 -0.121 -4.367 1.00 83.94 350 ARG A O 1
ATOM 2781 N N . ALA A 1 351 ? 18.849 -0.728 -5.200 1.00 81.38 351 ALA A N 1
ATOM 2782 C CA . ALA A 1 351 ? 19.035 -2.145 -4.895 1.00 81.38 351 ALA A CA 1
ATOM 2783 C C . ALA A 1 351 ? 20.215 -2.756 -5.672 1.00 81.38 351 ALA A C 1
ATOM 2785 O O . ALA A 1 351 ? 20.963 -3.549 -5.106 1.00 81.38 351 ALA A O 1
ATOM 2786 N N . LEU A 1 352 ? 20.417 -2.360 -6.934 1.00 79.00 352 LEU A N 1
ATOM 2787 C CA . LEU A 1 352 ? 21.575 -2.768 -7.733 1.00 79.00 352 LEU A CA 1
ATOM 2788 C C . LEU A 1 352 ? 22.892 -2.200 -7.174 1.00 79.00 352 LEU A C 1
ATOM 2790 O O . LEU A 1 352 ? 23.865 -2.941 -7.057 1.00 79.00 352 LEU A O 1
ATOM 2794 N N . GLU A 1 353 ? 22.918 -0.923 -6.784 1.00 73.50 353 GLU A N 1
ATOM 2795 C CA . GLU A 1 353 ? 24.082 -0.280 -6.147 1.00 73.50 353 GLU A CA 1
ATOM 2796 C C . GLU A 1 353 ? 24.470 -0.970 -4.830 1.00 73.50 353 GLU A C 1
ATOM 2798 O O . GLU A 1 353 ? 25.647 -1.224 -4.571 1.00 73.50 353 GLU A O 1
ATOM 2803 N N . VAL A 1 354 ? 23.477 -1.338 -4.016 1.00 68.38 354 VAL A N 1
ATOM 2804 C CA . VAL A 1 354 ? 23.685 -2.084 -2.765 1.00 68.38 354 VAL A CA 1
ATOM 2805 C C . VAL A 1 354 ? 24.130 -3.526 -3.037 1.00 68.38 354 VAL A C 1
ATOM 2807 O O . VAL A 1 354 ? 24.974 -4.061 -2.316 1.00 68.38 354 VAL A O 1
ATOM 2810 N N . ALA A 1 355 ? 23.597 -4.170 -4.080 1.00 65.56 355 ALA A N 1
ATOM 2811 C CA . ALA A 1 355 ? 23.997 -5.519 -4.478 1.00 65.56 355 ALA A CA 1
ATOM 2812 C C . ALA A 1 355 ? 25.439 -5.581 -5.011 1.00 65.56 355 ALA A C 1
ATOM 2814 O O . ALA A 1 355 ? 26.096 -6.616 -4.864 1.00 65.56 355 ALA A O 1
ATOM 2815 N N . GLY A 1 356 ? 25.945 -4.486 -5.588 1.00 64.12 356 GLY A N 1
ATOM 2816 C CA . GLY A 1 356 ? 27.329 -4.329 -6.028 1.00 64.12 356 GLY A CA 1
ATOM 2817 C C . GLY A 1 356 ? 28.327 -4.291 -4.870 1.00 64.12 356 GLY A C 1
ATOM 2818 O O . GLY A 1 356 ? 28.983 -3.286 -4.655 1.00 64.12 356 GLY A O 1
ATOM 2819 N N . ARG A 1 357 ? 28.482 -5.372 -4.099 1.00 67.94 357 ARG A N 1
ATOM 2820 C CA . ARG A 1 357 ? 29.515 -5.447 -3.049 1.00 67.94 357 ARG A CA 1
ATOM 2821 C C . ARG A 1 357 ? 30.899 -5.139 -3.634 1.00 67.94 357 ARG A C 1
ATOM 2823 O O . ARG A 1 357 ? 31.155 -5.415 -4.804 1.00 67.94 357 ARG A O 1
ATOM 2830 N N . ALA A 1 358 ? 31.796 -4.620 -2.798 1.00 70.50 358 ALA A N 1
ATOM 2831 C CA . ALA A 1 358 ? 33.180 -4.302 -3.151 1.00 70.50 358 ALA A CA 1
ATOM 2832 C C . ALA A 1 358 ? 33.418 -3.112 -4.110 1.00 70.50 358 ALA A C 1
ATOM 2834 O O . ALA A 1 358 ? 34.459 -3.067 -4.764 1.00 70.50 358 ALA A O 1
ATOM 2835 N N . THR A 1 359 ? 32.523 -2.119 -4.158 1.00 80.81 359 THR A N 1
ATOM 2836 C CA . THR A 1 359 ? 32.817 -0.804 -4.769 1.00 80.81 359 THR A CA 1
ATOM 2837 C C . THR A 1 359 ? 32.882 0.307 -3.711 1.00 80.81 359 THR A C 1
ATOM 2839 O O . THR A 1 359 ? 32.314 0.163 -2.625 1.00 80.81 359 THR A O 1
ATOM 2842 N N . LEU A 1 360 ? 33.556 1.426 -4.016 1.00 84.31 360 LEU A N 1
ATOM 2843 C CA . LEU A 1 360 ? 33.622 2.597 -3.122 1.00 84.31 360 LEU A CA 1
ATOM 2844 C C . LEU A 1 360 ? 32.225 3.145 -2.809 1.00 84.31 360 LEU A C 1
ATOM 2846 O O . LEU A 1 360 ? 31.913 3.421 -1.655 1.00 84.31 360 LEU A O 1
ATOM 2850 N N . GLN A 1 361 ? 31.371 3.225 -3.833 1.00 83.00 361 GLN A N 1
ATOM 2851 C CA . GLN A 1 361 ? 29.991 3.697 -3.715 1.00 83.00 361 GLN A CA 1
ATOM 2852 C C . GLN A 1 361 ? 29.161 2.788 -2.808 1.00 83.00 361 GLN A C 1
ATOM 2854 O O . GLN A 1 361 ? 28.385 3.278 -1.993 1.00 83.00 361 GLN A O 1
ATOM 2859 N N . SER A 1 362 ? 29.349 1.471 -2.892 1.00 82.50 362 SER A N 1
ATOM 2860 C CA . SER A 1 362 ? 28.618 0.523 -2.047 1.00 82.50 362 SER A CA 1
ATOM 2861 C C . SER A 1 362 ? 29.095 0.558 -0.598 1.00 82.50 362 SER A C 1
ATOM 2863 O O . SER A 1 362 ? 28.268 0.443 0.301 1.00 82.50 362 SER A O 1
ATOM 2865 N N . LEU A 1 363 ? 30.393 0.780 -0.351 1.00 86.94 363 LEU A N 1
ATOM 2866 C CA . LEU A 1 363 ? 30.906 1.039 1.000 1.00 86.94 363 LEU A CA 1
ATOM 2867 C C . LEU A 1 363 ? 30.330 2.339 1.574 1.00 86.94 363 LEU A C 1
ATOM 2869 O O . LEU A 1 363 ? 29.858 2.345 2.709 1.00 86.94 363 LEU A O 1
ATOM 2873 N N . GLU A 1 364 ? 30.311 3.418 0.791 1.00 89.12 364 GLU A N 1
ATOM 2874 C CA . GLU A 1 364 ? 29.747 4.704 1.209 1.00 89.12 364 GLU A CA 1
ATOM 2875 C C . GLU A 1 364 ? 28.247 4.590 1.517 1.00 89.12 364 GLU A C 1
ATOM 2877 O O . GLU A 1 364 ? 27.797 4.999 2.589 1.00 89.12 364 GLU A O 1
ATOM 2882 N N . ALA A 1 365 ? 27.474 3.995 0.604 1.00 84.44 365 ALA A N 1
ATOM 2883 C CA . ALA A 1 365 ? 26.032 3.822 0.745 1.00 84.44 365 ALA A CA 1
ATOM 2884 C C . ALA A 1 365 ? 25.671 2.923 1.933 1.00 84.44 365 ALA A C 1
ATOM 2886 O O . ALA A 1 365 ? 24.734 3.230 2.670 1.00 84.44 365 ALA A O 1
ATOM 2887 N N . ALA A 1 366 ? 26.420 1.838 2.145 1.00 86.31 366 ALA A N 1
ATOM 2888 C CA . ALA A 1 366 ? 26.173 0.925 3.251 1.00 86.31 366 ALA A CA 1
ATOM 2889 C C . ALA A 1 366 ? 26.455 1.585 4.606 1.00 86.31 366 ALA A C 1
ATOM 2891 O O . ALA A 1 366 ? 25.627 1.493 5.509 1.00 86.31 366 ALA A O 1
ATOM 2892 N N . VAL A 1 367 ? 27.571 2.311 4.736 1.00 90.00 367 VAL A N 1
ATOM 2893 C CA . VAL A 1 367 ? 27.902 3.030 5.977 1.00 90.00 367 VAL A CA 1
ATOM 2894 C C . VAL A 1 367 ? 26.923 4.177 6.232 1.00 90.00 367 VAL A C 1
ATOM 2896 O O . VAL A 1 367 ? 26.486 4.352 7.364 1.00 90.00 367 VAL A O 1
ATOM 2899 N N . ARG A 1 368 ? 26.504 4.913 5.193 1.00 90.25 368 ARG A N 1
ATOM 2900 C CA . ARG A 1 368 ? 25.480 5.967 5.308 1.00 90.25 368 ARG A CA 1
ATOM 2901 C C . ARG A 1 368 ? 24.104 5.418 5.709 1.00 90.25 368 ARG A C 1
ATOM 2903 O O . ARG A 1 368 ? 23.300 6.155 6.266 1.00 90.25 368 ARG A O 1
ATOM 2910 N N . GLY A 1 369 ? 23.823 4.148 5.419 1.00 86.38 369 GLY A N 1
ATOM 2911 C CA . GLY A 1 369 ? 22.581 3.476 5.804 1.00 86.38 369 GLY A CA 1
ATOM 2912 C C . GLY A 1 369 ? 22.488 3.095 7.285 1.00 86.38 369 GLY A C 1
ATOM 2913 O O . GLY A 1 369 ? 21.405 2.712 7.723 1.00 86.38 369 GLY A O 1
ATOM 2914 N N . VAL A 1 370 ? 23.585 3.184 8.047 1.00 90.69 370 VAL A N 1
ATOM 2915 C CA . VAL A 1 370 ? 23.593 2.896 9.489 1.00 90.69 370 VAL A CA 1
ATOM 2916 C C . VAL A 1 370 ? 22.892 4.019 10.255 1.00 90.69 370 VAL A C 1
ATOM 2918 O O . VAL A 1 370 ? 23.126 5.204 10.005 1.00 90.69 370 VAL A O 1
ATOM 2921 N N . GLU A 1 371 ? 22.033 3.649 11.206 1.00 89.69 371 GLU A N 1
ATOM 2922 C CA . GLU A 1 371 ? 21.271 4.611 11.999 1.00 89.69 371 GLU A CA 1
ATOM 2923 C C . GLU A 1 371 ? 22.203 5.565 12.768 1.00 89.69 371 GLU A C 1
ATOM 2925 O O . GLU A 1 371 ? 23.160 5.158 13.429 1.00 89.69 371 GLU A O 1
ATOM 2930 N N . GLY A 1 372 ? 21.926 6.867 12.663 1.00 86.75 372 GLY A N 1
ATOM 2931 C CA . GLY A 1 372 ? 22.682 7.917 13.343 1.00 86.75 372 GLY A CA 1
ATOM 2932 C C . GLY A 1 372 ? 23.948 8.398 12.628 1.00 86.75 372 GLY A C 1
ATOM 2933 O O . GLY A 1 372 ? 24.590 9.309 13.149 1.00 86.75 372 GLY A O 1
ATOM 2934 N N . VAL A 1 373 ? 24.316 7.843 11.467 1.00 91.19 373 VAL A N 1
ATOM 2935 C CA . VAL A 1 373 ? 25.431 8.357 10.648 1.00 91.19 373 VAL A CA 1
ATOM 2936 C C . VAL A 1 373 ? 25.018 9.649 9.937 1.00 91.19 373 VAL A C 1
ATOM 2938 O O . VAL A 1 373 ? 24.022 9.682 9.218 1.00 91.19 373 VAL A O 1
ATOM 2941 N N . SER A 1 374 ? 25.792 10.720 10.125 1.00 86.88 374 SER A N 1
ATOM 2942 C CA . SER A 1 374 ? 25.539 12.050 9.547 1.00 86.88 374 SER A CA 1
ATOM 2943 C C . SER A 1 374 ? 26.305 12.272 8.241 1.00 86.88 374 SER A C 1
ATOM 2945 O O . SER A 1 374 ? 25.766 12.829 7.285 1.00 86.88 374 SER A O 1
ATOM 2947 N N . SER A 1 375 ? 27.560 11.822 8.171 1.00 87.94 375 SER A N 1
ATOM 2948 C CA . SER A 1 375 ? 28.417 11.982 6.995 1.00 87.94 375 SER A CA 1
ATOM 2949 C C . SER A 1 375 ? 29.387 10.813 6.833 1.00 87.94 375 SER A C 1
ATOM 2951 O O . SER A 1 375 ? 29.771 10.162 7.805 1.00 87.94 375 SER A O 1
ATOM 2953 N N . VAL A 1 376 ? 29.764 10.532 5.583 1.00 92.12 376 VAL A N 1
ATOM 2954 C CA . VAL A 1 376 ? 30.699 9.460 5.215 1.00 92.12 376 VAL A CA 1
ATOM 2955 C C . VAL A 1 376 ? 31.584 9.947 4.076 1.00 92.12 376 VAL A C 1
ATOM 2957 O O . VAL A 1 376 ? 31.073 10.489 3.096 1.00 92.12 376 VAL A O 1
ATOM 2960 N N . LEU A 1 377 ? 32.887 9.710 4.194 1.00 91.25 377 LEU A N 1
ATOM 2961 C CA . LEU A 1 377 ? 33.879 9.876 3.139 1.00 91.25 377 LEU A CA 1
ATOM 2962 C C . LEU A 1 377 ? 34.612 8.547 2.937 1.00 91.25 377 LEU A C 1
ATOM 2964 O O . LEU A 1 377 ? 35.069 7.936 3.906 1.00 91.25 377 LEU A O 1
ATOM 2968 N N . VAL A 1 378 ? 34.729 8.107 1.685 1.00 91.50 378 VAL A N 1
ATOM 2969 C CA . VAL A 1 378 ? 35.461 6.892 1.310 1.00 91.50 378 VAL A CA 1
ATOM 2970 C C . VAL A 1 378 ? 36.573 7.266 0.337 1.00 91.50 378 VAL A C 1
ATOM 2972 O O . VAL A 1 378 ? 36.311 7.826 -0.724 1.00 91.50 378 VAL A O 1
ATOM 2975 N N . GLU A 1 379 ? 37.812 6.949 0.698 1.00 90.81 379 GLU A N 1
ATOM 2976 C CA . GLU A 1 379 ? 39.009 7.194 -0.107 1.00 90.81 379 GLU A CA 1
ATOM 2977 C C . GLU A 1 379 ? 39.594 5.864 -0.593 1.00 90.81 379 GLU A C 1
ATOM 2979 O O . GLU A 1 379 ? 39.858 4.960 0.208 1.00 90.81 379 GLU A O 1
ATOM 2984 N N . ASP A 1 380 ? 39.817 5.753 -1.903 1.00 90.62 380 ASP A N 1
ATOM 2985 C CA . ASP A 1 380 ? 40.519 4.620 -2.510 1.00 90.62 380 ASP A CA 1
ATOM 2986 C C . ASP A 1 380 ? 42.021 4.869 -2.545 1.00 90.62 380 ASP A C 1
ATOM 2988 O O . ASP A 1 380 ? 42.459 5.969 -2.885 1.00 90.62 380 ASP A O 1
ATOM 2992 N N . MET A 1 381 ? 42.801 3.839 -2.221 1.00 90.19 381 MET A N 1
ATOM 2993 C CA . MET A 1 381 ? 44.263 3.890 -2.175 1.00 90.19 381 MET A CA 1
ATOM 2994 C C . MET A 1 381 ? 44.779 5.136 -1.437 1.00 90.19 381 MET A C 1
ATOM 2996 O O . MET A 1 381 ? 45.526 5.935 -2.019 1.00 90.19 381 MET A O 1
ATOM 3000 N N . PRO A 1 382 ? 44.390 5.330 -0.161 1.00 88.81 382 PRO A N 1
ATOM 3001 C CA . PRO A 1 382 ? 44.889 6.448 0.618 1.00 88.81 382 PRO A CA 1
ATOM 3002 C C . PRO A 1 382 ? 46.419 6.404 0.628 1.00 88.81 382 PRO A C 1
ATOM 3004 O O . PRO A 1 382 ? 47.028 5.333 0.702 1.00 88.81 382 PRO A O 1
ATOM 3007 N N . ASP A 1 383 ? 47.039 7.573 0.485 1.00 89.06 383 ASP A N 1
ATOM 3008 C CA . ASP A 1 383 ? 48.498 7.715 0.412 1.00 89.06 383 ASP A CA 1
ATOM 3009 C C . ASP A 1 383 ? 49.145 6.910 -0.744 1.00 89.06 383 ASP A C 1
ATOM 3011 O O . ASP A 1 383 ? 50.342 6.623 -0.732 1.00 89.06 383 ASP A O 1
ATOM 3015 N N . GLY A 1 384 ? 48.353 6.544 -1.760 1.00 88.62 384 GLY A N 1
ATOM 3016 C CA . GLY A 1 384 ? 48.783 5.776 -2.928 1.00 88.62 384 GLY A CA 1
ATOM 3017 C C . GLY A 1 384 ? 49.008 4.286 -2.663 1.00 88.62 384 GLY A C 1
ATOM 3018 O O . GLY A 1 384 ? 49.635 3.626 -3.491 1.00 88.62 384 GLY A O 1
ATOM 3019 N N . VAL A 1 385 ? 48.540 3.746 -1.530 1.00 89.62 385 VAL A N 1
ATOM 3020 C CA . VAL A 1 385 ? 48.749 2.340 -1.143 1.00 89.62 385 VAL A CA 1
ATOM 3021 C C . VAL A 1 385 ? 47.673 1.439 -1.767 1.00 89.62 385 VAL A C 1
ATOM 3023 O O . VAL A 1 385 ? 46.509 1.511 -1.365 1.00 89.62 385 VAL A O 1
ATOM 3026 N N . PRO A 1 386 ? 48.017 0.536 -2.708 1.00 87.25 386 PRO A N 1
ATOM 3027 C CA . PRO A 1 386 ? 47.035 -0.359 -3.312 1.00 87.25 386 PRO A CA 1
ATOM 3028 C C . PRO A 1 386 ? 46.476 -1.369 -2.303 1.00 87.25 386 PRO A C 1
ATOM 3030 O O . PRO A 1 386 ? 47.200 -1.883 -1.450 1.00 87.25 386 PRO A O 1
ATOM 3033 N N . GLY A 1 387 ? 45.190 -1.705 -2.435 1.00 86.50 387 GLY A N 1
ATOM 3034 C CA . GLY A 1 387 ? 44.528 -2.701 -1.583 1.00 86.50 387 GLY A CA 1
ATOM 3035 C C . GLY A 1 387 ? 44.083 -2.183 -0.210 1.00 86.50 387 GLY A C 1
ATOM 3036 O O . GLY A 1 387 ? 43.631 -2.978 0.619 1.00 86.50 387 GLY A O 1
ATOM 3037 N N . VAL A 1 388 ? 44.186 -0.872 0.026 1.00 90.62 388 VAL A N 1
ATOM 3038 C CA . VAL A 1 388 ? 43.670 -0.193 1.219 1.00 90.62 388 VAL A CA 1
ATOM 3039 C C . VAL A 1 388 ? 42.561 0.773 0.812 1.00 90.62 388 VAL A C 1
ATOM 3041 O O . VAL A 1 388 ? 42.691 1.488 -0.175 1.00 90.62 388 VAL A O 1
ATOM 3044 N N . VAL A 1 389 ? 41.480 0.799 1.587 1.00 92.12 389 VAL A N 1
ATOM 3045 C CA . VAL A 1 389 ? 40.398 1.786 1.471 1.00 92.12 389 VAL A CA 1
ATOM 3046 C C . VAL A 1 389 ? 40.229 2.456 2.826 1.00 92.12 389 VAL A C 1
ATOM 3048 O O . VAL A 1 389 ? 40.173 1.766 3.845 1.00 92.12 389 VAL A O 1
ATOM 3051 N N . ARG A 1 390 ? 40.136 3.785 2.867 1.00 93.25 390 ARG A N 1
ATOM 3052 C CA . ARG A 1 390 ? 39.895 4.535 4.107 1.00 93.25 390 ARG A CA 1
ATOM 3053 C C . ARG A 1 390 ? 38.452 5.014 4.146 1.00 93.25 390 ARG A C 1
ATOM 3055 O O . ARG A 1 390 ? 37.972 5.620 3.198 1.00 93.25 390 ARG A O 1
ATOM 3062 N N . VAL A 1 391 ? 37.768 4.741 5.251 1.00 93.38 391 VAL A N 1
ATOM 3063 C CA . VAL A 1 391 ? 36.391 5.170 5.507 1.00 93.38 391 VAL A CA 1
ATOM 3064 C C . VAL A 1 391 ? 36.392 6.086 6.722 1.00 93.38 391 VAL A C 1
ATOM 3066 O O . VAL A 1 391 ? 36.804 5.681 7.810 1.00 93.38 391 VAL A O 1
ATOM 3069 N N . ILE A 1 392 ? 35.910 7.310 6.542 1.00 93.44 392 ILE A N 1
ATOM 3070 C CA . ILE A 1 392 ? 35.731 8.297 7.604 1.00 93.44 392 ILE A CA 1
ATOM 3071 C C . ILE A 1 392 ? 34.230 8.509 7.770 1.00 93.44 392 ILE A C 1
ATOM 3073 O O . ILE A 1 392 ? 33.578 8.929 6.818 1.00 93.44 392 ILE A O 1
ATOM 3077 N N . ALA A 1 393 ? 33.675 8.215 8.948 1.00 93.38 393 ALA A N 1
ATOM 3078 C CA . ALA A 1 393 ? 32.250 8.430 9.211 1.00 93.38 393 ALA A CA 1
ATOM 3079 C C . ALA A 1 393 ? 32.008 9.212 10.502 1.00 93.38 393 ALA A C 1
ATOM 3081 O O . ALA A 1 393 ? 32.616 8.928 11.543 1.00 93.38 393 ALA A O 1
ATOM 3082 N N . ASP A 1 394 ? 31.077 10.157 10.430 1.00 91.50 394 ASP A N 1
ATOM 3083 C CA . ASP A 1 394 ? 30.566 10.918 11.565 1.00 91.50 394 ASP A CA 1
ATOM 3084 C C . ASP A 1 394 ? 29.199 10.378 12.015 1.00 91.50 394 ASP A C 1
ATOM 3086 O O . ASP A 1 394 ? 28.375 9.994 11.185 1.00 91.50 394 ASP A O 1
ATOM 3090 N N . GLY A 1 395 ? 28.962 10.327 13.327 1.00 88.00 395 GLY A N 1
ATOM 3091 C CA . GLY A 1 395 ? 27.745 9.743 13.909 1.00 88.00 395 GLY A CA 1
ATOM 3092 C C . GLY A 1 395 ? 27.636 8.206 13.816 1.00 88.00 395 GLY A C 1
ATOM 3093 O O . GLY A 1 395 ? 28.525 7.523 13.309 1.00 88.00 395 GLY A O 1
ATOM 3094 N N . GLY A 1 396 ? 26.548 7.647 14.349 1.00 90.44 396 GLY A N 1
ATOM 3095 C CA . GLY A 1 396 ? 26.233 6.210 14.335 1.00 90.44 396 GLY A CA 1
ATOM 3096 C C . GLY A 1 396 ? 27.099 5.335 15.251 1.00 90.44 396 GLY A C 1
ATOM 3097 O O . GLY A 1 396 ? 28.183 5.733 15.696 1.00 90.44 396 GLY A O 1
ATOM 3098 N N . ASP A 1 397 ? 26.626 4.121 15.542 1.00 93.00 397 ASP A N 1
ATOM 3099 C CA . ASP A 1 397 ? 27.358 3.164 16.379 1.00 93.00 397 ASP A CA 1
ATOM 3100 C C . ASP A 1 397 ? 28.570 2.571 15.641 1.00 93.00 397 ASP A C 1
ATOM 3102 O O . ASP A 1 397 ? 28.479 2.062 14.524 1.00 93.00 397 ASP A O 1
ATOM 3106 N N . GLU A 1 398 ? 29.742 2.610 16.279 1.00 92.31 398 GLU A N 1
ATOM 3107 C CA . GLU A 1 398 ? 30.984 2.144 15.655 1.00 92.31 398 GLU A CA 1
ATOM 3108 C C . GLU A 1 398 ? 30.987 0.634 15.376 1.00 92.31 398 GLU A C 1
ATOM 3110 O O . GLU A 1 398 ? 31.575 0.195 14.383 1.00 92.31 398 GLU A O 1
ATOM 3115 N N . ARG A 1 399 ? 30.359 -0.183 16.230 1.00 91.75 399 ARG A N 1
ATOM 3116 C CA . ARG A 1 399 ? 30.350 -1.641 16.039 1.00 91.75 399 ARG A CA 1
ATOM 3117 C C . ARG A 1 399 ? 29.481 -2.008 14.850 1.00 91.75 399 ARG A C 1
ATOM 3119 O O . ARG A 1 399 ? 29.872 -2.869 14.062 1.00 91.75 399 ARG A O 1
ATOM 3126 N N . GLU A 1 400 ? 28.341 -1.342 14.711 1.00 91.56 400 GLU A N 1
ATOM 3127 C CA . GLU A 1 400 ? 27.448 -1.516 13.573 1.00 91.56 400 GLU A CA 1
ATOM 3128 C C . GLU A 1 400 ? 28.118 -1.094 12.261 1.00 91.56 400 GLU A C 1
ATOM 3130 O O . GLU A 1 400 ? 28.169 -1.887 11.321 1.00 91.56 400 GLU A O 1
ATOM 3135 N N . ILE A 1 401 ? 28.756 0.081 12.227 1.00 92.19 401 ILE A N 1
ATOM 3136 C CA . ILE A 1 401 ? 29.498 0.556 11.048 1.00 92.19 401 ILE A CA 1
ATOM 3137 C C . ILE A 1 401 ? 30.603 -0.428 10.650 1.00 92.19 401 ILE A C 1
ATOM 3139 O O . ILE A 1 401 ? 30.710 -0.804 9.482 1.00 92.19 401 ILE A O 1
ATOM 3143 N N . ARG A 1 402 ? 31.418 -0.893 11.608 1.00 93.12 402 ARG A N 1
ATOM 3144 C CA . ARG A 1 402 ? 32.489 -1.865 11.325 1.00 93.12 402 ARG A CA 1
ATOM 3145 C C . ARG A 1 402 ? 31.943 -3.177 10.772 1.00 93.12 402 ARG A C 1
ATOM 3147 O O . ARG A 1 402 ? 32.547 -3.742 9.864 1.00 93.12 402 ARG A O 1
ATOM 3154 N N . ARG A 1 403 ? 30.810 -3.654 11.293 1.00 91.62 403 ARG A N 1
ATOM 3155 C CA . ARG A 1 403 ? 30.144 -4.855 10.781 1.00 91.62 403 ARG A CA 1
ATOM 3156 C C . ARG A 1 403 ? 29.691 -4.661 9.334 1.00 91.62 403 ARG A C 1
ATOM 3158 O O . ARG A 1 403 ? 29.969 -5.515 8.500 1.00 91.62 403 ARG A O 1
ATOM 3165 N N . VAL A 1 404 ? 29.041 -3.539 9.033 1.00 90.06 404 VAL A N 1
ATOM 3166 C CA . VAL A 1 404 ? 28.562 -3.227 7.680 1.00 90.06 404 VAL A CA 1
ATOM 3167 C C . VAL A 1 404 ? 29.722 -3.108 6.687 1.00 90.06 404 VAL A C 1
ATOM 3169 O O . VAL A 1 404 ? 29.658 -3.676 5.598 1.00 90.06 404 VAL A O 1
ATOM 3172 N N . ILE A 1 405 ? 30.819 -2.449 7.074 1.00 91.12 405 ILE A N 1
ATOM 3173 C CA . ILE A 1 405 ? 32.046 -2.377 6.263 1.00 91.12 405 ILE A CA 1
ATOM 3174 C C . ILE A 1 405 ? 32.569 -3.782 5.936 1.00 91.12 405 ILE A C 1
ATOM 3176 O O . ILE A 1 405 ? 32.927 -4.060 4.791 1.00 91.12 405 ILE A O 1
ATOM 3180 N N . GLU A 1 406 ? 32.602 -4.673 6.926 1.00 88.88 406 GLU A N 1
ATOM 3181 C CA . GLU A 1 406 ? 33.090 -6.043 6.760 1.00 88.88 406 GLU A CA 1
ATOM 3182 C C . GLU A 1 406 ? 32.197 -6.879 5.830 1.00 88.88 406 GLU A C 1
ATOM 3184 O O . GLU A 1 406 ? 32.701 -7.658 5.025 1.00 88.88 406 GLU A O 1
ATOM 3189 N N . GLU A 1 407 ? 30.877 -6.692 5.895 1.00 86.88 407 GLU A N 1
ATOM 3190 C CA . GLU A 1 407 ? 29.917 -7.393 5.033 1.00 86.88 407 GLU A CA 1
ATOM 3191 C C . GLU A 1 407 ? 29.989 -6.943 3.558 1.00 86.88 407 GLU A C 1
ATOM 3193 O O . GLU A 1 407 ? 29.632 -7.713 2.655 1.00 86.88 407 GLU A O 1
ATOM 3198 N N . VAL A 1 408 ? 30.452 -5.711 3.307 1.00 87.25 408 VAL A N 1
ATOM 3199 C CA . VAL A 1 408 ? 30.447 -5.069 1.980 1.00 87.25 408 VAL A CA 1
ATOM 3200 C C . VAL A 1 408 ? 31.818 -5.064 1.300 1.00 87.25 408 VAL A C 1
ATOM 3202 O O . VAL A 1 408 ? 31.876 -5.068 0.065 1.00 87.25 408 VAL A O 1
ATOM 3205 N N . ARG A 1 409 ? 32.926 -5.062 2.054 1.00 87.69 409 ARG A N 1
ATOM 3206 C CA . ARG A 1 409 ? 34.280 -5.012 1.477 1.00 87.69 409 ARG A CA 1
ATOM 3207 C C . ARG A 1 409 ? 34.607 -6.252 0.635 1.00 87.69 409 ARG A C 1
ATOM 3209 O O . ARG A 1 409 ? 34.139 -7.358 0.900 1.00 87.69 409 ARG A O 1
ATOM 3216 N N . ALA A 1 410 ? 35.493 -6.088 -0.347 1.00 84.62 410 ALA A N 1
ATOM 3217 C CA . ALA A 1 410 ? 36.065 -7.223 -1.068 1.00 84.62 410 ALA A CA 1
ATOM 3218 C C . ALA A 1 410 ? 37.009 -8.037 -0.173 1.00 84.62 410 ALA A C 1
ATOM 3220 O O . ALA A 1 410 ? 37.776 -7.490 0.629 1.00 84.62 410 ALA A O 1
ATOM 3221 N N . ALA A 1 411 ? 37.027 -9.353 -0.387 1.00 80.75 411 ALA A N 1
ATOM 3222 C CA . ALA A 1 411 ? 38.071 -10.204 0.163 1.00 80.75 411 ALA A CA 1
ATOM 3223 C C . ALA A 1 411 ? 39.451 -9.716 -0.321 1.00 80.75 411 ALA A C 1
ATOM 3225 O O . ALA A 1 411 ? 39.637 -9.414 -1.497 1.00 80.75 411 ALA A O 1
ATOM 3226 N N . GLY A 1 412 ? 40.416 -9.624 0.596 1.00 82.00 412 GLY A N 1
ATOM 3227 C CA . GLY A 1 412 ? 41.766 -9.128 0.303 1.00 82.00 412 GLY A CA 1
ATOM 3228 C C . GLY A 1 412 ? 41.947 -7.605 0.362 1.00 82.00 412 GLY A C 1
ATOM 3229 O O . GLY A 1 412 ? 43.090 -7.163 0.378 1.00 82.00 412 GLY A O 1
ATOM 3230 N N . ILE A 1 413 ? 40.875 -6.809 0.472 1.00 89.06 413 ILE A N 1
ATOM 3231 C CA . ILE A 1 413 ? 40.967 -5.355 0.695 1.00 89.06 413 ILE A CA 1
ATOM 3232 C C . ILE A 1 413 ? 40.958 -5.050 2.192 1.00 89.06 413 ILE A C 1
ATOM 3234 O O . ILE A 1 413 ? 40.075 -5.515 2.922 1.00 89.06 413 ILE A O 1
ATOM 3238 N N . ARG A 1 414 ? 41.924 -4.249 2.650 1.00 88.50 414 ARG A N 1
ATOM 3239 C CA . ARG A 1 414 ? 41.989 -3.748 4.027 1.00 88.50 414 ARG A CA 1
ATOM 3240 C C . ARG A 1 414 ? 41.225 -2.431 4.125 1.00 88.50 414 ARG A C 1
ATOM 3242 O O . ARG A 1 414 ? 41.566 -1.480 3.432 1.00 88.50 414 ARG A O 1
ATOM 3249 N N . VAL A 1 415 ? 40.235 -2.361 5.014 1.00 91.19 415 VAL A N 1
ATOM 3250 C CA . VAL A 1 415 ? 39.495 -1.116 5.264 1.00 91.19 415 VAL A CA 1
ATOM 3251 C C . VAL A 1 415 ? 39.967 -0.462 6.560 1.00 91.19 415 VAL A C 1
ATOM 3253 O O . VAL A 1 415 ? 39.944 -1.079 7.626 1.00 91.19 415 VAL A O 1
ATOM 3256 N N . GLU A 1 416 ? 40.400 0.791 6.470 1.00 92.88 416 GLU A N 1
ATOM 3257 C CA . GLU A 1 416 ? 40.762 1.638 7.603 1.00 92.88 416 GLU A CA 1
ATOM 3258 C C . GLU A 1 416 ? 39.572 2.512 7.985 1.00 92.88 416 GLU A C 1
ATOM 3260 O O . GLU A 1 416 ? 39.241 3.465 7.286 1.00 92.88 416 GLU A O 1
ATOM 3265 N N . PHE A 1 417 ? 38.922 2.187 9.099 1.00 93.25 417 PHE A N 1
ATOM 3266 C CA . PHE A 1 417 ? 37.839 3.005 9.636 1.00 93.25 417 PHE A CA 1
ATOM 3267 C C . PHE A 1 417 ? 38.372 4.052 10.619 1.00 93.25 417 PHE A C 1
ATOM 3269 O O . PHE A 1 417 ? 39.041 3.693 11.594 1.00 93.25 417 PHE A O 1
ATOM 3276 N N . LEU A 1 418 ? 38.037 5.321 10.383 1.00 92.94 418 LEU A N 1
ATOM 3277 C CA . LEU A 1 418 ? 38.414 6.469 11.205 1.00 92.94 418 LEU A CA 1
ATOM 3278 C C . LEU A 1 418 ? 37.188 7.325 11.552 1.00 92.94 418 LEU A C 1
ATOM 3280 O O . LEU A 1 418 ? 36.199 7.374 10.821 1.00 92.94 418 LEU A O 1
ATOM 3284 N N . ARG A 1 419 ? 37.286 8.056 12.663 1.00 91.06 419 ARG A N 1
ATOM 3285 C CA . ARG A 1 419 ? 36.364 9.146 12.999 1.00 91.06 419 ARG A CA 1
ATOM 3286 C C . ARG A 1 419 ? 36.980 10.484 12.582 1.00 91.06 419 ARG A C 1
ATOM 3288 O O . ARG A 1 419 ? 38.207 10.620 12.675 1.00 91.06 419 ARG A O 1
ATOM 3295 N N . PRO A 1 420 ? 36.176 11.464 12.135 1.00 87.75 420 PRO A N 1
ATOM 3296 C CA . PRO A 1 420 ? 36.690 12.799 11.866 1.00 87.75 420 PRO A CA 1
ATOM 3297 C C . PRO A 1 420 ? 37.280 13.394 13.148 1.00 87.75 420 PRO A C 1
ATOM 3299 O O . PRO A 1 420 ? 36.740 13.226 14.242 1.00 87.75 420 PRO A O 1
ATOM 3302 N N . LYS A 1 421 ? 38.417 14.080 13.019 1.00 83.50 421 LYS A N 1
ATOM 3303 C CA . LYS A 1 421 ? 39.000 14.849 14.121 1.00 83.50 421 LYS A CA 1
ATOM 3304 C C . LYS A 1 421 ? 38.429 16.265 14.050 1.00 83.50 421 LYS A C 1
ATOM 3306 O O . LYS A 1 421 ? 38.679 16.926 13.042 1.00 83.50 421 LYS A O 1
ATOM 3311 N N . PRO A 1 422 ? 37.681 16.735 15.064 1.00 78.50 422 PRO A N 1
ATOM 3312 C CA . PRO A 1 422 ? 37.182 18.101 15.059 1.00 78.50 422 PRO A CA 1
ATOM 3313 C C . PRO A 1 422 ? 38.366 19.072 15.061 1.00 78.50 422 PRO A C 1
ATOM 3315 O O . PRO A 1 422 ? 39.291 18.935 15.865 1.00 78.50 422 PRO A O 1
ATOM 3318 N N . VAL A 1 423 ? 38.341 20.036 14.143 1.00 83.38 423 VAL A N 1
ATOM 3319 C CA . VAL A 1 423 ? 39.287 21.153 14.112 1.00 83.38 423 VAL A CA 1
ATOM 3320 C C . VAL A 1 423 ? 38.567 22.361 14.684 1.00 83.38 423 VAL A C 1
ATOM 3322 O O . VAL A 1 423 ? 37.583 22.829 14.116 1.00 83.38 423 VAL A O 1
ATOM 3325 N N . TYR A 1 424 ? 39.046 22.844 15.825 1.00 80.38 424 TYR A N 1
ATOM 3326 C CA . TYR A 1 424 ? 38.549 24.079 16.415 1.00 80.38 424 TYR A CA 1
ATOM 3327 C C . TYR A 1 424 ? 39.195 25.260 15.690 1.00 80.38 424 TYR A C 1
ATOM 3329 O O . TYR A 1 424 ? 40.415 25.298 15.528 1.00 80.38 424 TYR A O 1
ATOM 3337 N N . LEU A 1 425 ? 38.366 26.189 15.218 1.00 83.19 425 LEU A N 1
ATOM 3338 C CA . LEU A 1 425 ? 38.804 27.436 14.604 1.00 83.19 425 LEU A CA 1
ATOM 3339 C C . LEU A 1 425 ? 38.567 28.569 15.595 1.00 83.19 425 LEU A C 1
ATOM 3341 O O . LEU A 1 425 ? 37.425 28.817 15.983 1.00 83.19 425 LEU A O 1
ATOM 3345 N N . ASP A 1 426 ? 39.639 29.264 15.958 1.00 84.31 426 ASP A N 1
ATOM 3346 C CA . ASP A 1 426 ? 39.550 30.536 16.664 1.00 84.31 426 ASP A CA 1
ATOM 3347 C C . ASP A 1 426 ? 39.335 31.632 15.616 1.00 84.31 426 ASP A C 1
ATOM 3349 O O . ASP A 1 426 ? 40.176 31.848 14.739 1.00 84.31 426 ASP A O 1
ATOM 3353 N N . VAL A 1 427 ? 38.165 32.270 15.651 1.00 84.81 427 VAL A N 1
ATOM 3354 C CA . VAL A 1 427 ? 37.768 33.278 14.664 1.00 84.81 427 VAL A CA 1
ATOM 3355 C C . VAL A 1 427 ? 37.607 34.621 15.356 1.00 84.81 427 VAL A C 1
ATOM 3357 O O . VAL A 1 427 ? 36.661 34.827 16.112 1.00 84.81 427 VAL A O 1
ATOM 3360 N N . ASP A 1 428 ? 38.499 35.551 15.030 1.00 87.94 428 ASP A N 1
ATOM 3361 C CA . ASP A 1 428 ? 38.398 36.944 15.453 1.00 87.94 428 ASP A CA 1
ATOM 3362 C C . ASP A 1 428 ? 37.608 37.749 14.416 1.00 87.94 428 ASP A C 1
ATOM 3364 O O . ASP A 1 428 ? 38.028 37.906 13.266 1.00 87.94 428 ASP A O 1
ATOM 3368 N N . VAL A 1 429 ? 36.454 38.285 14.817 1.00 86.81 429 VAL A N 1
ATOM 3369 C CA . VAL A 1 429 ? 35.596 39.097 13.945 1.00 86.81 429 VAL A CA 1
ATOM 3370 C C . VAL A 1 429 ? 35.526 40.520 14.477 1.00 86.81 429 VAL A C 1
ATOM 3372 O O . VAL A 1 429 ? 35.047 40.768 15.578 1.00 86.81 429 VAL A O 1
ATOM 3375 N N . THR A 1 430 ? 35.959 41.489 13.670 1.00 88.62 430 THR A N 1
ATOM 3376 C CA . THR A 1 430 ? 35.724 42.911 13.953 1.00 88.62 430 THR A CA 1
ATOM 3377 C C . THR A 1 430 ? 34.448 43.371 13.262 1.00 88.62 430 THR A C 1
ATOM 3379 O O . THR A 1 430 ? 34.364 43.386 12.034 1.00 88.62 430 THR A O 1
ATOM 3382 N N . VAL A 1 431 ? 33.460 43.782 14.052 1.00 86.69 431 VAL A N 1
ATOM 3383 C CA . VAL A 1 431 ? 32.186 44.317 13.558 1.00 86.69 431 VAL A CA 1
ATOM 3384 C C . VAL A 1 431 ? 32.178 45.831 13.742 1.00 86.69 431 VAL A C 1
ATOM 3386 O O . VAL A 1 431 ? 32.531 46.325 14.809 1.00 86.69 431 VAL A O 1
ATOM 3389 N N . ASN A 1 432 ? 31.764 46.578 12.714 1.00 87.69 432 ASN A N 1
ATOM 3390 C CA . ASN A 1 432 ? 31.587 48.029 12.802 1.00 87.69 432 ASN A CA 1
ATOM 3391 C C . ASN A 1 432 ? 30.087 48.379 12.889 1.00 87.69 432 ASN A C 1
ATOM 3393 O O . ASN A 1 432 ? 29.407 48.368 11.857 1.00 87.69 432 ASN A O 1
ATOM 3397 N N . PRO A 1 433 ? 29.543 48.641 14.091 1.00 83.62 433 PRO A N 1
ATOM 3398 C CA . PRO A 1 433 ? 28.117 48.874 14.270 1.00 83.62 433 PRO A CA 1
ATOM 3399 C C . PRO A 1 433 ? 27.676 50.276 13.835 1.00 83.62 433 PRO A C 1
ATOM 3401 O O . PRO A 1 433 ? 28.435 51.244 13.862 1.00 83.62 433 PRO A O 1
ATOM 3404 N N . LEU A 1 434 ? 26.393 50.400 13.488 1.00 85.62 434 LEU A N 1
ATOM 3405 C CA . LEU A 1 434 ? 25.758 51.696 13.246 1.00 85.62 434 LEU A CA 1
ATOM 3406 C C . LEU A 1 434 ? 25.595 52.490 14.562 1.00 85.62 434 LEU A C 1
ATOM 3408 O O . LEU A 1 434 ? 25.429 51.890 15.629 1.00 85.62 434 LEU A O 1
ATOM 3412 N N . PRO A 1 435 ? 25.570 53.838 14.518 1.00 73.94 435 PRO A N 1
ATOM 3413 C CA . PRO A 1 435 ? 25.353 54.651 15.713 1.00 73.94 435 PRO A CA 1
ATOM 3414 C C . PRO A 1 435 ? 24.021 54.294 16.399 1.00 73.94 435 PRO A C 1
ATOM 3416 O O . PRO A 1 435 ? 22.974 54.359 15.758 1.00 73.94 435 PRO A O 1
ATOM 3419 N N . ARG A 1 436 ? 24.065 53.994 17.711 1.00 77.25 436 ARG A N 1
ATOM 3420 C CA . ARG A 1 436 ? 22.947 53.544 18.586 1.00 77.25 436 ARG A CA 1
ATOM 3421 C C . ARG A 1 436 ? 22.573 52.050 18.537 1.00 77.25 436 ARG A C 1
ATOM 3423 O O . ARG A 1 436 ? 21.496 51.700 19.014 1.00 77.25 436 ARG A O 1
ATOM 3430 N N . ALA A 1 437 ? 23.425 51.174 18.007 1.00 76.69 437 ALA A N 1
ATOM 3431 C CA . ALA A 1 437 ? 23.226 49.730 18.157 1.00 76.69 437 ALA A CA 1
ATOM 3432 C C . ALA A 1 437 ? 23.397 49.274 19.622 1.00 76.69 437 ALA A C 1
ATOM 3434 O O . ALA A 1 437 ? 24.217 49.824 20.360 1.00 76.69 437 ALA A O 1
ATOM 3435 N N . ASP A 1 438 ? 22.628 48.262 20.025 1.00 85.25 438 ASP A N 1
ATOM 3436 C CA . ASP A 1 438 ? 22.828 47.539 21.282 1.00 85.25 438 ASP A CA 1
ATOM 3437 C C . ASP A 1 438 ? 23.955 46.519 21.083 1.00 85.25 438 ASP A C 1
ATOM 3439 O O . ASP A 1 438 ? 23.793 45.534 20.361 1.00 85.25 438 ASP A O 1
ATOM 3443 N N . TYR A 1 439 ? 25.114 46.802 21.674 1.00 82.50 439 TYR A N 1
ATOM 3444 C CA . TYR A 1 439 ? 26.336 46.031 21.459 1.00 82.50 439 TYR A CA 1
ATOM 3445 C C . TYR A 1 439 ? 26.226 44.592 21.973 1.00 82.50 439 TYR A C 1
ATOM 3447 O O . TYR A 1 439 ? 26.704 43.696 21.289 1.00 82.50 439 TYR A O 1
ATOM 3455 N N . ALA A 1 440 ? 25.552 44.360 23.106 1.00 83.38 440 ALA A N 1
ATOM 3456 C CA . ALA A 1 440 ? 25.431 43.021 23.687 1.00 83.38 440 ALA A CA 1
ATOM 3457 C C . ALA A 1 440 ? 24.565 42.115 22.803 1.00 83.38 440 ALA A C 1
ATOM 3459 O O . ALA A 1 440 ? 24.943 40.999 22.465 1.00 83.38 440 ALA A O 1
ATOM 3460 N N . LYS A 1 441 ? 23.429 42.643 22.333 1.00 85.75 441 LYS A N 1
ATOM 3461 C CA . LYS A 1 441 ? 22.544 41.904 21.427 1.00 85.75 441 LYS A CA 1
ATOM 3462 C C . LYS A 1 441 ? 23.188 41.648 20.059 1.00 85.75 441 LYS A C 1
ATOM 3464 O O . LYS A 1 441 ? 22.935 40.615 19.445 1.00 85.75 441 LYS A O 1
ATOM 3469 N N . LEU A 1 442 ? 23.984 42.600 19.565 1.00 86.94 442 LEU A N 1
ATOM 3470 C CA . LEU A 1 442 ? 24.706 42.457 18.302 1.00 86.94 442 LEU A CA 1
ATOM 3471 C C . LEU A 1 442 ? 25.809 41.397 18.397 1.00 86.94 442 LEU A C 1
ATOM 3473 O O . LEU A 1 442 ? 25.974 40.630 17.454 1.00 86.94 442 LEU A O 1
ATOM 3477 N N . GLU A 1 443 ? 26.541 41.355 19.510 1.00 86.38 443 GLU A N 1
ATOM 3478 C CA . GLU A 1 443 ? 27.570 40.347 19.780 1.00 86.38 443 GLU A CA 1
ATOM 3479 C C . GLU A 1 443 ? 26.972 38.934 19.765 1.00 86.38 443 GLU A C 1
ATOM 3481 O O . GLU A 1 443 ? 27.412 38.108 18.964 1.00 86.38 443 GLU A O 1
ATOM 3486 N N . ASP A 1 444 ? 25.890 38.704 20.517 1.00 88.75 444 ASP A N 1
ATOM 3487 C CA . ASP A 1 444 ? 25.192 37.411 20.562 1.00 88.75 444 ASP A CA 1
ATOM 3488 C C . ASP A 1 444 ? 24.685 36.968 19.174 1.00 88.75 444 ASP A C 1
ATOM 3490 O O . ASP A 1 444 ? 24.804 35.802 18.786 1.00 88.75 444 ASP A O 1
ATOM 3494 N N . GLU A 1 445 ? 24.107 37.891 18.394 1.00 89.19 445 GLU A N 1
ATOM 3495 C CA . GLU A 1 445 ? 23.557 37.574 17.072 1.00 89.19 445 GLU A CA 1
ATOM 3496 C C . GLU A 1 445 ? 24.659 37.287 16.041 1.00 89.19 445 GLU A C 1
ATOM 3498 O O . GLU A 1 445 ? 24.516 36.384 15.208 1.00 89.19 445 GLU A O 1
ATOM 3503 N N . VAL A 1 446 ? 25.768 38.032 16.093 1.00 88.50 446 VAL A N 1
ATOM 3504 C CA . VAL A 1 446 ? 26.936 37.789 15.240 1.00 88.50 446 VAL A CA 1
ATOM 3505 C C . VAL A 1 446 ? 27.574 36.452 15.597 1.00 88.50 446 VAL A C 1
ATOM 3507 O O . VAL A 1 446 ? 27.816 35.654 14.691 1.00 88.50 446 VAL A O 1
ATOM 3510 N N . GLU A 1 447 ? 27.785 36.165 16.883 1.00 88.56 447 GLU A N 1
ATOM 3511 C CA . GLU A 1 447 ? 28.332 34.884 17.330 1.00 88.56 447 GLU A CA 1
ATOM 3512 C C . GLU A 1 447 ? 27.447 33.719 16.868 1.00 88.56 447 GLU A C 1
ATOM 3514 O O . GLU A 1 447 ? 27.945 32.768 16.261 1.00 88.56 447 GLU A O 1
ATOM 3519 N N . ALA A 1 448 ? 26.129 33.808 17.071 1.00 88.00 448 ALA A N 1
ATOM 3520 C CA . ALA A 1 448 ? 25.193 32.766 16.659 1.00 88.00 448 ALA A CA 1
ATOM 3521 C C . ALA A 1 448 ? 25.230 32.509 15.143 1.00 88.00 448 ALA A C 1
ATOM 3523 O O . ALA A 1 448 ? 25.251 31.354 14.707 1.00 88.00 448 ALA A O 1
ATOM 3524 N N . ARG A 1 449 ? 25.282 33.567 14.323 1.00 88.12 449 ARG A N 1
ATOM 3525 C CA . ARG A 1 449 ? 25.361 33.436 12.858 1.00 88.12 449 ARG A CA 1
ATOM 3526 C C . ARG A 1 449 ? 26.697 32.869 12.395 1.00 88.12 449 ARG A C 1
ATOM 3528 O O . ARG A 1 449 ? 26.703 32.004 11.523 1.00 88.12 449 ARG A O 1
ATOM 3535 N N . VAL A 1 450 ? 27.809 33.322 12.972 1.00 86.62 450 VAL A N 1
ATOM 3536 C CA . VAL A 1 450 ? 29.149 32.819 12.633 1.00 86.62 450 VAL A CA 1
ATOM 3537 C C . VAL A 1 450 ? 29.272 31.346 13.02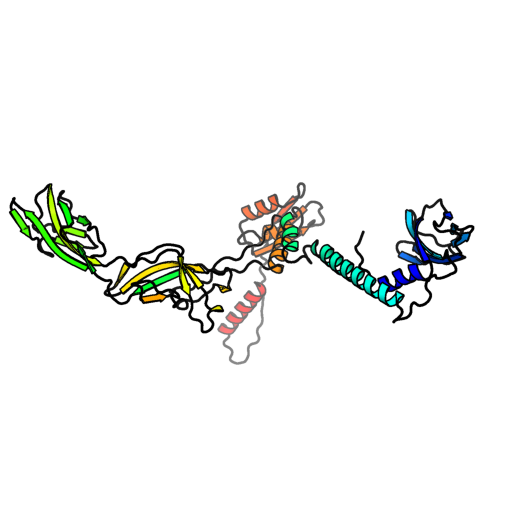3 1.00 86.62 450 VAL A C 1
ATOM 3539 O O . VAL A 1 450 ? 29.680 30.533 12.197 1.00 86.62 450 VAL A O 1
ATOM 3542 N N . ARG A 1 451 ? 28.825 30.965 14.228 1.00 84.69 451 ARG A N 1
ATOM 3543 C CA . ARG A 1 451 ? 28.778 29.559 14.657 1.00 84.69 451 ARG A CA 1
ATOM 3544 C C . ARG A 1 451 ? 27.899 28.714 13.744 1.00 84.69 451 ARG A C 1
ATOM 3546 O O . ARG A 1 451 ? 28.316 27.626 13.358 1.00 84.69 451 ARG A O 1
ATOM 3553 N N . SER A 1 452 ? 26.717 29.205 13.374 1.00 84.12 452 SER A N 1
ATOM 3554 C CA . SER A 1 452 ? 25.817 28.487 12.467 1.00 84.12 452 SER A CA 1
ATOM 3555 C C . SER A 1 452 ? 26.413 28.301 11.074 1.00 84.12 452 SER A C 1
ATOM 3557 O O . SER A 1 452 ? 26.159 27.269 10.470 1.00 84.12 452 SER A O 1
ATOM 3559 N N . TYR A 1 453 ? 27.173 29.273 10.569 1.00 83.25 453 TYR A N 1
ATOM 3560 C CA . TYR A 1 453 ? 27.812 29.198 9.255 1.00 83.25 453 TYR A CA 1
ATOM 3561 C C . TYR A 1 453 ? 29.024 28.258 9.237 1.00 83.25 453 TYR A C 1
ATOM 3563 O O . TYR A 1 453 ? 29.283 27.603 8.239 1.00 83.25 453 TYR A O 1
ATOM 3571 N N . ILE A 1 454 ? 29.781 28.187 10.335 1.00 79.75 454 ILE A N 1
ATOM 3572 C CA . ILE A 1 454 ? 30.944 27.289 10.447 1.00 79.75 454 ILE A CA 1
ATOM 3573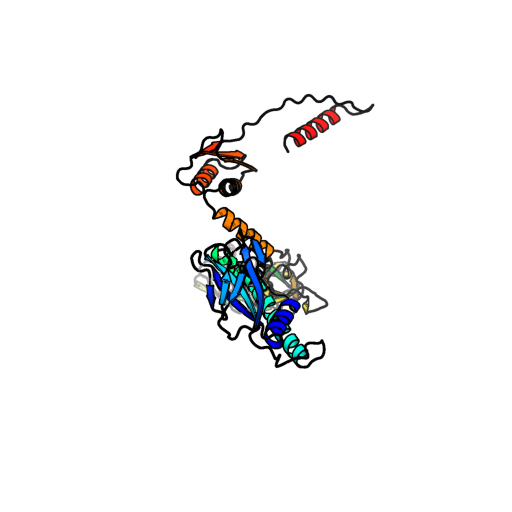 C C . ILE A 1 454 ? 30.513 25.841 10.739 1.00 79.75 454 ILE A C 1
ATOM 3575 O O . ILE A 1 454 ? 31.228 24.908 10.390 1.00 79.75 454 ILE A O 1
ATOM 3579 N N . SER A 1 455 ? 29.360 25.651 11.391 1.00 68.75 455 SER A N 1
ATOM 3580 C CA . SER A 1 455 ? 28.842 24.325 11.774 1.00 68.75 455 SER A CA 1
ATOM 3581 C C . SER A 1 455 ? 27.915 23.689 10.728 1.00 68.75 455 SER A C 1
ATOM 3583 O O . SER A 1 455 ? 27.469 22.562 10.937 1.00 68.75 455 SER A O 1
ATOM 3585 N N . SER A 1 456 ? 27.575 24.419 9.659 1.00 57.19 456 SER A N 1
ATOM 3586 C CA . SER A 1 456 ? 26.826 23.930 8.490 1.00 57.19 456 SER A CA 1
ATOM 3587 C C . SER A 1 456 ? 27.766 23.373 7.436 1.00 57.19 456 SER A C 1
ATOM 3589 O O . SER A 1 456 ? 27.425 22.323 6.851 1.00 57.19 456 SER A O 1
#

Mean predicted aligned error: 16.33 Å

Sequence (456 aa):
MTYVSKTYDEIVEHILSQITKGVVNEKHVYEPHRSRYRLANTPVKRIVKVEGLLRGSRHVFRSDIDYRLVDDMIEWLPGGDRPDDMTAFYVNYVFNDQPAITDVNPGSVVRTIVEAISREIEFLYAQLSHVYSAGFIDTASGSALDLVVSILGVKRKPAEHASGFVTFGRSSDPPTVQVSREAHIYDGKELYELRSTPVKGVVKVEGVVEGGSYEFKEGVDYVEEGGKIKWLSEGKKPDLNTTFYVDYLAYEKIRIPKGTRVSTYSRAPGEAKVYETTEERVLEKVAEGRWEADVPVRALVPGRAGNVYAGMITVMPKPLLGVEYVINREDILNGVDEESDEELRTRAKRALEVAGRATLQSLEAAVRGVEGVSSVLVEDMPDGVPGVVRVIADGGDEREIRRVIEEVRAAGIRVEFLRPKPVYLDVDVTVNPLPRADYAKLEDEVEARVRSYISS

pLDDT: mean 89.0, std 7.54, range [48.06, 98.38]